Protein AF-A0A2H1VI58-F1 (afdb_monomer_lite)

Foldseek 3Di:
DCLLLVFVPWDDKDWDFADPVVVVVVLVVCQVVDDPVCNVVDDDDRIDIDTDLLQAPDPPFPKKKKKKFLLFAQDAFPVCVVVLARPQQLVQLVCVVVVVDVDRQLADSLLCLALDLLSVLLNVVSCQQQVAVGIWMDMPSHTQDHRVDHPVSVVVVVVVQVPDPDPQQVSQVVSQLQLDAPPAQEAERDRDDDHDDDDRDPGHDHHDNRDCRGSSNSLNVLLCLLSVDDDPLPPCLVVCQCVVVVLVVVCVVVVADSNDDVSVVVSSVPHDSLSSVQSNVQSSRKMKMKMWDQPDDPPFHWYCHVVGTIGIRIGIDSNDGDRSVSVVVSVVSSVVSVVSVVVVVVVVVVQVLLPQDPDDVSNVVSLVVLLVLVLVVCLVVVHFKDQLVPCQPPCSAADVVVGGGHHSVRVLVSQVVCVVVQQKDQPDPVSRMMTGHNDHLQRLLVQLLVLCVVVVQAQPKDFVCCCADNPSCPVPPNHVPDSVSNVSSVVVVVVVVQKDWDDDPPTIIIHGD

Sequence (513 aa):
MIPLLGNKFYGKEEAIEMSQYDLELLSKMLLPYRPQNRIFKSVLSQIAIKATNLSIVSSQCDTNYCIEIKPKEGFMSTSLRKYSTCYYCLKQHLKLQMGAIRQTSKYCPLDLFSGERERMKLSLLNMINNAQNNFKIFKNGLLKYDEKCEQNDFEYILKDMNYFSDLNQFLDFIIDILLSDINEPYIQLQKTKNICMHDKPSQCYESNNLKNNSFLYKLLQLQKMSDSYLFDVENEINKYSNYVSKLIEQLETLDLDLSRENDRETFLKTTNPIHLALISAVAKDCSIMISFSTNFVENYPYVDTGDSKIFYKLAVTDLEPKSPNTLYKRKDTERKMIEIYEKYKESLEKEQQCKIQPHTETRAKQLEAWQQLITEYLKTTKQSTIDVRESQNSPLFNNTEINRKLSQEAILTILEDMAKTGRAAPVDKSKNVWEVYWHSLDEWGNLIYNWACNNGMNNSVCTLFELREGENTADQEFHGLDMNVLVKALKNLEVKGRCELMEFDDNQGVKFF

Structure (mmCIF, N/CA/C/O backbone):
data_AF-A0A2H1VI58-F1
#
_entry.id   AF-A0A2H1VI58-F1
#
loop_
_atom_site.group_PDB
_atom_site.id
_atom_site.type_symbol
_atom_site.label_atom_id
_atom_site.label_alt_id
_atom_site.label_comp_id
_atom_site.label_asym_id
_atom_site.label_entity_id
_atom_site.label_seq_id
_atom_site.pdbx_PDB_ins_code
_atom_site.Cartn_x
_atom_site.Cartn_y
_atom_site.Cartn_z
_atom_site.occupancy
_atom_site.B_iso_or_equiv
_atom_site.auth_seq_id
_atom_site.auth_comp_id
_atom_site.auth_asym_id
_atom_site.auth_atom_id
_atom_site.pdbx_PDB_model_num
ATOM 1 N N . MET A 1 1 ? -7.195 -9.344 18.780 1.00 86.44 1 MET A N 1
ATOM 2 C CA . MET A 1 1 ? -6.684 -8.217 17.961 1.00 86.44 1 MET A CA 1
ATOM 3 C C . MET A 1 1 ? -6.656 -6.903 18.732 1.00 86.44 1 MET A C 1
ATOM 5 O O . MET A 1 1 ? -5.579 -6.343 18.862 1.00 86.44 1 MET A O 1
ATOM 9 N N . ILE A 1 2 ? -7.789 -6.420 19.261 1.00 86.38 2 ILE A N 1
ATOM 10 C CA . ILE A 1 2 ? -7.893 -5.093 19.909 1.00 86.38 2 ILE A CA 1
ATOM 11 C C . ILE A 1 2 ? -6.836 -4.854 21.006 1.00 86.38 2 ILE A C 1
ATOM 13 O O . ILE A 1 2 ? -6.122 -3.855 20.892 1.00 86.38 2 ILE A O 1
ATOM 17 N N . PRO A 1 3 ? -6.636 -5.758 21.993 1.00 86.44 3 PRO A N 1
ATOM 18 C CA . PRO A 1 3 ? -5.644 -5.521 23.048 1.00 86.44 3 PRO A CA 1
ATOM 19 C C . PRO A 1 3 ? -4.200 -5.514 22.530 1.00 86.44 3 PRO A C 1
ATOM 21 O O . PRO A 1 3 ? -3.349 -4.814 23.065 1.00 86.44 3 PRO A O 1
ATOM 24 N N . LEU A 1 4 ? -3.931 -6.247 21.444 1.00 86.19 4 LEU A N 1
ATOM 25 C CA . LEU A 1 4 ? -2.605 -6.329 20.828 1.00 86.19 4 LEU A CA 1
ATOM 26 C C . LEU A 1 4 ? -2.220 -5.045 20.075 1.00 86.19 4 LEU A C 1
ATOM 28 O O . LEU A 1 4 ? -1.039 -4.740 19.956 1.00 86.19 4 LEU A O 1
ATOM 32 N N . LEU A 1 5 ? -3.206 -4.301 19.563 1.00 85.12 5 LEU A N 1
ATOM 33 C CA . LEU A 1 5 ? -2.998 -3.030 18.856 1.00 85.12 5 LEU A CA 1
ATOM 34 C C . LEU A 1 5 ? -3.169 -1.802 19.761 1.00 85.12 5 LEU A C 1
ATOM 36 O O . LEU A 1 5 ? -2.850 -0.695 19.338 1.00 85.12 5 LEU A O 1
ATOM 40 N N . GLY A 1 6 ? -3.691 -1.977 20.981 1.00 76.06 6 GLY A N 1
ATOM 41 C CA . GLY A 1 6 ? -4.022 -0.866 21.877 1.00 76.06 6 GLY A CA 1
ATOM 42 C C . GLY A 1 6 ? -5.128 0.045 21.331 1.00 76.06 6 GLY A C 1
ATOM 43 O O . GLY A 1 6 ? -5.122 1.238 21.604 1.00 76.06 6 GLY A O 1
ATOM 44 N N . ASN A 1 7 ? -6.054 -0.498 20.532 1.00 78.06 7 ASN A N 1
ATOM 45 C CA . ASN A 1 7 ? -7.079 0.244 19.784 1.00 78.06 7 ASN A CA 1
ATOM 46 C C . ASN A 1 7 ? -8.148 0.874 20.713 1.00 78.06 7 ASN A C 1
ATOM 48 O O . ASN A 1 7 ? -9.266 0.373 20.815 1.00 78.06 7 ASN A O 1
ATOM 52 N N . LYS A 1 8 ? -7.785 1.965 21.407 1.00 77.75 8 LYS A N 1
ATOM 53 C CA . LYS A 1 8 ? -8.560 2.629 22.480 1.00 77.75 8 LYS A CA 1
ATOM 54 C C . LYS A 1 8 ? -9.955 3.080 22.051 1.00 77.75 8 LYS A C 1
ATOM 56 O O . LYS A 1 8 ? -10.882 3.096 22.851 1.00 77.75 8 LYS A O 1
ATOM 61 N N . PHE A 1 9 ? -10.091 3.461 20.788 1.00 79.94 9 PHE A N 1
ATOM 62 C CA . PHE A 1 9 ? -11.305 4.054 20.241 1.00 79.94 9 PHE A CA 1
ATOM 63 C C . PHE A 1 9 ? -12.205 3.057 19.505 1.00 79.94 9 PHE A C 1
ATOM 65 O O . PHE A 1 9 ? -13.175 3.459 18.849 1.00 79.94 9 PHE A O 1
ATOM 72 N N . TYR A 1 10 ? -11.892 1.764 19.613 1.00 76.94 10 TYR A N 1
ATOM 73 C CA . TYR A 1 10 ? -12.779 0.703 19.171 1.00 76.94 10 TYR A CA 1
ATOM 74 C C . TYR A 1 10 ? -13.967 0.606 20.128 1.00 76.94 10 TYR A C 1
ATOM 76 O O . TYR A 1 10 ? -13.802 0.339 21.317 1.00 76.94 10 TYR A O 1
ATOM 84 N N . GLY A 1 11 ? -15.167 0.870 19.616 1.00 75.00 11 GLY A N 1
ATOM 85 C CA . GLY A 1 11 ? -16.387 0.743 20.405 1.00 75.00 11 GLY A CA 1
ATOM 86 C C . GLY A 1 11 ? -16.714 -0.714 20.712 1.00 75.00 11 GLY A C 1
ATOM 87 O O . GLY A 1 11 ? -16.257 -1.622 20.019 1.00 75.00 11 GLY A O 1
ATOM 88 N N . LYS A 1 12 ? -17.540 -0.938 21.737 1.00 79.69 12 LYS A N 1
ATOM 89 C CA . LYS A 1 12 ? -18.111 -2.262 21.981 1.00 79.69 12 LYS A CA 1
ATOM 90 C C . LYS A 1 12 ? -18.981 -2.647 20.786 1.00 79.69 12 LYS A C 1
ATOM 92 O O . LYS A 1 12 ? -19.860 -1.887 20.386 1.00 79.69 12 LYS A O 1
ATOM 97 N N . GLU A 1 13 ? -18.717 -3.820 20.236 1.00 89.12 13 GLU A N 1
ATOM 98 C CA . GLU A 1 13 ? -19.544 -4.418 19.199 1.00 89.12 13 GLU A CA 1
ATOM 99 C C . GLU A 1 13 ? -20.619 -5.289 19.837 1.00 89.12 13 GLU A C 1
ATOM 101 O O . GLU A 1 13 ? -20.360 -6.023 20.793 1.00 89.12 13 GLU A O 1
ATOM 106 N N . GLU A 1 14 ? -21.834 -5.197 19.307 1.00 91.81 14 GLU A N 1
ATOM 107 C CA . GLU A 1 14 ? -22.978 -5.973 19.776 1.00 91.81 14 GLU A CA 1
ATOM 108 C C . GLU A 1 14 ? -23.542 -6.789 18.616 1.00 91.81 14 GLU A C 1
ATOM 110 O O . GLU A 1 14 ? -23.855 -6.244 17.555 1.00 91.81 14 GLU A O 1
ATOM 115 N N . ALA A 1 15 ? -23.675 -8.100 18.819 1.00 93.56 15 ALA A N 1
ATOM 116 C CA . ALA A 1 15 ? -24.432 -8.941 17.907 1.00 93.56 15 ALA A CA 1
ATOM 117 C C . ALA A 1 15 ? -25.922 -8.637 18.095 1.00 93.56 15 ALA A C 1
ATOM 119 O O . ALA A 1 15 ? -26.446 -8.738 19.205 1.00 93.56 15 ALA A O 1
ATOM 120 N N . ILE A 1 16 ? -26.585 -8.247 17.013 1.00 94.31 16 ILE A N 1
ATOM 121 C CA . ILE A 1 16 ? -28.017 -7.959 16.978 1.00 94.31 16 ILE A CA 1
ATOM 122 C C . ILE A 1 16 ? -28.698 -8.883 15.976 1.00 94.31 16 ILE A C 1
ATOM 124 O O . ILE A 1 16 ? -28.109 -9.254 14.961 1.00 94.31 16 ILE A O 1
ATOM 128 N N . GLU A 1 17 ? -29.944 -9.237 16.256 1.00 95.38 17 GLU A N 1
ATOM 129 C CA . GLU A 1 17 ? -30.789 -9.990 15.337 1.00 95.38 17 GLU A CA 1
ATOM 130 C C . GLU A 1 17 ? -31.670 -9.025 14.536 1.00 95.38 17 GLU A C 1
ATOM 132 O O . GLU A 1 17 ? -32.244 -8.079 15.076 1.00 95.38 17 GLU A O 1
ATOM 137 N N . MET A 1 18 ? -31.747 -9.251 13.230 1.00 93.69 18 MET A N 1
ATOM 138 C CA . MET A 1 18 ? -32.566 -8.520 12.276 1.00 93.69 18 MET A CA 1
ATOM 139 C C . MET A 1 18 ? -33.668 -9.435 11.759 1.00 93.69 18 MET A C 1
ATOM 141 O O . MET A 1 18 ? -33.421 -10.598 11.433 1.00 93.69 18 MET A O 1
ATOM 145 N N . SER A 1 19 ? -34.880 -8.896 11.621 1.00 94.56 19 SER A N 1
ATOM 146 C CA . SER A 1 19 ? -35.980 -9.658 11.041 1.00 94.56 19 SER A CA 1
ATOM 147 C C . SER A 1 19 ? -35.706 -9.986 9.568 1.00 94.56 19 SER A C 1
ATOM 149 O O . SER A 1 19 ? -35.047 -9.229 8.848 1.00 94.56 19 SER A O 1
ATOM 151 N N . GLN A 1 20 ? -36.260 -11.102 9.087 1.00 92.69 20 GLN A N 1
ATOM 152 C CA . GLN A 1 20 ? -36.185 -11.470 7.670 1.00 92.69 20 GLN A CA 1
ATOM 153 C C . GLN A 1 20 ? -36.743 -10.360 6.761 1.00 92.69 20 GLN A C 1
ATOM 155 O O . GLN A 1 20 ? -36.184 -10.085 5.700 1.00 92.69 20 GLN A O 1
ATOM 160 N N . TYR A 1 21 ? -37.810 -9.689 7.204 1.00 94.06 21 TYR A N 1
ATOM 161 C CA . TYR A 1 21 ? -38.421 -8.570 6.490 1.00 94.06 21 TYR A CA 1
ATOM 162 C C . TYR A 1 21 ? -37.456 -7.382 6.347 1.00 94.06 21 TYR A C 1
ATOM 164 O O . TYR A 1 21 ? -37.251 -6.887 5.236 1.00 94.06 21 TYR A O 1
ATOM 172 N N . ASP A 1 22 ? -36.815 -6.961 7.442 1.00 92.81 22 ASP A N 1
ATOM 173 C CA . ASP A 1 22 ? -35.859 -5.846 7.421 1.00 92.81 22 ASP A CA 1
ATOM 174 C C . ASP A 1 22 ? -34.637 -6.170 6.561 1.00 92.81 22 ASP A C 1
ATOM 176 O O . ASP A 1 22 ? -34.119 -5.307 5.855 1.00 92.81 22 ASP A O 1
ATOM 180 N N . LEU A 1 23 ? -34.192 -7.427 6.580 1.00 90.88 23 LEU A N 1
ATOM 181 C CA . LEU A 1 23 ? -33.066 -7.900 5.783 1.00 90.88 23 LEU A CA 1
ATOM 182 C C . LEU A 1 23 ? -33.369 -7.862 4.277 1.00 90.88 23 LEU A C 1
ATOM 184 O O . LEU A 1 23 ? -32.535 -7.419 3.483 1.00 90.88 23 LEU A O 1
ATOM 188 N N . GLU A 1 24 ? -34.572 -8.272 3.872 1.00 90.38 24 GLU A N 1
ATOM 189 C CA . GLU A 1 24 ? -35.029 -8.176 2.483 1.00 90.38 24 GLU A CA 1
ATOM 190 C C . GLU A 1 24 ? -35.194 -6.724 2.028 1.00 90.38 24 GLU A C 1
ATOM 192 O O . GLU A 1 24 ? -34.784 -6.374 0.915 1.00 90.38 24 GLU A O 1
ATOM 197 N N . LEU A 1 25 ? -35.756 -5.870 2.888 1.00 93.38 25 LEU A N 1
ATOM 198 C CA . LEU A 1 25 ? -35.890 -4.440 2.627 1.00 93.38 25 LEU A CA 1
ATOM 199 C C . LEU A 1 25 ? -34.514 -3.781 2.464 1.00 93.38 25 LEU A C 1
ATOM 201 O O . LEU A 1 25 ? -34.270 -3.110 1.460 1.00 93.38 25 LEU A O 1
ATOM 205 N N . LEU A 1 26 ? -33.590 -4.036 3.392 1.00 90.94 26 LEU A N 1
ATOM 206 C CA . LEU A 1 26 ? -32.225 -3.517 3.351 1.00 90.94 26 LEU A CA 1
ATOM 207 C C . LEU A 1 26 ? -31.484 -3.981 2.091 1.00 90.94 26 LEU A C 1
ATOM 209 O O . LEU A 1 26 ? -30.833 -3.178 1.423 1.00 90.94 26 LEU A O 1
ATOM 213 N N . SER A 1 27 ? -31.611 -5.259 1.724 1.00 88.88 27 SER A N 1
ATOM 214 C CA . SER A 1 27 ? -31.007 -5.811 0.506 1.00 88.88 27 SER A CA 1
ATOM 215 C C . SER A 1 27 ? -31.486 -5.077 -0.752 1.00 88.88 27 SER A C 1
ATOM 217 O O . SER A 1 27 ? -30.669 -4.668 -1.584 1.00 88.88 27 SER A O 1
ATOM 219 N N . LYS A 1 28 ? -32.801 -4.829 -0.861 1.00 90.31 28 LYS A N 1
ATOM 220 C CA . LYS A 1 28 ? -33.395 -4.056 -1.964 1.00 90.31 28 LYS A CA 1
ATOM 221 C C . LYS A 1 28 ? -32.903 -2.607 -1.971 1.00 90.31 28 LYS A C 1
ATOM 223 O O . LYS A 1 28 ? -32.537 -2.104 -3.029 1.00 90.31 28 LYS A O 1
ATOM 228 N N . MET A 1 29 ? -32.845 -1.959 -0.806 1.00 92.56 29 MET A N 1
ATOM 229 C CA . MET A 1 29 ? -32.393 -0.569 -0.671 1.00 92.56 29 MET A CA 1
ATOM 230 C C . MET A 1 29 ? -30.917 -0.379 -1.028 1.00 92.56 29 MET A C 1
ATOM 232 O O . MET A 1 29 ? -30.556 0.641 -1.607 1.00 92.56 29 MET A O 1
ATOM 236 N N . LEU A 1 30 ? -30.054 -1.346 -0.703 1.00 89.25 30 LEU A N 1
ATOM 237 C CA . LEU A 1 30 ? -28.620 -1.250 -0.979 1.00 89.25 30 LEU A CA 1
ATOM 238 C C . LEU A 1 30 ? -28.276 -1.541 -2.443 1.00 89.25 30 LEU A C 1
ATOM 240 O O . LEU A 1 30 ? -27.239 -1.076 -2.909 1.00 89.25 30 LEU A O 1
ATOM 244 N N . LEU A 1 31 ? -29.110 -2.289 -3.174 1.00 88.19 31 LEU A N 1
ATOM 245 C CA . LEU A 1 31 ? -28.812 -2.757 -4.533 1.00 88.19 31 LEU A CA 1
ATOM 246 C C . LEU A 1 31 ? -28.314 -1.650 -5.492 1.00 88.19 31 LEU A C 1
ATOM 248 O O . LEU A 1 31 ? -27.290 -1.888 -6.137 1.00 88.19 31 LEU A O 1
ATOM 252 N N . PRO A 1 32 ? -28.922 -0.444 -5.554 1.00 90.31 32 PRO A N 1
ATOM 253 C CA . PRO A 1 32 ? -28.469 0.628 -6.448 1.00 90.31 32 PRO A CA 1
ATOM 254 C C . PRO A 1 32 ? -27.097 1.212 -6.080 1.00 90.31 32 PRO A C 1
ATOM 256 O O . PRO A 1 32 ? -26.401 1.746 -6.938 1.00 90.31 32 PRO A O 1
ATOM 259 N N . TYR A 1 33 ? -26.695 1.111 -4.810 1.00 87.00 33 TYR A N 1
ATOM 260 C CA . TYR A 1 33 ? -25.444 1.675 -4.294 1.00 87.00 33 TYR A CA 1
ATOM 261 C C . TYR A 1 33 ? -24.267 0.696 -4.377 1.00 87.00 33 TYR A C 1
ATOM 263 O O . TYR A 1 33 ? -23.125 1.062 -4.089 1.00 87.00 33 TYR A O 1
ATOM 271 N N . ARG A 1 34 ? -24.514 -0.570 -4.740 1.00 85.94 34 ARG A N 1
ATOM 272 C CA . ARG A 1 34 ? -23.478 -1.607 -4.756 1.00 85.94 34 ARG A CA 1
ATOM 273 C C . ARG A 1 34 ? -22.740 -1.637 -6.096 1.00 85.94 34 ARG A C 1
ATOM 275 O O . ARG A 1 34 ? -23.373 -1.678 -7.149 1.00 85.94 34 ARG A O 1
ATOM 282 N N . PRO A 1 35 ? -21.399 -1.727 -6.085 1.00 83.94 35 PRO A N 1
ATOM 283 C CA . PRO A 1 35 ? -20.633 -1.991 -7.297 1.00 83.94 35 PRO A CA 1
ATOM 284 C C . PRO A 1 35 ? -21.081 -3.295 -7.972 1.00 83.94 35 PRO A C 1
ATOM 286 O O . PRO A 1 35 ? -21.292 -4.300 -7.286 1.00 83.94 35 PRO A O 1
ATOM 289 N N . GLN A 1 36 ? -21.166 -3.310 -9.307 1.00 84.06 36 GLN A N 1
ATOM 290 C CA . GLN A 1 36 ? -21.653 -4.461 -10.091 1.00 84.06 36 GLN A CA 1
ATOM 291 C C . GLN A 1 36 ? -20.946 -5.778 -9.722 1.00 84.06 36 GLN A C 1
ATOM 293 O O . GLN A 1 36 ? -21.582 -6.811 -9.520 1.00 84.06 36 GLN A O 1
ATOM 298 N N . ASN A 1 37 ? -19.627 -5.731 -9.524 1.00 80.88 37 ASN A N 1
ATOM 299 C CA . ASN A 1 37 ? -18.797 -6.878 -9.141 1.00 80.88 37 ASN A CA 1
ATOM 300 C C . ASN A 1 37 ? -19.007 -7.377 -7.691 1.00 80.88 37 ASN A C 1
ATOM 302 O O . ASN A 1 37 ? -18.451 -8.412 -7.308 1.00 80.88 37 ASN A O 1
ATOM 306 N N . ARG A 1 38 ? -19.767 -6.652 -6.858 1.00 84.12 38 ARG A N 1
ATOM 307 C CA . ARG A 1 38 ? -20.071 -7.002 -5.459 1.00 84.12 38 ARG A CA 1
ATOM 308 C C . ARG A 1 38 ? -21.496 -7.516 -5.269 1.00 84.12 38 ARG A C 1
ATOM 310 O O . ARG A 1 38 ? -21.725 -8.197 -4.269 1.00 84.12 38 ARG A O 1
ATOM 317 N N . ILE A 1 39 ? -22.412 -7.254 -6.207 1.00 81.69 39 ILE A N 1
ATOM 318 C CA . ILE A 1 39 ? -23.832 -7.638 -6.108 1.00 81.69 39 ILE A CA 1
ATOM 319 C C . ILE A 1 39 ? -23.969 -9.134 -5.784 1.00 81.69 39 ILE A C 1
ATOM 321 O O . ILE A 1 39 ? -24.524 -9.480 -4.743 1.00 81.69 39 ILE A O 1
ATOM 325 N N . PHE A 1 40 ? -23.322 -9.994 -6.575 1.00 74.88 40 PHE A N 1
ATOM 326 C CA . PHE A 1 40 ? -23.409 -11.459 -6.483 1.00 74.88 40 PHE A CA 1
ATOM 327 C C . PHE A 1 40 ? -22.651 -12.107 -5.308 1.00 74.88 40 PHE A C 1
ATOM 329 O O . PHE A 1 40 ? -22.719 -13.317 -5.133 1.00 74.88 40 PHE A O 1
ATOM 336 N N . LYS A 1 41 ? -21.897 -11.339 -4.508 1.00 71.44 41 LYS A N 1
ATOM 337 C CA . LYS A 1 41 ? -21.052 -11.869 -3.413 1.00 71.44 41 LYS A CA 1
ATOM 338 C C . LYS A 1 41 ? -21.652 -11.682 -2.014 1.00 71.44 41 LYS A C 1
ATOM 340 O O . LYS A 1 41 ? -20.931 -11.824 -1.032 1.00 71.44 41 LYS A O 1
ATOM 345 N N . SER A 1 42 ? -22.922 -11.295 -1.910 1.00 65.06 42 SER A N 1
ATOM 346 C CA . SER A 1 42 ? -23.542 -10.916 -0.636 1.00 65.06 42 SER A CA 1
ATOM 347 C C . SER A 1 42 ? -24.534 -11.959 -0.174 1.00 65.06 42 SER A C 1
ATOM 349 O O . SER A 1 42 ? -25.566 -12.147 -0.808 1.00 65.06 42 SER A O 1
ATOM 351 N N . VAL A 1 43 ? -24.241 -12.568 0.964 1.00 74.88 43 VAL A N 1
ATOM 352 C CA . VAL A 1 43 ? -25.233 -13.268 1.773 1.00 74.88 43 VAL A CA 1
ATOM 353 C C . VAL A 1 43 ? -25.358 -12.439 3.042 1.00 74.88 43 VAL A C 1
ATOM 355 O O . VAL A 1 43 ? -24.379 -12.291 3.771 1.00 74.88 43 VAL A O 1
ATOM 358 N N . LEU A 1 44 ? -26.512 -11.802 3.240 1.00 81.81 44 LEU A N 1
ATOM 359 C CA . LEU A 1 44 ? -26.799 -11.098 4.487 1.00 81.81 44 LEU A CA 1
ATOM 360 C C . LEU A 1 44 ? -27.250 -12.133 5.520 1.00 81.81 44 LEU A C 1
ATOM 362 O O . LEU A 1 44 ? -28.044 -13.017 5.209 1.00 81.81 44 LEU A O 1
ATOM 366 N N . SER A 1 45 ? -26.710 -12.026 6.728 1.00 87.38 45 SER A N 1
ATOM 367 C CA . SER A 1 45 ? -27.098 -12.835 7.882 1.00 87.38 45 SER A CA 1
ATOM 368 C C . SER A 1 45 ? -28.187 -12.103 8.663 1.00 87.38 45 SER A C 1
ATOM 370 O O . SER A 1 45 ? -28.143 -10.878 8.756 1.00 87.38 45 SER A O 1
ATOM 372 N N . GLN A 1 46 ? -29.127 -12.842 9.259 1.00 91.56 46 GLN A N 1
ATOM 373 C CA . GLN A 1 46 ? -30.071 -12.279 10.235 1.00 91.56 46 GLN A CA 1
ATOM 374 C C . GLN A 1 46 ? -29.352 -11.786 11.495 1.00 91.56 46 GLN A C 1
ATOM 376 O O . GLN A 1 46 ? -29.873 -10.944 12.208 1.00 91.56 46 GLN A O 1
ATOM 381 N N . ILE A 1 47 ? -28.130 -12.256 11.749 1.00 92.88 47 ILE A N 1
ATOM 382 C CA . ILE A 1 47 ? -27.262 -11.710 12.791 1.00 92.88 47 ILE A CA 1
ATOM 383 C C . ILE A 1 47 ? -26.345 -10.657 12.166 1.00 92.88 47 ILE A C 1
ATOM 385 O O . ILE A 1 47 ? -25.565 -10.976 11.262 1.00 92.88 47 ILE A O 1
ATOM 389 N N . ALA A 1 48 ? -26.412 -9.429 12.676 1.00 91.12 48 ALA A N 1
ATOM 390 C CA . ALA A 1 48 ? -25.575 -8.301 12.286 1.00 91.12 48 ALA A CA 1
ATOM 391 C C . ALA A 1 48 ? -24.729 -7.799 13.465 1.00 91.12 48 ALA A C 1
ATOM 393 O O . ALA A 1 48 ? -25.043 -8.045 14.628 1.00 91.12 48 ALA A O 1
ATOM 394 N N . ILE A 1 49 ? -23.648 -7.079 13.162 1.00 90.94 49 ILE A N 1
ATOM 395 C CA . ILE A 1 49 ? -22.792 -6.446 14.169 1.00 90.94 49 ILE A CA 1
ATOM 396 C C . ILE A 1 49 ? -23.124 -4.957 14.210 1.00 90.94 49 ILE A C 1
ATOM 398 O O . ILE A 1 49 ? -22.906 -4.231 13.240 1.00 90.94 49 ILE A O 1
ATOM 402 N N . LYS A 1 50 ? -23.642 -4.496 15.346 1.00 91.75 50 LYS A N 1
ATOM 403 C CA . LYS A 1 50 ? -23.785 -3.076 15.653 1.00 91.75 50 LYS A CA 1
ATOM 404 C C . LYS A 1 50 ? -22.448 -2.567 16.185 1.00 91.75 50 LYS A C 1
ATOM 406 O O . LYS A 1 50 ? -22.000 -2.995 17.247 1.00 91.75 50 LYS A O 1
ATOM 411 N N . ALA A 1 51 ? -21.828 -1.653 15.446 1.00 90.00 51 ALA A N 1
ATOM 412 C CA . ALA A 1 51 ? -20.524 -1.081 15.767 1.00 90.00 51 ALA A CA 1
ATOM 413 C C . ALA A 1 51 ? -20.566 0.453 15.753 1.00 90.00 51 ALA A C 1
ATOM 415 O O . ALA A 1 51 ? -21.407 1.072 15.096 1.00 90.00 51 ALA A O 1
ATOM 416 N N . THR A 1 52 ? -19.631 1.077 16.467 1.00 89.50 52 THR A N 1
ATOM 417 C CA . THR A 1 52 ? -19.462 2.534 16.456 1.00 89.50 52 THR A CA 1
ATOM 418 C C . THR A 1 52 ? -19.018 3.011 15.078 1.00 89.50 52 THR A C 1
ATOM 420 O O . THR A 1 52 ? -18.097 2.448 14.488 1.00 89.50 52 THR A O 1
ATOM 423 N N . ASN A 1 53 ? -19.603 4.109 14.592 1.00 91.56 53 ASN A N 1
ATOM 424 C CA . ASN A 1 53 ? -19.136 4.734 13.362 1.00 91.56 53 ASN A CA 1
ATOM 425 C C . ASN A 1 53 ? -17.716 5.298 13.559 1.00 91.56 53 ASN A C 1
ATOM 427 O O . ASN A 1 53 ? -17.505 6.282 14.269 1.00 91.56 53 ASN A O 1
ATOM 431 N N . LEU A 1 54 ? -16.729 4.651 12.940 1.00 92.62 54 LEU A N 1
ATOM 432 C CA . LEU A 1 54 ? -15.327 5.050 13.035 1.00 92.62 54 LEU A CA 1
ATOM 433 C C . LEU A 1 54 ? -14.981 6.245 12.144 1.00 92.62 54 LEU A C 1
ATOM 435 O O . LEU A 1 54 ? -13.940 6.845 12.374 1.00 92.62 54 LEU A O 1
ATOM 439 N N . SER A 1 55 ? -15.842 6.614 11.188 1.00 93.62 55 SER A N 1
ATOM 440 C CA . SER A 1 55 ? -15.625 7.721 10.238 1.00 93.62 55 SER A CA 1
ATOM 441 C C . SER A 1 55 ? -15.943 9.118 10.789 1.00 93.62 55 SER A C 1
ATOM 443 O O . SER A 1 55 ? -15.857 10.109 10.063 1.00 93.62 55 SER A O 1
ATOM 445 N N . ILE A 1 56 ? -16.322 9.200 12.065 1.00 93.00 56 ILE A N 1
ATOM 446 C CA . ILE A 1 56 ? -16.560 10.449 12.788 1.00 93.00 56 ILE A CA 1
ATOM 447 C C . ILE A 1 56 ? -15.814 10.421 14.125 1.00 93.00 56 ILE A C 1
ATOM 449 O O . ILE A 1 56 ? -15.641 9.357 14.731 1.00 93.00 56 ILE A O 1
ATOM 453 N N . VAL A 1 57 ? -15.365 11.590 14.582 1.00 91.31 57 VAL A N 1
ATOM 454 C CA . VAL A 1 57 ? -14.787 11.770 15.921 1.00 91.31 57 VAL A CA 1
ATOM 455 C C . VAL A 1 57 ? -15.912 11.740 16.949 1.00 91.31 57 VAL A C 1
ATOM 457 O O . VAL A 1 57 ? -15.915 10.902 17.847 1.00 91.31 57 VAL A O 1
ATOM 460 N N . SER A 1 58 ? -16.900 12.616 16.763 1.00 89.81 58 SER A N 1
ATOM 461 C CA . SER A 1 58 ? -18.087 12.739 17.604 1.00 89.81 58 SER A CA 1
ATOM 462 C C . SER A 1 58 ? -19.263 13.239 16.768 1.00 89.81 58 SER A C 1
ATOM 464 O O . SER A 1 58 ? -19.092 14.025 15.834 1.00 89.81 58 SER A O 1
ATOM 466 N N . SER A 1 59 ? -20.476 12.819 17.126 1.00 88.19 59 SER A N 1
ATOM 467 C CA . SER A 1 59 ? -21.712 13.353 16.540 1.00 88.19 59 SER A CA 1
ATOM 468 C C . SER A 1 59 ? -21.977 14.813 16.922 1.00 88.19 59 SER A C 1
ATOM 470 O O . SER A 1 59 ? -22.876 15.425 16.361 1.00 88.19 59 SER A O 1
ATOM 472 N N . GLN A 1 60 ? -21.230 15.352 17.890 1.00 88.38 60 GLN A N 1
ATOM 473 C CA . GLN A 1 60 ? -21.313 16.747 18.330 1.00 88.38 60 GLN A CA 1
ATOM 474 C C . GLN A 1 60 ? -20.442 17.692 17.489 1.00 88.38 60 GLN A C 1
ATOM 476 O O . GLN A 1 60 ? -20.600 18.903 17.593 1.00 88.38 60 GLN A O 1
ATOM 481 N N . CYS A 1 61 ? -19.512 17.168 16.684 1.00 89.81 61 CYS A N 1
ATOM 482 C CA . CYS A 1 61 ? -18.684 17.997 15.813 1.00 89.81 61 CYS A CA 1
ATOM 483 C C . CYS A 1 61 ? -19.478 18.392 14.563 1.00 89.81 61 CYS A C 1
ATOM 485 O O . CYS A 1 61 ? -19.997 17.516 13.867 1.00 89.81 61 CYS A O 1
ATOM 487 N N . ASP A 1 62 ? -19.495 19.685 14.233 1.00 88.56 62 ASP A N 1
ATOM 488 C CA . ASP A 1 62 ? -20.168 20.202 13.032 1.00 88.56 62 ASP A CA 1
ATOM 489 C C . ASP A 1 62 ? -19.574 19.602 11.754 1.00 88.56 62 ASP A C 1
ATOM 491 O O . ASP A 1 62 ? -20.275 19.310 10.782 1.00 88.56 62 ASP A O 1
ATOM 495 N N . THR A 1 63 ? -18.251 19.413 11.756 1.00 92.81 63 THR A N 1
ATOM 496 C CA . THR A 1 63 ? -17.523 18.797 10.650 1.00 92.81 63 THR A CA 1
ATOM 497 C C . THR A 1 63 ? -16.585 17.713 11.162 1.00 92.81 63 THR A C 1
ATOM 499 O O . THR A 1 63 ? -15.768 17.929 12.056 1.00 92.81 63 THR A O 1
ATOM 502 N N . ASN A 1 64 ? -16.700 16.535 10.558 1.00 95.38 64 ASN A N 1
ATOM 503 C CA . ASN A 1 64 ? -15.854 15.376 10.778 1.00 95.38 64 ASN A CA 1
ATOM 504 C C . ASN A 1 64 ? -15.200 14.988 9.454 1.00 95.38 64 ASN A C 1
ATOM 506 O O . ASN A 1 64 ? -15.900 14.760 8.464 1.00 95.38 64 ASN A O 1
ATOM 510 N N . TYR A 1 65 ? -13.885 14.829 9.453 1.00 97.69 65 TYR A N 1
ATOM 511 C CA . TYR A 1 65 ? -13.171 14.179 8.362 1.00 97.69 65 TYR A CA 1
ATOM 512 C C . TYR A 1 65 ? -12.622 12.841 8.837 1.00 97.69 65 TYR A C 1
ATOM 514 O O . TYR A 1 65 ? -12.338 12.662 10.018 1.00 97.69 65 TYR A O 1
ATOM 522 N N . CYS A 1 66 ? -12.479 11.888 7.924 1.00 98.12 66 CYS A N 1
ATOM 523 C CA . CYS A 1 66 ? -11.823 10.621 8.206 1.00 98.12 66 CYS A CA 1
ATOM 524 C C . CYS A 1 66 ? -11.009 10.167 7.007 1.00 98.12 66 CYS A C 1
ATOM 526 O O . CYS A 1 66 ? -11.496 10.217 5.878 1.00 98.12 66 CYS A O 1
ATOM 528 N N . ILE A 1 67 ? -9.799 9.684 7.262 1.00 98.19 67 ILE A N 1
ATOM 529 C CA . ILE A 1 67 ? -9.000 8.952 6.283 1.00 98.19 67 ILE A CA 1
ATOM 530 C C . ILE A 1 67 ? -9.010 7.463 6.621 1.00 98.19 67 ILE A C 1
ATOM 532 O O . ILE A 1 67 ? -8.805 7.075 7.771 1.00 98.19 67 ILE A O 1
ATOM 536 N N . GLU A 1 68 ? -9.229 6.624 5.614 1.00 98.38 68 GLU A N 1
ATOM 537 C CA . GLU A 1 68 ? -9.060 5.171 5.704 1.00 98.38 68 GLU A CA 1
ATOM 538 C C . GLU A 1 68 ? -7.811 4.781 4.912 1.00 98.38 68 GLU A C 1
ATOM 540 O O . GLU A 1 68 ? -7.732 5.034 3.711 1.00 98.38 68 GLU A O 1
ATOM 545 N N . ILE A 1 69 ? -6.850 4.146 5.580 1.00 98.31 69 ILE A N 1
ATOM 546 C CA . ILE A 1 69 ? -5.610 3.637 4.994 1.00 98.31 69 ILE A CA 1
ATOM 547 C C . ILE A 1 69 ? -5.602 2.113 5.123 1.00 98.31 69 ILE A C 1
ATOM 549 O O . ILE A 1 69 ? -5.652 1.589 6.234 1.00 98.31 69 ILE A O 1
ATOM 553 N N . LYS A 1 70 ? -5.454 1.377 4.015 1.00 98.00 70 LYS A N 1
ATOM 554 C CA . LYS A 1 70 ? -5.079 -0.050 4.043 1.00 98.00 70 LYS A CA 1
ATOM 555 C C . LYS A 1 70 ? -3.568 -0.168 3.845 1.00 98.00 70 LYS A C 1
ATOM 557 O O . LYS A 1 70 ? -3.127 -0.185 2.690 1.00 98.00 70 LYS A O 1
ATOM 562 N N . PRO A 1 71 ? -2.775 -0.293 4.927 1.00 97.19 71 PRO A N 1
ATOM 563 C CA . PRO A 1 71 ? -1.318 -0.188 4.869 1.00 97.19 71 PRO A CA 1
ATOM 564 C C . PRO A 1 71 ? -0.645 -1.429 4.262 1.00 97.19 71 PRO A C 1
ATOM 566 O O . PRO A 1 71 ? 0.525 -1.393 3.897 1.00 97.19 71 PRO A O 1
ATOM 569 N N . LYS A 1 72 ? -1.377 -2.543 4.132 1.00 96.31 72 LYS A N 1
ATOM 570 C CA . LYS A 1 72 ? -0.845 -3.823 3.638 1.00 96.31 72 LYS A CA 1
ATOM 571 C C . LYS A 1 72 ? 0.373 -4.276 4.454 1.00 96.31 72 LYS A C 1
ATOM 573 O O . LYS A 1 72 ? 0.550 -3.875 5.598 1.00 96.31 72 LYS A O 1
ATOM 578 N N . GLU A 1 73 ? 1.153 -5.192 3.895 1.00 94.81 73 GLU A N 1
ATOM 579 C CA . GLU A 1 73 ? 2.266 -5.852 4.573 1.00 94.81 73 GLU A CA 1
ATOM 580 C C . GLU A 1 73 ? 3.534 -4.991 4.562 1.00 94.81 73 GLU A C 1
ATOM 582 O O . GLU A 1 73 ? 4.118 -4.765 3.505 1.00 94.81 73 GLU A O 1
ATOM 587 N N . GLY A 1 74 ? 3.952 -4.538 5.743 1.00 95.75 74 GLY A N 1
ATOM 588 C CA . GLY A 1 74 ? 5.052 -3.602 5.973 1.00 95.75 74 GLY A CA 1
ATOM 589 C C . GLY A 1 74 ? 6.451 -4.205 6.077 1.00 95.75 74 GLY A C 1
ATOM 590 O O . GLY A 1 74 ? 7.367 -3.506 6.492 1.00 95.75 74 GLY A O 1
ATOM 591 N N . PHE A 1 75 ? 6.639 -5.477 5.723 1.00 94.19 75 PHE A N 1
ATOM 592 C CA . PHE A 1 75 ? 7.949 -6.139 5.731 1.00 94.19 75 PHE A CA 1
ATOM 593 C C . PHE A 1 75 ? 8.153 -6.997 4.482 1.00 94.19 75 PHE A C 1
ATOM 595 O O . PHE A 1 75 ? 7.197 -7.323 3.770 1.00 94.19 75 PHE A O 1
ATOM 602 N N . MET A 1 76 ? 9.406 -7.356 4.197 1.00 92.31 76 MET A N 1
ATOM 603 C CA . MET A 1 76 ? 9.729 -8.236 3.080 1.00 92.31 76 MET A CA 1
ATOM 604 C C . MET A 1 76 ? 9.879 -9.677 3.568 1.00 92.31 76 MET A C 1
ATOM 606 O O . MET A 1 76 ? 10.841 -10.002 4.267 1.00 92.31 76 MET A O 1
ATOM 610 N N . SER A 1 77 ? 8.938 -10.542 3.174 1.00 86.69 77 SER A N 1
ATOM 611 C CA . SER A 1 77 ? 9.001 -11.964 3.515 1.00 86.69 77 SER A CA 1
ATOM 612 C C . SER A 1 77 ? 10.280 -12.602 2.988 1.00 86.69 77 SER A C 1
ATOM 614 O O . SER A 1 77 ? 10.789 -12.238 1.922 1.00 86.69 77 SER A O 1
ATOM 616 N N . THR A 1 78 ? 10.786 -13.589 3.726 1.00 84.56 78 THR A N 1
ATOM 617 C CA . THR A 1 78 ? 12.065 -14.254 3.422 1.00 84.56 78 THR A CA 1
ATOM 618 C C . THR A 1 78 ? 12.133 -14.779 1.980 1.00 84.56 78 THR A C 1
ATOM 620 O O . THR A 1 78 ? 13.140 -14.591 1.298 1.00 84.56 78 THR A O 1
ATOM 623 N N . SER A 1 79 ? 11.035 -15.344 1.474 1.00 83.94 79 SER A N 1
ATOM 624 C CA . SER A 1 79 ? 10.899 -15.856 0.101 1.00 83.94 79 SER A CA 1
ATOM 625 C C . SER A 1 79 ? 11.069 -14.794 -0.991 1.00 83.94 79 SER A C 1
ATOM 627 O O . SER A 1 79 ? 11.499 -15.113 -2.102 1.00 83.94 79 SER A O 1
ATOM 629 N N . LEU A 1 80 ? 10.751 -13.533 -0.688 1.00 88.69 80 LEU A N 1
ATOM 630 C CA . LEU A 1 80 ? 10.740 -12.435 -1.653 1.00 88.69 80 LEU A CA 1
ATOM 631 C C . LEU A 1 80 ? 12.018 -11.592 -1.632 1.00 88.69 80 LEU A C 1
ATOM 633 O O . LEU A 1 80 ? 12.246 -10.806 -2.554 1.00 88.69 80 LEU A O 1
ATOM 637 N N . ARG A 1 81 ? 12.891 -11.790 -0.633 1.00 88.06 81 ARG A N 1
ATOM 638 C CA . ARG A 1 81 ? 14.146 -11.033 -0.484 1.00 88.06 81 ARG A CA 1
ATOM 639 C C . ARG A 1 81 ? 15.052 -11.118 -1.709 1.00 88.06 81 ARG A C 1
ATOM 641 O O . ARG A 1 81 ? 15.619 -10.106 -2.102 1.00 88.06 81 ARG A O 1
ATOM 648 N N . LYS A 1 82 ? 15.113 -12.276 -2.377 1.00 87.81 82 LYS A N 1
ATOM 649 C CA . LYS A 1 82 ? 15.895 -12.461 -3.618 1.00 87.81 82 LYS A CA 1
ATOM 650 C C . LYS A 1 82 ? 15.439 -11.578 -4.787 1.00 87.81 82 LYS A C 1
ATOM 652 O O . LYS A 1 82 ? 16.202 -11.348 -5.718 1.00 87.81 82 LYS A O 1
ATOM 657 N N . TYR A 1 83 ? 14.206 -11.078 -4.753 1.00 87.00 83 TYR A N 1
ATOM 658 C CA . TYR A 1 83 ? 13.666 -10.190 -5.781 1.00 87.00 83 TYR A CA 1
ATOM 659 C C . TYR A 1 83 ? 13.792 -8.709 -5.419 1.00 87.00 83 TYR A C 1
ATOM 661 O O . TYR A 1 83 ? 13.417 -7.870 -6.241 1.00 87.00 83 TYR A O 1
ATOM 669 N N . SER A 1 84 ? 14.258 -8.383 -4.206 1.00 90.19 84 SER A N 1
ATOM 670 C CA . SER A 1 84 ? 14.283 -7.025 -3.646 1.00 90.19 84 SER A CA 1
ATOM 671 C C . SER A 1 84 ? 12.951 -6.287 -3.816 1.00 90.19 84 SER A C 1
ATOM 673 O O . SER A 1 84 ? 12.923 -5.089 -4.079 1.00 90.19 84 SER A O 1
ATOM 675 N N . THR A 1 85 ? 11.823 -7.000 -3.742 1.00 90.62 85 THR A N 1
ATOM 676 C CA . THR A 1 85 ? 10.491 -6.443 -4.019 1.00 90.62 85 THR A CA 1
ATOM 677 C C . THR A 1 85 ? 9.487 -6.977 -3.005 1.00 90.62 85 THR A C 1
ATOM 679 O O . THR A 1 85 ? 9.412 -8.181 -2.773 1.00 90.62 85 THR A O 1
ATOM 682 N N . CYS A 1 86 ? 8.706 -6.091 -2.382 1.00 93.62 86 CYS A N 1
ATOM 683 C CA . CYS A 1 86 ? 7.724 -6.502 -1.378 1.00 93.62 86 CYS A CA 1
ATOM 684 C C . CYS A 1 86 ? 6.494 -7.177 -2.015 1.00 93.62 86 CYS A C 1
ATOM 686 O O . CYS A 1 86 ? 6.190 -6.977 -3.196 1.00 93.62 86 CYS A O 1
ATOM 688 N N . TYR A 1 87 ? 5.737 -7.921 -1.200 1.00 94.62 87 TYR A N 1
ATOM 689 C CA . TYR A 1 87 ? 4.542 -8.652 -1.636 1.00 94.62 87 TYR A CA 1
ATOM 690 C C . TYR A 1 87 ? 3.527 -7.750 -2.353 1.00 94.62 87 TYR A C 1
ATOM 692 O O . TYR A 1 87 ? 2.979 -8.120 -3.390 1.00 94.62 87 TYR A O 1
ATOM 700 N N . TYR A 1 88 ? 3.286 -6.536 -1.839 1.00 95.31 88 TYR A N 1
ATOM 701 C CA . TYR A 1 88 ? 2.349 -5.599 -2.465 1.00 95.31 88 TYR A CA 1
ATOM 702 C C . TYR A 1 88 ? 2.802 -5.167 -3.864 1.00 95.31 88 TYR A C 1
ATOM 704 O O . TYR A 1 88 ? 1.997 -5.206 -4.794 1.00 95.31 88 TYR A O 1
ATOM 712 N N . CYS A 1 89 ? 4.072 -4.783 -4.017 1.00 92.94 89 CYS A N 1
ATOM 713 C CA . CYS A 1 89 ? 4.629 -4.341 -5.293 1.00 92.94 89 CYS A CA 1
ATOM 714 C C . CYS A 1 89 ? 4.606 -5.473 -6.332 1.00 92.94 89 CYS A C 1
ATOM 716 O O . CYS A 1 89 ? 4.134 -5.252 -7.443 1.00 92.94 89 CYS A O 1
ATOM 718 N N . LEU A 1 90 ? 4.986 -6.701 -5.955 1.00 92.44 90 LEU A N 1
ATOM 719 C CA . LEU A 1 90 ? 4.880 -7.865 -6.847 1.00 92.44 90 LEU A CA 1
ATOM 720 C C . LEU A 1 90 ? 3.427 -8.156 -7.246 1.00 92.44 90 LEU A C 1
ATOM 722 O O . LEU A 1 90 ? 3.125 -8.389 -8.417 1.00 92.44 90 LEU A O 1
ATOM 726 N N . LYS A 1 91 ? 2.491 -8.059 -6.295 1.00 93.25 91 LYS A N 1
ATOM 727 C CA . LYS A 1 91 ? 1.061 -8.270 -6.554 1.00 93.25 91 LYS A CA 1
ATOM 728 C C . LYS A 1 91 ? 0.481 -7.283 -7.567 1.00 93.25 91 LYS A C 1
ATOM 730 O O . LYS A 1 91 ? -0.493 -7.630 -8.235 1.00 93.25 91 LYS A O 1
ATOM 735 N N . GLN A 1 92 ? 1.034 -6.074 -7.694 1.00 91.56 92 GLN A N 1
ATOM 736 C CA . GLN A 1 92 ? 0.583 -5.109 -8.701 1.00 91.56 92 GLN A CA 1
ATOM 737 C C . GLN A 1 92 ? 0.817 -5.638 -10.128 1.00 91.56 92 GLN A C 1
ATOM 739 O O . GLN A 1 92 ? -0.071 -5.478 -10.961 1.00 91.56 92 GLN A O 1
ATOM 744 N N . HIS A 1 93 ? 1.920 -6.350 -10.398 1.00 88.88 93 HIS A N 1
ATOM 745 C CA . HIS A 1 93 ? 2.165 -6.970 -11.712 1.00 88.88 93 HIS A CA 1
ATOM 746 C C . HIS A 1 93 ? 1.137 -8.059 -12.033 1.00 88.88 93 HIS A C 1
ATOM 748 O O . HIS A 1 93 ? 0.549 -8.056 -13.112 1.00 88.88 93 HIS A O 1
ATOM 754 N N . LEU A 1 94 ? 0.839 -8.936 -11.067 1.00 89.00 94 LEU A N 1
ATOM 755 C CA . LEU A 1 94 ? -0.209 -9.951 -11.218 1.00 89.00 94 LEU A CA 1
ATOM 756 C C . LEU A 1 94 ? -1.582 -9.307 -11.474 1.00 89.00 94 LEU A C 1
ATOM 758 O O . LEU A 1 94 ? -2.306 -9.726 -12.374 1.00 89.00 94 LEU A O 1
ATOM 762 N N . LYS A 1 95 ? -1.943 -8.267 -10.712 1.00 90.12 95 LYS A N 1
ATOM 763 C CA . LYS A 1 95 ? -3.202 -7.534 -10.920 1.00 90.12 95 LYS A CA 1
ATOM 764 C C . LYS A 1 95 ? -3.277 -6.910 -12.315 1.00 90.12 95 LYS A C 1
ATOM 766 O O . LYS A 1 95 ? -4.346 -6.948 -12.917 1.00 90.12 95 LYS A O 1
ATOM 771 N N . LEU A 1 96 ? -2.176 -6.337 -12.801 1.00 88.31 96 LEU A N 1
ATOM 772 C CA . LEU A 1 96 ? -2.105 -5.725 -14.126 1.00 88.31 96 LEU A CA 1
ATOM 773 C C . LEU A 1 96 ? -2.297 -6.780 -15.222 1.00 88.31 96 LEU A C 1
ATOM 775 O O . LEU A 1 96 ? -3.146 -6.605 -16.087 1.00 88.31 96 LEU A O 1
ATOM 779 N N . GLN A 1 97 ? -1.593 -7.913 -15.133 1.00 87.38 97 GLN A N 1
ATOM 780 C CA . GLN A 1 97 ? -1.728 -9.014 -16.092 1.00 87.38 97 GLN A CA 1
ATOM 781 C C . GLN A 1 97 ? -3.142 -9.616 -16.107 1.00 87.38 97 GLN A C 1
ATOM 783 O O . GLN A 1 97 ? -3.630 -10.029 -17.154 1.00 87.38 97 GLN A O 1
ATOM 788 N N . MET A 1 98 ? -3.824 -9.645 -14.959 1.00 87.50 98 MET A N 1
ATOM 789 C CA . MET A 1 98 ? -5.221 -10.084 -14.860 1.00 87.50 98 MET A CA 1
ATOM 790 C C . MET A 1 98 ? -6.239 -9.025 -15.321 1.00 87.50 98 MET A C 1
ATOM 792 O O . MET A 1 98 ? -7.440 -9.276 -15.243 1.00 87.50 98 MET A O 1
ATOM 796 N N . GLY A 1 99 ? -5.800 -7.828 -15.726 1.00 85.38 99 GLY A N 1
ATOM 797 C CA . GLY A 1 99 ? -6.684 -6.712 -16.079 1.00 85.38 99 GLY A CA 1
ATOM 798 C C . GLY A 1 99 ? -7.472 -6.137 -14.894 1.00 85.38 99 GLY A C 1
ATOM 799 O O . GLY A 1 99 ? -8.452 -5.423 -15.088 1.00 85.38 99 GLY A O 1
ATOM 800 N N . ALA A 1 100 ? -7.072 -6.443 -13.654 1.00 85.06 100 ALA A N 1
ATOM 801 C CA . ALA A 1 100 ? -7.756 -5.983 -12.444 1.00 85.06 100 ALA A CA 1
ATOM 802 C C . ALA A 1 100 ? -7.422 -4.526 -12.081 1.00 85.06 100 ALA A C 1
ATOM 804 O O . ALA A 1 100 ? -8.129 -3.917 -11.281 1.00 85.06 100 ALA A O 1
ATOM 805 N N . ILE A 1 101 ? -6.333 -3.984 -12.630 1.00 84.75 101 ILE A N 1
ATOM 806 C CA . ILE A 1 101 ? -5.923 -2.581 -12.508 1.00 84.75 101 ILE A CA 1
ATOM 807 C C . ILE A 1 101 ? -5.447 -2.081 -13.872 1.00 84.75 101 ILE A C 1
ATOM 809 O O . ILE A 1 101 ? -4.927 -2.862 -14.664 1.00 84.75 101 ILE A O 1
ATOM 813 N N . ARG A 1 102 ? -5.594 -0.776 -14.130 1.00 84.06 102 ARG A N 1
ATOM 814 C CA . ARG A 1 102 ? -5.119 -0.136 -15.373 1.00 84.06 102 ARG A CA 1
ATOM 815 C C . ARG A 1 102 ? -3.622 0.167 -15.349 1.00 84.06 102 ARG A C 1
ATOM 817 O O . ARG A 1 102 ? -2.966 0.118 -16.379 1.00 84.06 102 ARG A O 1
ATOM 824 N N . GLN A 1 103 ? -3.097 0.485 -14.168 1.00 85.44 103 GLN A N 1
ATOM 825 C CA . GLN A 1 103 ? -1.694 0.821 -13.949 1.00 85.44 103 GLN A CA 1
ATOM 826 C C . GLN A 1 103 ? -1.257 0.383 -12.551 1.00 85.44 103 GLN A C 1
ATOM 828 O O . GLN A 1 103 ? -2.060 0.377 -11.611 1.00 85.44 103 GLN A O 1
ATOM 833 N N . THR A 1 104 ? 0.021 0.046 -12.396 1.00 87.56 104 THR A N 1
ATOM 834 C CA . THR A 1 104 ? 0.593 -0.319 -11.096 1.00 87.56 104 THR A CA 1
ATOM 835 C C . THR A 1 104 ? 0.670 0.893 -10.171 1.00 87.56 104 THR A C 1
ATOM 837 O O . THR A 1 104 ? 1.126 1.962 -10.576 1.00 87.56 104 THR A O 1
ATOM 840 N N . SER A 1 105 ? 0.281 0.728 -8.908 1.00 90.69 105 SER A N 1
ATOM 841 C CA . SER A 1 105 ? 0.474 1.775 -7.901 1.00 90.69 105 SER A CA 1
ATOM 842 C C . SER A 1 105 ? 1.955 1.931 -7.541 1.00 90.69 105 SER A C 1
ATOM 844 O O . SER A 1 105 ? 2.664 0.945 -7.307 1.00 90.69 105 SER A O 1
ATOM 846 N N . LYS A 1 106 ? 2.417 3.184 -7.449 1.00 91.56 106 LYS A N 1
ATOM 847 C CA . LYS A 1 106 ? 3.758 3.508 -6.945 1.00 91.56 106 LYS A CA 1
ATOM 848 C C . LYS A 1 106 ? 3.862 3.318 -5.425 1.00 91.56 106 LYS A C 1
ATOM 850 O O . LYS A 1 106 ? 4.974 3.154 -4.932 1.00 91.56 106 LYS A O 1
ATOM 855 N N . TYR A 1 107 ? 2.739 3.221 -4.706 1.00 94.81 107 TYR A N 1
ATOM 856 C CA . TYR A 1 107 ? 2.704 2.956 -3.266 1.00 94.81 107 TYR A CA 1
ATOM 857 C C . TYR A 1 107 ? 3.541 1.721 -2.891 1.00 94.81 107 TYR A C 1
ATOM 859 O O . TYR A 1 107 ? 3.508 0.691 -3.574 1.00 94.81 107 TYR A O 1
ATOM 867 N N . CYS A 1 108 ? 4.302 1.831 -1.803 1.00 95.50 108 CYS A N 1
ATOM 868 C CA . CYS A 1 108 ? 5.070 0.742 -1.218 1.00 95.50 108 CYS A CA 1
ATOM 869 C C . CYS A 1 108 ? 4.843 0.725 0.301 1.00 95.50 108 CYS A C 1
ATOM 871 O O . CYS A 1 108 ? 5.184 1.699 0.980 1.00 95.50 108 CYS A O 1
ATOM 873 N N . PRO A 1 109 ? 4.321 -0.380 0.862 1.00 97.06 109 PRO A N 1
ATOM 874 C CA . PRO A 1 109 ? 4.164 -0.520 2.305 1.00 97.06 109 PRO A CA 1
ATOM 875 C C . PRO A 1 109 ? 5.466 -0.350 3.088 1.00 97.06 109 PRO A C 1
ATOM 877 O O . PRO A 1 109 ? 5.448 0.271 4.141 1.00 97.06 109 PRO A O 1
ATOM 880 N N . LEU A 1 110 ? 6.606 -0.827 2.571 1.00 96.69 110 LEU A N 1
ATOM 881 C CA . LEU A 1 110 ? 7.883 -0.713 3.291 1.00 96.69 110 LEU A CA 1
ATOM 882 C C . LEU A 1 110 ? 8.291 0.748 3.521 1.00 96.69 110 LEU A C 1
ATOM 884 O O . LEU A 1 110 ? 8.930 1.054 4.520 1.00 96.69 110 LEU A O 1
ATOM 888 N N . ASP A 1 111 ? 7.897 1.653 2.620 1.00 95.75 111 ASP A N 1
ATOM 889 C CA . ASP A 1 111 ? 8.130 3.088 2.787 1.00 95.75 111 ASP A CA 1
ATOM 890 C C . ASP A 1 111 ? 7.224 3.682 3.873 1.00 95.75 111 ASP A C 1
ATOM 892 O O . ASP A 1 111 ? 7.686 4.489 4.678 1.00 95.75 111 ASP A O 1
ATOM 896 N N . LEU A 1 112 ? 5.960 3.240 3.948 1.00 97.19 112 LEU A N 1
ATOM 897 C CA . LEU A 1 112 ? 5.025 3.644 5.007 1.00 97.19 112 LEU A CA 1
ATOM 898 C C . LEU A 1 112 ? 5.472 3.132 6.384 1.00 97.19 112 LEU A C 1
ATOM 900 O O . LEU A 1 112 ? 5.362 3.853 7.366 1.00 97.19 112 LEU A O 1
ATOM 904 N N . PHE A 1 113 ? 6.005 1.913 6.458 1.00 97.75 113 PHE A N 1
ATOM 905 C CA . PHE A 1 113 ? 6.520 1.311 7.692 1.00 97.75 113 PHE A CA 1
ATOM 906 C C . PHE A 1 113 ? 8.007 1.613 7.948 1.00 97.75 113 PHE A C 1
ATOM 908 O O . PHE A 1 113 ? 8.611 1.010 8.829 1.00 97.75 113 PHE A O 1
ATOM 915 N N . SER A 1 114 ? 8.620 2.540 7.206 1.00 96.12 114 SER A N 1
ATOM 916 C CA . SER A 1 114 ? 10.061 2.805 7.325 1.00 96.12 114 SER A CA 1
ATOM 917 C C . SER A 1 114 ? 10.456 3.495 8.635 1.00 96.12 114 SER A C 1
ATOM 919 O O . SER A 1 114 ? 11.569 3.296 9.112 1.00 96.12 114 SER A O 1
ATOM 921 N N . GLY A 1 115 ? 9.574 4.328 9.199 1.00 95.25 115 GLY A N 1
ATOM 922 C CA . GLY A 1 115 ? 9.921 5.294 10.249 1.00 95.25 115 GLY A CA 1
ATOM 923 C C . GLY A 1 115 ? 10.689 6.522 9.738 1.00 95.25 115 GLY A C 1
ATOM 924 O O . GLY A 1 115 ? 10.972 7.437 10.507 1.00 95.25 115 GLY A O 1
ATOM 925 N N . GLU A 1 116 ? 11.005 6.578 8.443 1.00 93.75 116 GLU A N 1
ATOM 926 C CA . GLU A 1 116 ? 11.681 7.704 7.800 1.00 93.75 116 GLU A CA 1
ATOM 927 C C . GLU A 1 116 ? 10.638 8.627 7.169 1.00 93.75 116 GLU A C 1
ATOM 929 O O . GLU A 1 116 ? 9.989 8.266 6.185 1.00 93.75 116 GLU A O 1
ATOM 934 N N . ARG A 1 117 ? 10.475 9.834 7.725 1.00 93.50 117 ARG A N 1
ATOM 935 C CA . ARG A 1 117 ? 9.367 10.740 7.368 1.00 93.50 117 ARG A CA 1
ATOM 936 C C . ARG A 1 117 ? 9.272 11.014 5.864 1.00 93.50 117 ARG A C 1
ATOM 938 O O . ARG A 1 117 ? 8.181 10.924 5.318 1.00 93.50 117 ARG A O 1
ATOM 945 N N . GLU A 1 118 ? 10.393 11.242 5.181 1.00 91.88 118 GLU A N 1
ATOM 946 C CA . GLU A 1 118 ? 10.426 11.467 3.724 1.00 91.88 118 GLU A CA 1
ATOM 947 C C . GLU A 1 118 ? 9.878 10.273 2.921 1.00 91.88 118 GLU A C 1
ATOM 949 O O . GLU A 1 118 ? 9.078 10.441 1.999 1.00 91.88 118 GLU A O 1
ATOM 954 N N . ARG A 1 119 ? 10.237 9.040 3.303 1.00 92.69 119 ARG A N 1
ATOM 955 C CA . ARG A 1 119 ? 9.723 7.826 2.651 1.00 92.69 119 ARG A CA 1
ATOM 956 C C . ARG A 1 119 ? 8.252 7.604 2.965 1.00 92.69 119 ARG A C 1
ATOM 958 O O . ARG A 1 119 ? 7.477 7.291 2.063 1.00 92.69 119 ARG A O 1
ATOM 965 N N . MET A 1 120 ? 7.847 7.804 4.218 1.00 95.38 120 MET A N 1
ATOM 966 C CA . MET A 1 120 ? 6.443 7.698 4.622 1.00 95.38 120 MET A CA 1
ATOM 967 C C . MET A 1 120 ? 5.571 8.694 3.852 1.00 95.38 120 MET A C 1
ATOM 969 O O . MET A 1 120 ? 4.518 8.324 3.333 1.00 95.38 120 MET A O 1
ATOM 973 N N . LYS A 1 121 ? 6.053 9.929 3.704 1.00 94.75 121 LYS A N 1
ATOM 974 C CA . LYS A 1 121 ? 5.431 10.989 2.912 1.00 94.75 121 LYS A CA 1
ATOM 975 C C . LYS A 1 121 ? 5.265 10.599 1.448 1.00 94.75 121 LYS A C 1
ATOM 977 O O . LYS A 1 121 ? 4.154 10.651 0.926 1.00 94.75 121 LYS A O 1
ATOM 982 N N . LEU A 1 122 ? 6.343 10.148 0.805 1.00 92.94 122 LEU A N 1
ATOM 983 C CA . LEU A 1 122 ? 6.301 9.654 -0.572 1.00 92.94 122 LEU A CA 1
ATOM 984 C C . LEU A 1 122 ? 5.320 8.479 -0.718 1.00 92.94 122 LEU A C 1
ATOM 986 O O . LEU A 1 122 ? 4.597 8.383 -1.709 1.00 92.94 122 LEU A O 1
ATOM 990 N N . SER A 1 123 ? 5.263 7.595 0.278 1.00 94.50 123 SER A N 1
ATOM 991 C CA . SER A 1 123 ? 4.338 6.463 0.302 1.00 94.50 123 SER A CA 1
ATOM 992 C C . SER A 1 123 ? 2.877 6.916 0.344 1.00 94.50 123 SER A C 1
ATOM 994 O O . SER A 1 123 ? 2.081 6.479 -0.489 1.00 94.50 123 SER A O 1
ATOM 996 N N . LEU A 1 124 ? 2.532 7.835 1.251 1.00 95.75 124 LEU A N 1
ATOM 997 C CA . LEU A 1 124 ? 1.190 8.413 1.360 1.00 95.75 124 LEU A CA 1
ATOM 998 C C . LEU A 1 124 ? 0.799 9.190 0.099 1.00 95.75 124 LEU A C 1
ATOM 1000 O O . LEU A 1 124 ? -0.303 9.004 -0.405 1.00 95.75 124 LEU A O 1
ATOM 1004 N N . LEU A 1 125 ? 1.708 9.988 -0.464 1.00 94.12 125 LEU A N 1
ATOM 1005 C CA . LEU A 1 125 ? 1.475 10.713 -1.712 1.00 94.12 125 LEU A CA 1
ATOM 1006 C C . LEU A 1 125 ? 1.177 9.764 -2.881 1.00 94.12 125 LEU A C 1
ATOM 1008 O O . LEU A 1 125 ? 0.206 9.945 -3.609 1.00 94.12 125 LEU A O 1
ATOM 1012 N N . ASN A 1 126 ? 1.977 8.707 -3.037 1.00 92.62 126 ASN A N 1
ATOM 1013 C CA . ASN A 1 126 ? 1.736 7.685 -4.056 1.00 92.62 126 ASN A CA 1
ATOM 1014 C C . ASN A 1 126 ? 0.422 6.923 -3.831 1.00 92.62 126 ASN A C 1
ATOM 1016 O O . ASN A 1 126 ? -0.169 6.426 -4.791 1.00 92.62 126 ASN A O 1
ATOM 1020 N N . MET A 1 127 ? -0.010 6.803 -2.574 1.00 93.38 127 MET A N 1
ATOM 1021 C CA . MET A 1 127 ? -1.293 6.216 -2.217 1.00 93.38 127 MET A CA 1
ATOM 1022 C C . MET A 1 127 ? -2.450 7.155 -2.565 1.00 93.38 127 MET A C 1
ATOM 1024 O O . MET A 1 127 ? -3.434 6.681 -3.105 1.00 93.38 127 MET A O 1
ATOM 1028 N N . ILE A 1 128 ? -2.321 8.464 -2.338 1.00 93.56 128 ILE A N 1
ATOM 1029 C CA . ILE A 1 128 ? -3.311 9.466 -2.756 1.00 93.56 128 ILE A CA 1
ATOM 1030 C C . ILE A 1 128 ? -3.433 9.467 -4.286 1.00 93.56 128 ILE A C 1
ATOM 1032 O O . ILE A 1 128 ? -4.513 9.239 -4.811 1.00 93.56 128 ILE A O 1
ATOM 1036 N N . ASN A 1 129 ? -2.318 9.582 -5.012 1.00 91.00 129 ASN A N 1
ATOM 1037 C CA . ASN A 1 129 ? -2.312 9.661 -6.481 1.00 91.00 129 ASN A CA 1
ATOM 1038 C C . ASN A 1 129 ? -2.857 8.404 -7.187 1.00 91.00 129 ASN A C 1
ATOM 1040 O O . ASN A 1 129 ? -3.215 8.453 -8.362 1.00 91.00 129 ASN A O 1
ATOM 1044 N N . ASN A 1 130 ? -2.864 7.251 -6.514 1.00 90.12 130 ASN A N 1
ATOM 1045 C CA . ASN A 1 130 ? -3.436 6.008 -7.027 1.00 90.12 130 ASN A CA 1
ATOM 1046 C C . ASN A 1 130 ? -4.052 5.219 -5.865 1.00 90.12 130 ASN A C 1
ATOM 1048 O O . ASN A 1 130 ? -3.484 4.219 -5.405 1.00 90.12 130 ASN A O 1
ATOM 1052 N N . ALA A 1 131 ? -5.207 5.712 -5.407 1.00 89.06 131 ALA A N 1
ATOM 1053 C CA . ALA A 1 131 ? -5.907 5.248 -4.213 1.00 89.06 131 ALA A CA 1
ATOM 1054 C C . ALA A 1 131 ? -6.203 3.751 -4.216 1.00 89.06 131 ALA A C 1
ATOM 1056 O O . ALA A 1 131 ? -6.029 3.105 -3.181 1.00 89.06 131 ALA A O 1
ATOM 1057 N N . GLN A 1 132 ? -6.616 3.179 -5.355 1.00 89.31 132 GLN A N 1
ATOM 1058 C CA . GLN A 1 132 ? -7.150 1.810 -5.432 1.00 89.31 132 GLN A CA 1
ATOM 1059 C C . GLN A 1 132 ? -8.067 1.520 -4.221 1.00 89.31 132 GLN A C 1
ATOM 1061 O O . GLN A 1 132 ? -8.873 2.344 -3.799 1.00 89.31 132 GLN A O 1
ATOM 1066 N N . ASN A 1 133 ? -7.887 0.373 -3.567 1.00 90.56 133 ASN A N 1
ATOM 1067 C CA . ASN A 1 133 ? -8.534 0.067 -2.299 1.00 90.56 133 ASN A CA 1
ATOM 1068 C C . ASN A 1 133 ? -7.650 0.376 -1.078 1.00 90.56 133 ASN A C 1
ATOM 1070 O O . ASN A 1 133 ? -7.819 -0.264 -0.042 1.00 90.56 133 ASN A O 1
ATOM 1074 N N . ASN A 1 134 ? -6.670 1.268 -1.212 1.00 95.62 134 ASN A N 1
ATOM 1075 C CA . ASN A 1 134 ? -5.689 1.592 -0.182 1.00 95.62 134 ASN A CA 1
ATOM 1076 C C . ASN A 1 134 ? -5.969 2.904 0.548 1.00 95.62 134 ASN A C 1
ATOM 1078 O O . ASN A 1 134 ? -5.589 2.989 1.711 1.00 95.62 134 ASN A O 1
ATOM 1082 N N . PHE A 1 135 ? -6.625 3.873 -0.090 1.00 96.94 135 PHE A N 1
ATOM 1083 C CA . PHE A 1 135 ? -6.887 5.183 0.500 1.00 96.94 135 PHE A CA 1
ATOM 1084 C C . PHE A 1 135 ? -8.314 5.646 0.227 1.00 96.94 135 PHE A C 1
ATOM 1086 O O . PHE A 1 135 ? -8.794 5.527 -0.900 1.00 96.94 135 PHE A O 1
ATOM 1093 N N . LYS A 1 136 ? -8.989 6.180 1.247 1.00 97.56 136 LYS A N 1
ATOM 1094 C CA . LYS A 1 136 ? -10.282 6.861 1.102 1.00 97.56 136 LYS A CA 1
ATOM 1095 C C . LYS A 1 136 ? -10.387 8.051 2.043 1.00 97.56 136 LYS A C 1
ATOM 1097 O O . LYS A 1 136 ? -9.784 8.037 3.115 1.00 97.56 136 LYS A O 1
ATOM 1102 N N . ILE A 1 137 ? -11.215 9.027 1.672 1.00 97.81 137 ILE A N 1
ATOM 1103 C CA . ILE A 1 137 ? -11.591 10.156 2.536 1.00 97.81 137 ILE A CA 1
ATOM 1104 C C . ILE A 1 137 ? -13.100 10.183 2.717 1.00 97.81 137 ILE A C 1
ATOM 1106 O O . ILE A 1 137 ? -13.854 10.054 1.750 1.00 97.81 137 ILE A O 1
ATOM 1110 N N . PHE A 1 138 ? -13.531 10.424 3.949 1.00 97.69 138 PHE A N 1
ATOM 1111 C CA . PHE A 1 138 ? -14.918 10.655 4.319 1.00 97.69 138 PHE A CA 1
ATOM 1112 C C . PHE A 1 138 ? -15.084 12.057 4.910 1.00 97.69 138 PHE A C 1
ATOM 1114 O O . PHE A 1 138 ? -14.213 12.534 5.635 1.00 97.69 138 PHE A O 1
ATOM 1121 N N . LYS A 1 139 ? -16.228 12.689 4.633 1.00 96.44 139 LYS A N 1
ATOM 1122 C CA . LYS A 1 139 ? -16.700 13.918 5.289 1.00 96.44 139 LYS A CA 1
ATOM 1123 C C . LYS A 1 139 ? -18.065 13.634 5.903 1.00 96.44 139 LYS A C 1
ATOM 1125 O O . LYS A 1 139 ? -18.983 13.247 5.182 1.00 96.44 139 LYS A O 1
ATOM 1130 N N . ASN A 1 140 ? -18.196 13.798 7.216 1.00 95.12 140 ASN A N 1
ATOM 1131 C CA . ASN A 1 140 ? -19.405 13.490 7.989 1.00 95.12 140 ASN A CA 1
ATOM 1132 C C . ASN A 1 140 ? -19.929 12.065 7.726 1.00 95.12 140 ASN A C 1
ATOM 1134 O O . ASN A 1 140 ? -21.122 11.839 7.553 1.00 95.12 140 ASN A O 1
ATOM 1138 N N . GLY A 1 141 ? -19.003 11.106 7.628 1.00 93.06 141 GLY A N 1
ATOM 1139 C CA . GLY A 1 141 ? -19.284 9.702 7.321 1.00 93.06 141 GLY A CA 1
ATOM 1140 C C . GLY A 1 141 ? -19.680 9.389 5.877 1.00 93.06 141 GLY A C 1
ATOM 1141 O O . GLY A 1 141 ? -19.895 8.225 5.545 1.00 93.06 141 GLY A O 1
ATOM 1142 N N . LEU A 1 142 ? -19.726 10.387 4.995 1.00 93.75 142 LEU A N 1
ATOM 1143 C CA . LEU A 1 142 ? -19.982 10.196 3.569 1.00 93.75 142 LEU A CA 1
ATOM 1144 C C . LEU A 1 142 ? -18.663 10.097 2.804 1.00 93.75 142 LEU A C 1
ATOM 1146 O O . LEU A 1 142 ? -17.787 10.941 2.980 1.00 93.75 142 LEU A O 1
ATOM 1150 N N . LEU A 1 143 ? -18.538 9.098 1.929 1.00 95.06 143 LEU A N 1
ATOM 1151 C CA . LEU A 1 143 ? -17.365 8.915 1.071 1.00 95.06 143 LEU A CA 1
ATOM 1152 C C . LEU A 1 143 ? -17.208 10.107 0.112 1.00 95.06 143 LEU A C 1
ATOM 1154 O O . LEU A 1 143 ? -18.155 10.471 -0.587 1.00 95.06 143 LEU A O 1
ATOM 1158 N N . LYS A 1 144 ? -16.019 10.713 0.096 1.00 96.00 144 LYS A N 1
ATOM 1159 C CA . LYS A 1 144 ? -15.662 11.865 -0.751 1.00 96.00 144 LYS A CA 1
ATOM 1160 C C . LYS A 1 144 ? -14.486 11.604 -1.681 1.00 96.00 144 LYS A C 1
ATOM 1162 O O . LYS A 1 144 ? -14.412 12.252 -2.714 1.00 96.00 144 LYS A O 1
ATOM 1167 N N . TYR A 1 145 ? -13.601 10.677 -1.324 1.00 96.62 145 TYR A N 1
ATOM 1168 C CA . TYR A 1 145 ? -12.440 10.322 -2.135 1.00 96.62 145 TYR A CA 1
ATOM 1169 C C . TYR A 1 145 ? -12.242 8.809 -2.155 1.00 96.62 145 TYR A C 1
ATOM 1171 O O . TYR A 1 145 ? -12.230 8.190 -1.088 1.00 96.62 145 TYR A O 1
ATOM 1179 N N . ASP A 1 146 ? -12.083 8.229 -3.344 1.00 93.88 146 ASP A N 1
ATOM 1180 C CA . ASP A 1 146 ? -11.818 6.804 -3.560 1.00 93.88 146 ASP A CA 1
ATOM 1181 C C . ASP A 1 146 ? -11.010 6.555 -4.853 1.00 93.88 146 ASP A C 1
ATOM 1183 O O . ASP A 1 146 ? -10.419 7.470 -5.420 1.00 93.88 146 ASP A O 1
ATOM 1187 N N . GLU A 1 147 ? -10.975 5.305 -5.330 1.00 89.62 147 GLU A N 1
ATOM 1188 C CA . GLU A 1 147 ? -10.255 4.902 -6.549 1.00 89.62 147 GLU A CA 1
ATOM 1189 C C . GLU A 1 147 ? -10.709 5.573 -7.852 1.00 89.62 147 GLU A C 1
ATOM 1191 O O . GLU A 1 147 ? -10.017 5.439 -8.861 1.00 89.62 147 GLU A O 1
ATOM 1196 N N . LYS A 1 148 ? -11.870 6.233 -7.866 1.00 88.94 148 LYS A N 1
ATOM 1197 C CA . LYS A 1 148 ? -12.411 6.910 -9.051 1.00 88.94 148 LYS A CA 1
ATOM 1198 C C . LYS A 1 148 ? -12.017 8.380 -9.121 1.00 88.94 148 LYS A C 1
ATOM 1200 O O . LYS A 1 148 ? -12.252 8.998 -10.154 1.00 88.94 148 LYS A O 1
ATOM 1205 N N . CYS A 1 149 ? -11.477 8.924 -8.036 1.00 89.75 149 CYS A N 1
ATOM 1206 C CA . CYS A 1 149 ? -11.077 10.317 -7.947 1.00 89.75 149 CYS A CA 1
ATOM 1207 C C . CYS A 1 149 ? -9.678 10.540 -8.530 1.00 89.75 149 CYS A C 1
ATOM 1209 O O . CYS A 1 149 ? -8.815 9.660 -8.499 1.00 89.75 149 CYS A O 1
ATOM 1211 N N . GLU A 1 150 ? -9.448 11.751 -9.023 1.00 86.62 150 GLU A N 1
ATOM 1212 C CA . GLU A 1 150 ? -8.161 12.214 -9.531 1.00 86.62 150 GLU A CA 1
ATOM 1213 C C . GLU A 1 150 ? -7.440 13.096 -8.497 1.00 86.62 150 GLU A C 1
ATOM 1215 O O . GLU A 1 150 ? -7.966 13.427 -7.432 1.00 86.62 150 GLU A O 1
ATOM 1220 N N . GLN A 1 151 ? -6.199 13.493 -8.791 1.00 84.81 151 GLN A N 1
ATOM 1221 C CA . GLN A 1 151 ? -5.406 14.336 -7.888 1.00 84.81 151 GLN A CA 1
ATOM 1222 C C . GLN A 1 151 ? -6.067 15.704 -7.631 1.00 84.81 151 GLN A C 1
ATOM 1224 O O . GLN A 1 151 ? -6.055 16.191 -6.502 1.00 84.81 151 GLN A O 1
ATOM 1229 N N . ASN A 1 152 ? -6.710 16.290 -8.644 1.00 88.31 152 ASN A N 1
ATOM 1230 C CA . ASN A 1 152 ? -7.400 17.576 -8.513 1.00 88.31 152 ASN A CA 1
ATOM 1231 C C . ASN A 1 152 ? -8.577 17.511 -7.525 1.00 88.31 152 ASN A C 1
ATOM 1233 O O . ASN A 1 152 ? -8.819 18.471 -6.791 1.00 88.31 152 ASN A O 1
ATOM 1237 N N . ASP A 1 153 ? -9.277 16.372 -7.463 1.00 92.12 153 ASP A N 1
ATOM 1238 C CA . ASP A 1 153 ? -10.366 16.165 -6.502 1.00 92.12 153 ASP A CA 1
ATOM 1239 C C . ASP A 1 153 ? -9.830 16.189 -5.069 1.00 92.12 153 ASP A C 1
ATOM 1241 O O . ASP A 1 153 ? -10.426 16.798 -4.179 1.00 92.12 153 ASP A O 1
ATOM 1245 N N . PHE A 1 154 ? -8.668 15.567 -4.845 1.00 93.69 154 PHE A N 1
ATOM 1246 C CA . PHE A 1 154 ? -8.011 15.585 -3.543 1.00 93.69 154 PHE A CA 1
ATOM 1247 C C . PHE A 1 154 ? -7.620 17.010 -3.132 1.00 93.69 154 PHE A C 1
ATOM 1249 O O . PHE A 1 154 ? -7.869 17.409 -1.995 1.00 93.69 154 PHE A O 1
ATOM 1256 N N . GLU A 1 155 ? -7.040 17.796 -4.042 1.00 92.50 155 GLU A N 1
ATOM 1257 C CA . GLU A 1 155 ? -6.657 19.185 -3.761 1.00 92.50 155 GLU A CA 1
ATOM 1258 C C . GLU A 1 155 ? -7.864 20.060 -3.404 1.00 92.50 155 GLU A C 1
ATOM 1260 O O . GLU A 1 155 ? -7.769 20.904 -2.509 1.00 92.50 155 GLU A O 1
ATOM 1265 N N . TYR A 1 156 ? -9.008 19.847 -4.061 1.00 94.06 156 TYR A N 1
ATOM 1266 C CA . TYR A 1 156 ? -10.258 20.515 -3.703 1.00 94.06 156 TYR A CA 1
ATOM 1267 C C . TYR A 1 156 ? -10.720 20.128 -2.295 1.00 94.06 156 TYR A C 1
ATOM 1269 O O . TYR A 1 156 ? -11.036 21.007 -1.496 1.00 94.06 156 TYR A O 1
ATOM 1277 N N . ILE A 1 157 ? -10.707 18.832 -1.966 1.00 94.81 157 ILE A N 1
ATOM 1278 C CA . ILE A 1 157 ? -11.089 18.348 -0.633 1.00 94.81 157 ILE A CA 1
ATOM 1279 C C . ILE A 1 157 ? -10.161 18.932 0.435 1.00 94.81 157 ILE A C 1
ATOM 1281 O O . ILE A 1 157 ? -10.641 19.390 1.466 1.00 94.81 157 ILE A O 1
ATOM 1285 N N . LEU A 1 158 ? -8.847 18.957 0.199 1.00 95.06 158 LEU A N 1
ATOM 1286 C CA . LEU A 1 158 ? -7.886 19.508 1.153 1.00 95.06 158 LEU A CA 1
ATOM 1287 C C . LEU A 1 158 ? -8.130 21.004 1.410 1.00 95.06 158 LEU A C 1
ATOM 1289 O O . LEU A 1 158 ? -8.081 21.448 2.557 1.00 95.06 158 LEU A O 1
ATOM 1293 N N . LYS A 1 159 ? -8.454 21.770 0.361 1.00 94.06 159 LYS A N 1
ATOM 1294 C CA . LYS A 1 159 ? -8.854 23.181 0.485 1.00 94.06 159 LYS A CA 1
ATOM 1295 C C . LYS A 1 159 ? -10.178 23.340 1.240 1.00 94.06 159 LYS A C 1
ATOM 1297 O O . LYS A 1 159 ? -10.278 24.222 2.083 1.00 94.06 159 LYS A O 1
ATOM 1302 N N . ASP A 1 160 ? -11.163 22.480 0.976 1.00 93.44 160 ASP A N 1
ATOM 1303 C CA . ASP A 1 160 ? -12.466 22.459 1.666 1.00 93.44 160 ASP A CA 1
ATOM 1304 C C . ASP A 1 160 ? -12.348 22.061 3.150 1.00 93.44 160 ASP A C 1
ATOM 1306 O O . ASP A 1 160 ? -13.125 22.533 3.980 1.00 93.44 160 ASP A O 1
ATOM 1310 N N . MET A 1 161 ? -11.354 21.243 3.522 1.00 93.31 161 MET A N 1
ATOM 1311 C CA . MET A 1 161 ? -11.034 20.993 4.931 1.00 93.31 161 MET A CA 1
ATOM 1312 C C . MET A 1 161 ? -10.627 22.287 5.636 1.00 93.31 161 MET A C 1
ATOM 1314 O O . MET A 1 161 ? -11.087 22.533 6.745 1.00 93.31 161 MET A O 1
ATOM 1318 N N . ASN A 1 162 ? -9.773 23.099 5.001 1.00 91.50 162 ASN A N 1
ATOM 1319 C CA . ASN A 1 162 ? -9.214 24.335 5.562 1.00 91.50 162 ASN A CA 1
ATOM 1320 C C . ASN A 1 162 ? -8.546 24.148 6.946 1.00 91.50 162 ASN A C 1
ATOM 1322 O O . ASN A 1 162 ? -8.514 25.059 7.769 1.00 91.50 162 ASN A O 1
ATOM 1326 N N . TYR A 1 163 ? -8.042 22.940 7.228 1.00 92.31 163 TYR A N 1
ATOM 1327 C CA . TYR A 1 163 ? -7.321 22.605 8.468 1.00 92.31 163 TYR A CA 1
ATOM 1328 C C . TYR A 1 163 ? -5.801 22.618 8.279 1.00 92.31 163 TYR A C 1
ATOM 1330 O O . TYR A 1 163 ? -5.053 22.654 9.255 1.00 92.31 163 TYR A O 1
ATOM 1338 N N . PHE A 1 164 ? -5.353 22.562 7.024 1.00 93.56 164 PHE A N 1
ATOM 1339 C CA . PHE A 1 164 ? -3.954 22.431 6.646 1.00 93.56 164 PHE A CA 1
ATOM 1340 C C . PHE A 1 164 ? -3.586 23.528 5.644 1.00 93.56 164 PHE A C 1
ATOM 1342 O O . PHE A 1 164 ? -4.364 23.813 4.734 1.00 93.56 164 PHE A O 1
ATOM 1349 N N . SER A 1 165 ? -2.401 24.122 5.790 1.00 90.88 165 SER A N 1
ATOM 1350 C CA . SER A 1 165 ? -1.862 25.139 4.881 1.00 90.88 165 SER A CA 1
ATOM 1351 C C . SER A 1 165 ? -1.594 24.583 3.485 1.00 90.88 165 SER A C 1
ATOM 1353 O O . SER A 1 165 ? -1.751 25.281 2.486 1.00 90.88 165 SER A O 1
ATOM 1355 N N . ASP A 1 166 ? -1.169 23.324 3.421 1.00 91.44 166 ASP A N 1
ATOM 1356 C CA . ASP A 1 166 ? -0.771 22.632 2.206 1.00 91.44 166 ASP A CA 1
ATOM 1357 C C . ASP A 1 166 ? -0.811 21.104 2.399 1.00 91.44 166 ASP A C 1
ATOM 1359 O O . ASP A 1 166 ? -1.031 20.575 3.495 1.00 91.44 166 ASP A O 1
ATOM 1363 N N . LEU A 1 167 ? -0.580 20.380 1.302 1.00 93.00 167 LEU A N 1
ATOM 1364 C CA . LEU A 1 167 ? -0.491 18.919 1.285 1.00 93.00 167 LEU A CA 1
ATOM 1365 C C . LEU A 1 167 ? 0.618 18.392 2.206 1.00 93.00 167 LEU A C 1
ATOM 1367 O O . LEU A 1 167 ? 0.464 17.336 2.811 1.00 93.00 167 LEU A O 1
ATOM 1371 N N . ASN A 1 168 ? 1.734 19.106 2.330 1.00 93.56 168 ASN A N 1
ATOM 1372 C CA . ASN A 1 168 ? 2.881 18.651 3.103 1.00 93.56 168 ASN A CA 1
ATOM 1373 C C . ASN A 1 168 ? 2.557 18.610 4.605 1.00 93.56 168 ASN A C 1
ATOM 1375 O O . ASN A 1 168 ? 2.875 17.623 5.270 1.00 93.56 168 ASN A O 1
ATOM 1379 N N . GLN A 1 169 ? 1.846 19.622 5.109 1.00 94.81 169 GLN A N 1
ATOM 1380 C CA . GLN A 1 169 ? 1.345 19.670 6.480 1.00 94.81 169 GLN A CA 1
ATOM 1381 C C . GLN A 1 169 ? 0.323 18.555 6.755 1.00 94.81 169 GLN A C 1
ATOM 1383 O O . GLN A 1 169 ? 0.373 17.929 7.814 1.00 94.81 169 GLN A O 1
ATOM 1388 N N . PHE A 1 170 ? -0.563 18.261 5.796 1.00 95.81 170 PHE A N 1
ATOM 1389 C CA . PHE A 1 170 ? -1.506 17.140 5.894 1.00 95.81 170 PHE A CA 1
ATOM 1390 C C . PHE A 1 170 ? -0.789 15.788 5.998 1.00 95.81 170 PHE A C 1
ATOM 1392 O O . PHE A 1 170 ? -1.143 14.949 6.825 1.00 95.81 170 PHE A O 1
ATOM 1399 N N . LEU A 1 171 ? 0.254 15.574 5.194 1.00 96.88 171 LEU A N 1
ATOM 1400 C CA . LEU A 1 171 ? 1.049 14.349 5.256 1.00 96.88 171 LEU A CA 1
ATOM 1401 C C . LEU A 1 171 ? 1.825 14.236 6.575 1.00 96.88 171 LEU A C 1
ATOM 1403 O O . LEU A 1 171 ? 1.851 13.155 7.164 1.00 96.88 171 LEU A O 1
ATOM 1407 N N . ASP A 1 172 ? 2.414 15.335 7.061 1.00 96.75 172 ASP A N 1
ATOM 1408 C CA . ASP A 1 172 ? 3.067 15.371 8.376 1.00 96.75 172 ASP A CA 1
ATOM 1409 C C . ASP A 1 172 ? 2.085 15.030 9.505 1.00 96.75 172 ASP A C 1
ATOM 1411 O O . ASP A 1 172 ? 2.437 14.244 10.381 1.00 96.75 172 ASP A O 1
ATOM 1415 N N . PHE A 1 173 ? 0.844 15.525 9.439 1.00 97.69 173 PHE A N 1
ATOM 1416 C CA . PHE A 1 173 ? -0.212 15.221 10.411 1.00 97.69 173 PHE A CA 1
ATOM 1417 C C . PHE A 1 173 ? -0.515 13.721 10.484 1.00 97.69 173 PHE A C 1
ATOM 1419 O O . PHE A 1 173 ? -0.558 13.147 11.573 1.00 97.69 173 PHE A O 1
ATOM 1426 N N . ILE A 1 174 ? -0.665 13.060 9.332 1.00 97.88 174 ILE A N 1
ATOM 1427 C CA . ILE A 1 174 ? -0.882 11.607 9.282 1.00 97.88 174 ILE A CA 1
ATOM 1428 C C . ILE A 1 174 ? 0.323 10.869 9.869 1.00 97.88 174 ILE A C 1
ATOM 1430 O O . ILE A 1 174 ? 0.157 9.950 10.669 1.00 97.88 174 ILE A O 1
ATOM 1434 N N . ILE A 1 175 ? 1.538 11.254 9.476 1.00 97.69 175 ILE A N 1
ATOM 1435 C CA . ILE A 1 175 ? 2.772 10.590 9.911 1.00 97.69 175 ILE A CA 1
ATOM 1436 C C . ILE A 1 175 ? 2.975 10.733 11.415 1.00 97.69 175 ILE A C 1
ATOM 1438 O O . ILE A 1 175 ? 3.329 9.753 12.064 1.00 97.69 175 ILE A O 1
ATOM 1442 N N . ASP A 1 176 ? 2.715 11.912 11.975 1.00 97.44 176 ASP A N 1
ATOM 1443 C CA . ASP A 1 176 ? 2.813 12.156 13.411 1.00 97.44 176 ASP A CA 1
ATOM 1444 C C . ASP A 1 176 ? 1.878 11.243 14.209 1.00 97.44 176 ASP A C 1
ATOM 1446 O O . ASP A 1 176 ? 2.323 10.623 15.173 1.00 97.44 176 ASP A O 1
ATOM 1450 N N . ILE A 1 177 ? 0.633 11.060 13.756 1.00 97.00 177 ILE A N 1
ATOM 1451 C CA . ILE A 1 177 ? -0.320 10.124 14.377 1.00 97.00 177 ILE A CA 1
ATOM 1452 C C . ILE A 1 177 ? 0.136 8.666 14.220 1.00 97.00 177 ILE A C 1
ATOM 1454 O O . ILE A 1 177 ? 0.003 7.855 15.132 1.00 97.00 177 ILE A O 1
ATOM 1458 N N . LEU A 1 178 ? 0.678 8.294 13.059 1.00 96.75 178 LEU A N 1
ATOM 1459 C CA . LEU A 1 178 ? 1.138 6.926 12.805 1.00 96.75 178 LEU A CA 1
ATOM 1460 C C . LEU A 1 178 ? 2.414 6.561 13.591 1.00 96.75 178 LEU A C 1
ATOM 1462 O O . LEU A 1 178 ? 2.626 5.384 13.908 1.00 96.75 178 LEU A O 1
ATOM 1466 N N . LEU A 1 179 ? 3.257 7.553 13.894 1.00 96.00 179 LEU A N 1
ATOM 1467 C CA . LEU A 1 179 ? 4.496 7.407 14.664 1.00 96.00 179 LEU A CA 1
ATOM 1468 C C . LEU A 1 179 ? 4.319 7.641 16.172 1.00 96.00 179 LEU A C 1
ATOM 1470 O O . LEU A 1 179 ? 5.250 7.344 16.927 1.00 96.00 179 LEU A O 1
ATOM 1474 N N . SER A 1 180 ? 3.172 8.150 16.624 1.00 94.06 180 SER A N 1
ATOM 1475 C CA . SER A 1 180 ? 2.901 8.364 18.046 1.00 94.06 180 SER A CA 1
ATOM 1476 C C . SER A 1 180 ? 2.544 7.067 18.770 1.00 94.06 180 SER A C 1
ATOM 1478 O O . SER A 1 180 ? 2.146 6.063 18.166 1.00 94.06 180 SER A O 1
ATOM 1480 N N . ASP A 1 181 ? 2.671 7.090 20.098 1.00 90.38 181 ASP A N 1
ATOM 1481 C CA . ASP A 1 181 ? 2.003 6.097 20.933 1.00 90.38 181 ASP A CA 1
ATOM 1482 C C . ASP A 1 181 ? 0.490 6.369 20.930 1.00 90.38 181 ASP A C 1
ATOM 1484 O O . ASP A 1 181 ? 0.043 7.511 20.844 1.00 90.38 181 ASP A O 1
ATOM 1488 N N . ILE A 1 182 ? -0.314 5.317 21.049 1.00 84.69 182 ILE A N 1
ATOM 1489 C CA . ILE A 1 182 ? -1.780 5.397 21.052 1.00 84.69 182 ILE A CA 1
ATOM 1490 C C . ILE A 1 182 ? -2.334 6.055 22.324 1.00 84.69 182 ILE A C 1
ATOM 1492 O O . ILE A 1 182 ? -3.486 6.484 22.361 1.00 84.69 182 ILE A O 1
ATOM 1496 N N . ASN A 1 183 ? -1.507 6.111 23.370 1.00 86.19 183 ASN A N 1
ATOM 1497 C CA . ASN A 1 183 ? -1.820 6.759 24.638 1.00 86.19 183 ASN A CA 1
ATOM 1498 C C . ASN A 1 183 ? -1.329 8.209 24.708 1.00 86.19 183 ASN A C 1
ATOM 1500 O O . ASN A 1 183 ? -1.581 8.863 25.716 1.00 86.19 183 ASN A O 1
ATOM 1504 N N . GLU A 1 184 ? -0.643 8.706 23.675 1.00 90.31 184 GLU A N 1
ATOM 1505 C CA . GLU A 1 184 ? -0.134 10.073 23.643 1.00 90.31 184 GLU A CA 1
ATOM 1506 C C . GLU A 1 184 ? -1.313 11.066 23.560 1.00 90.31 184 GLU A C 1
ATOM 1508 O O . GLU A 1 184 ? -2.036 11.074 22.558 1.00 90.31 184 GLU A O 1
ATOM 1513 N N . PRO A 1 185 ? -1.554 11.903 24.588 1.00 92.50 185 PRO A N 1
ATOM 1514 C CA . PRO A 1 185 ? -2.681 12.836 24.585 1.00 92.50 185 PRO A CA 1
ATOM 1515 C C . PRO A 1 185 ? -2.440 14.040 23.665 1.00 92.50 185 PRO A C 1
ATOM 1517 O O . PRO A 1 185 ? -3.385 14.743 23.306 1.00 92.50 185 PRO A O 1
ATOM 1520 N N . TYR A 1 186 ? -1.182 14.297 23.308 1.00 94.06 186 TYR A N 1
ATOM 1521 C CA . TYR A 1 186 ? -0.754 15.518 22.649 1.00 94.06 186 TYR A CA 1
ATOM 1522 C C . TYR A 1 186 ? 0.386 15.266 21.667 1.00 94.06 186 TYR A C 1
ATOM 1524 O O . TYR A 1 186 ? 1.408 14.691 22.030 1.00 94.06 186 TYR A O 1
ATOM 1532 N N . ILE A 1 187 ? 0.256 15.775 20.442 1.00 96.62 187 ILE A N 1
ATOM 1533 C CA . ILE A 1 187 ? 1.337 15.730 19.457 1.00 96.62 187 ILE A CA 1
ATOM 1534 C C . ILE A 1 187 ? 1.602 17.136 18.918 1.00 96.62 187 ILE A C 1
ATOM 1536 O O . ILE A 1 187 ? 0.718 17.765 18.341 1.00 96.62 187 ILE A O 1
ATOM 1540 N N . GLN A 1 188 ? 2.837 17.617 19.059 1.00 96.75 188 GLN A N 1
ATOM 1541 C CA . GLN A 1 188 ? 3.295 18.798 18.328 1.00 96.75 188 GLN A CA 1
ATOM 1542 C C . GLN A 1 188 ? 3.612 18.397 16.887 1.00 96.75 188 GLN A C 1
ATOM 1544 O O . GLN A 1 188 ? 4.489 17.558 16.671 1.00 96.75 188 GLN A O 1
ATOM 1549 N N . LEU A 1 189 ? 2.950 19.026 15.913 1.00 95.75 189 LEU A N 1
ATOM 1550 C CA . LEU A 1 189 ? 3.180 18.737 14.500 1.00 95.75 189 LEU A CA 1
ATOM 1551 C C . LEU A 1 189 ? 4.636 19.024 14.099 1.00 95.75 189 LEU A C 1
ATOM 1553 O O . LEU A 1 189 ? 5.124 20.151 14.234 1.00 95.75 189 LEU A O 1
ATOM 1557 N N . GLN A 1 190 ? 5.315 18.025 13.541 1.00 92.38 190 GLN A N 1
ATOM 1558 C CA . GLN A 1 190 ? 6.679 18.155 13.034 1.00 92.38 190 GLN A CA 1
ATOM 1559 C C . GLN A 1 190 ? 6.666 18.507 11.547 1.00 92.38 190 GLN A C 1
ATOM 1561 O O . GLN A 1 190 ? 6.684 17.625 10.689 1.00 92.38 190 GLN A O 1
ATOM 1566 N N . LYS A 1 191 ? 6.677 19.809 11.236 1.00 85.69 191 LYS A N 1
ATOM 1567 C CA . LYS A 1 191 ? 6.788 20.295 9.853 1.00 85.69 191 LYS A CA 1
ATOM 1568 C C . LYS A 1 191 ? 8.146 19.895 9.268 1.00 85.69 191 LYS A C 1
ATOM 1570 O O . LYS A 1 191 ? 9.192 20.286 9.786 1.00 85.69 191 LYS A O 1
ATOM 1575 N N . THR A 1 192 ? 8.133 19.133 8.180 1.00 86.12 192 THR A N 1
ATOM 1576 C CA . THR A 1 192 ? 9.352 18.755 7.448 1.00 86.12 192 THR A CA 1
ATOM 1577 C C . THR A 1 192 ? 9.397 19.398 6.062 1.00 86.12 192 THR A C 1
ATOM 1579 O O . THR A 1 192 ? 8.453 20.074 5.648 1.00 86.12 192 THR A O 1
ATOM 1582 N N . LYS A 1 193 ? 10.528 19.266 5.355 1.00 83.44 193 LYS A N 1
ATOM 1583 C CA . LYS A 1 193 ? 10.698 19.874 4.027 1.00 83.44 193 LYS A CA 1
ATOM 1584 C C . LYS A 1 193 ? 9.670 19.305 3.041 1.00 83.44 193 LYS A C 1
ATOM 1586 O O . LYS A 1 193 ? 9.067 18.259 3.279 1.00 83.44 193 LYS A O 1
ATOM 1591 N N . ASN A 1 194 ? 9.455 20.028 1.945 1.00 77.75 194 ASN A N 1
ATOM 1592 C CA . ASN A 1 194 ? 8.620 19.532 0.859 1.00 77.75 194 ASN A CA 1
ATOM 1593 C C . ASN A 1 194 ? 9.258 18.294 0.230 1.00 77.75 194 ASN A C 1
ATOM 1595 O O . ASN A 1 194 ? 10.474 18.245 0.036 1.00 77.75 194 ASN A O 1
ATOM 1599 N N . ILE A 1 195 ? 8.411 17.334 -0.129 1.00 74.69 195 ILE A N 1
ATOM 1600 C CA . ILE A 1 195 ? 8.818 16.115 -0.821 1.00 74.69 195 ILE A CA 1
ATOM 1601 C C . ILE A 1 195 ? 9.343 16.488 -2.205 1.00 74.69 195 ILE A C 1
ATOM 1603 O O . ILE A 1 195 ? 8.634 17.105 -3.003 1.00 74.69 195 ILE A O 1
ATOM 1607 N N . CYS A 1 196 ? 10.550 16.040 -2.528 1.00 63.69 196 CYS A N 1
ATOM 1608 C CA . CYS A 1 196 ? 10.992 15.975 -3.913 1.00 63.69 196 CYS A CA 1
ATOM 1609 C C . CYS A 1 196 ? 10.378 14.726 -4.551 1.00 63.69 196 CYS A C 1
ATOM 1611 O O . CYS A 1 196 ? 10.609 13.608 -4.085 1.00 63.69 196 CYS A O 1
ATOM 1613 N N . MET A 1 197 ? 9.577 14.896 -5.607 1.00 64.31 197 MET A N 1
ATOM 1614 C CA . MET A 1 197 ? 9.109 13.744 -6.371 1.00 64.31 197 MET A CA 1
ATOM 1615 C C . MET A 1 197 ? 10.314 13.073 -7.028 1.00 64.31 197 MET A C 1
ATOM 1617 O O . MET A 1 197 ? 10.969 13.650 -7.893 1.00 64.31 197 MET A O 1
ATOM 1621 N N . HIS A 1 198 ? 10.595 11.850 -6.602 1.00 63.44 198 HIS A N 1
ATOM 1622 C CA . HIS A 1 198 ? 11.578 10.986 -7.231 1.00 63.44 198 HIS A CA 1
ATOM 1623 C C . HIS A 1 198 ? 10.865 9.806 -7.875 1.00 63.44 198 HIS A C 1
ATOM 1625 O O . HIS A 1 198 ? 9.810 9.360 -7.405 1.00 63.44 198 HIS A O 1
ATOM 1631 N N . ASP A 1 199 ? 11.445 9.286 -8.953 1.00 60.62 199 ASP A N 1
ATOM 1632 C CA . ASP A 1 199 ? 10.982 8.023 -9.501 1.00 60.62 199 ASP A CA 1
ATOM 1633 C C . ASP A 1 199 ? 11.122 6.921 -8.457 1.00 60.62 199 ASP A C 1
ATOM 1635 O O . ASP A 1 199 ? 12.086 6.867 -7.687 1.00 60.62 199 ASP A O 1
ATOM 1639 N N . LYS A 1 200 ? 10.111 6.046 -8.412 1.00 66.50 200 LYS A N 1
ATOM 1640 C CA . LYS A 1 200 ? 10.118 4.910 -7.498 1.00 66.50 200 LYS A CA 1
ATOM 1641 C C . LYS A 1 200 ? 11.370 4.079 -7.799 1.00 66.50 200 LYS A C 1
ATOM 1643 O O . LYS A 1 200 ? 11.554 3.702 -8.959 1.00 66.50 200 LYS A O 1
ATOM 1648 N N . PRO A 1 201 ? 12.201 3.763 -6.793 1.00 68.44 201 PRO A N 1
ATOM 1649 C CA . PRO A 1 201 ? 13.358 2.914 -7.012 1.00 68.44 201 PRO A CA 1
ATOM 1650 C C . PRO A 1 201 ? 12.930 1.565 -7.599 1.00 68.44 201 PRO A C 1
ATOM 1652 O O . PRO A 1 201 ? 11.841 1.057 -7.320 1.00 68.44 201 PRO A O 1
ATOM 1655 N N . SER A 1 202 ? 13.813 0.960 -8.394 1.00 71.81 202 SER A N 1
ATOM 1656 C CA . SER A 1 202 ? 13.590 -0.367 -8.986 1.00 71.81 202 SER A CA 1
ATOM 1657 C C . SER A 1 202 ? 13.472 -1.481 -7.938 1.00 71.81 202 SER A C 1
ATOM 1659 O O . SER A 1 202 ? 13.036 -2.586 -8.253 1.00 71.81 202 SER A O 1
ATOM 1661 N N . GLN A 1 203 ? 13.845 -1.192 -6.690 1.00 85.12 203 GLN A N 1
ATOM 1662 C CA . GLN A 1 203 ? 13.839 -2.111 -5.562 1.00 85.12 203 GLN A CA 1
ATOM 1663 C C . GLN A 1 203 ? 13.091 -1.509 -4.371 1.00 85.12 203 GLN A C 1
ATOM 1665 O O . GLN A 1 203 ? 13.007 -0.295 -4.198 1.00 85.12 203 GLN A O 1
ATOM 1670 N N . CYS A 1 204 ? 12.544 -2.382 -3.534 1.00 90.81 204 CYS A N 1
ATOM 1671 C CA . CYS A 1 204 ? 11.921 -2.032 -2.266 1.00 90.81 204 CYS A CA 1
ATOM 1672 C C . CYS A 1 204 ? 12.948 -2.170 -1.135 1.00 90.81 204 CYS A C 1
ATOM 1674 O O . CYS A 1 204 ? 13.634 -3.188 -1.054 1.00 90.81 204 CYS A O 1
ATOM 1676 N N . TYR A 1 205 ? 12.991 -1.201 -0.222 1.00 90.00 205 TYR A N 1
ATOM 1677 C CA . TYR A 1 205 ? 13.919 -1.204 0.912 1.00 90.00 205 TYR A CA 1
ATOM 1678 C C . TYR A 1 205 ? 13.165 -1.382 2.228 1.00 90.00 205 TYR A C 1
ATOM 1680 O O . TYR A 1 205 ? 12.190 -0.680 2.483 1.00 90.00 205 TYR A O 1
ATOM 1688 N N . GLU A 1 206 ? 13.602 -2.302 3.082 1.00 88.12 206 GLU A N 1
ATOM 1689 C CA . GLU A 1 206 ? 13.101 -2.398 4.459 1.00 88.12 206 GLU A CA 1
ATOM 1690 C C . GLU A 1 206 ? 13.943 -1.487 5.366 1.00 88.12 206 GLU A C 1
ATOM 1692 O O . GLU A 1 206 ? 15.143 -1.335 5.149 1.00 88.12 206 GLU A O 1
ATOM 1697 N N . SER A 1 207 ? 13.315 -0.846 6.353 1.00 85.88 207 SER A N 1
ATOM 1698 C CA . SER A 1 207 ? 13.996 -0.043 7.377 1.00 85.88 207 SER A CA 1
ATOM 1699 C C . SER A 1 207 ? 13.460 -0.421 8.753 1.00 85.88 207 SER A C 1
ATOM 1701 O O . SER A 1 207 ? 12.345 -0.925 8.871 1.00 85.88 207 SER A O 1
ATOM 1703 N N . ASN A 1 208 ? 14.268 -0.194 9.786 1.00 81.62 208 ASN A N 1
ATOM 1704 C CA . ASN A 1 208 ? 13.964 -0.557 11.170 1.00 81.62 208 ASN A CA 1
ATOM 1705 C C . ASN A 1 208 ? 13.886 0.680 12.085 1.00 81.62 208 ASN A C 1
ATOM 1707 O O . ASN A 1 208 ? 14.119 0.569 13.284 1.00 81.62 208 ASN A O 1
ATOM 1711 N N . ASN A 1 209 ? 13.562 1.856 11.536 1.00 92.62 209 ASN A N 1
ATOM 1712 C CA . ASN A 1 209 ? 13.600 3.127 12.273 1.00 92.62 209 ASN A CA 1
ATOM 1713 C C . ASN A 1 209 ? 12.301 3.456 13.037 1.00 92.62 209 ASN A C 1
ATOM 1715 O O . ASN A 1 209 ? 12.191 4.523 13.642 1.00 92.62 209 ASN A O 1
ATOM 1719 N N . LEU A 1 210 ? 11.301 2.568 13.025 1.00 94.62 210 LEU A N 1
ATOM 1720 C CA . LEU A 1 210 ? 10.075 2.750 13.805 1.00 94.62 210 LEU A CA 1
ATOM 1721 C C . LEU A 1 210 ? 10.357 2.644 15.311 1.00 94.62 210 LEU A C 1
ATOM 1723 O O . LEU A 1 210 ? 10.965 1.682 15.774 1.00 94.62 210 LEU A O 1
ATOM 1727 N N . LYS A 1 211 ? 9.840 3.598 16.093 1.00 92.44 211 LYS A N 1
ATOM 1728 C CA . LYS A 1 211 ? 9.921 3.563 17.561 1.00 92.44 211 LYS A CA 1
ATOM 1729 C C . LYS A 1 211 ? 9.046 2.440 18.118 1.00 92.44 211 LYS A C 1
ATOM 1731 O O . LYS A 1 211 ? 7.894 2.316 17.706 1.00 92.44 211 LYS A O 1
ATOM 1736 N N . ASN A 1 212 ? 9.545 1.697 19.105 1.00 89.75 212 ASN A N 1
ATOM 1737 C CA . ASN A 1 212 ? 8.869 0.513 19.659 1.00 89.75 212 ASN A CA 1
ATOM 1738 C C . ASN A 1 212 ? 7.457 0.783 20.213 1.00 89.75 212 ASN A C 1
ATOM 1740 O O . ASN A 1 212 ? 6.601 -0.098 20.209 1.00 89.75 212 ASN A O 1
ATOM 1744 N N . ASN A 1 213 ? 7.194 2.000 20.690 1.00 88.94 213 ASN A N 1
ATOM 1745 C CA . ASN A 1 213 ? 5.890 2.387 21.223 1.00 88.94 213 ASN A CA 1
ATOM 1746 C C . ASN A 1 213 ? 4.926 2.947 20.162 1.00 88.94 213 ASN A C 1
ATOM 1748 O O . ASN A 1 213 ? 3.736 3.081 20.452 1.00 88.94 213 ASN A O 1
ATOM 1752 N N . SER A 1 214 ? 5.407 3.227 18.945 1.00 93.38 214 SER A N 1
ATOM 1753 C CA . SER A 1 214 ? 4.576 3.769 17.869 1.00 93.38 214 SER A CA 1
ATOM 1754 C C . SER A 1 214 ? 3.487 2.790 17.434 1.00 93.38 214 SER A C 1
ATOM 1756 O O . SER A 1 214 ? 3.675 1.567 17.443 1.00 93.38 214 SER A O 1
ATOM 1758 N N . PHE A 1 215 ? 2.348 3.326 16.999 1.00 94.06 215 PHE A N 1
ATOM 1759 C CA . PHE A 1 215 ? 1.254 2.514 16.476 1.00 94.06 215 PHE A CA 1
ATOM 1760 C C . PHE A 1 215 ? 1.696 1.626 15.298 1.00 94.06 215 PHE A C 1
ATOM 1762 O O . PHE A 1 215 ? 1.431 0.419 15.302 1.00 94.06 215 PHE A O 1
ATOM 1769 N N . LEU A 1 216 ? 2.418 2.186 14.316 1.00 95.56 216 LEU A N 1
ATOM 1770 C CA . LEU A 1 216 ? 2.900 1.406 13.171 1.00 95.56 216 LEU A CA 1
ATOM 1771 C C . LEU A 1 216 ? 3.876 0.298 13.569 1.00 95.56 216 LEU A C 1
ATOM 1773 O O . LEU A 1 216 ? 3.827 -0.771 12.964 1.00 95.56 216 LEU A O 1
ATOM 1777 N N . TYR A 1 217 ? 4.724 0.506 14.583 1.00 95.12 217 TYR A N 1
ATOM 1778 C CA . TYR A 1 217 ? 5.595 -0.559 15.081 1.00 95.12 217 TYR A CA 1
ATOM 1779 C C . TYR A 1 217 ? 4.776 -1.725 15.630 1.00 95.12 217 TYR A C 1
ATOM 1781 O O . TYR A 1 217 ? 4.996 -2.866 15.225 1.00 95.12 217 TYR A O 1
ATOM 1789 N N . LYS A 1 218 ? 3.793 -1.446 16.498 1.00 93.00 218 LYS A N 1
ATOM 1790 C CA . LYS A 1 218 ? 2.914 -2.476 17.079 1.00 93.00 218 LYS A CA 1
ATOM 1791 C C . LYS A 1 218 ? 2.193 -3.261 15.980 1.00 93.00 218 LYS A C 1
ATOM 1793 O O . LYS A 1 218 ? 2.200 -4.491 15.997 1.00 93.00 218 LYS A O 1
ATOM 1798 N N . LEU A 1 219 ? 1.647 -2.566 14.977 1.00 95.44 219 LEU A N 1
ATOM 1799 C CA . LEU A 1 219 ? 1.016 -3.206 13.820 1.00 95.44 219 LEU A CA 1
ATOM 1800 C C . LEU A 1 219 ? 2.010 -4.066 13.020 1.00 95.44 219 LEU A C 1
ATOM 1802 O O . LEU A 1 219 ? 1.687 -5.203 12.675 1.00 95.44 219 LEU A O 1
ATOM 1806 N N . LEU A 1 220 ? 3.222 -3.565 12.765 1.00 95.56 220 LEU A N 1
ATOM 1807 C CA . LEU A 1 220 ? 4.267 -4.298 12.047 1.00 95.56 220 LEU A CA 1
ATOM 1808 C C . LEU A 1 220 ? 4.675 -5.584 12.777 1.00 95.56 220 LEU A C 1
ATOM 1810 O O . LEU A 1 220 ? 4.845 -6.617 12.128 1.00 95.56 220 LEU A O 1
ATOM 1814 N N . GLN A 1 221 ? 4.776 -5.560 14.110 1.00 93.44 221 GLN A N 1
ATOM 1815 C CA . GLN A 1 221 ? 5.073 -6.764 14.895 1.00 93.44 221 GLN A CA 1
ATOM 1816 C C . GLN A 1 221 ? 3.996 -7.839 14.711 1.00 93.44 221 GLN A C 1
ATOM 1818 O O . GLN A 1 221 ? 4.329 -9.002 14.490 1.00 93.44 221 GLN A O 1
ATOM 1823 N N . LEU A 1 222 ? 2.709 -7.463 14.695 1.00 93.81 222 LEU A N 1
ATOM 1824 C CA . LEU A 1 222 ? 1.626 -8.414 14.400 1.00 93.81 222 LEU A CA 1
ATOM 1825 C C . LEU A 1 222 ? 1.729 -8.980 12.981 1.00 93.81 222 LEU A C 1
ATOM 1827 O O . LEU A 1 222 ? 1.497 -10.169 12.751 1.00 93.81 222 LEU A O 1
ATOM 1831 N N . GLN A 1 223 ? 2.108 -8.147 12.011 1.00 94.69 223 GLN A N 1
ATOM 1832 C CA . GLN A 1 223 ? 2.306 -8.602 10.638 1.00 94.69 223 GLN A CA 1
ATOM 1833 C C . GLN A 1 223 ? 3.469 -9.599 10.529 1.00 94.69 223 GLN A C 1
ATOM 1835 O O . GLN A 1 223 ? 3.333 -10.588 9.806 1.00 94.69 223 GLN A O 1
ATOM 1840 N N . LYS A 1 224 ? 4.566 -9.403 11.268 1.00 92.25 224 LYS A N 1
ATOM 1841 C CA . LYS A 1 224 ? 5.758 -10.270 11.227 1.00 92.25 224 LYS A CA 1
ATOM 1842 C C . LYS A 1 224 ? 5.569 -11.646 11.881 1.00 92.25 224 LYS A C 1
ATOM 1844 O O . LYS A 1 224 ? 6.348 -12.547 11.590 1.00 92.25 224 LYS A O 1
ATOM 1849 N N . MET A 1 225 ? 4.500 -11.872 12.654 1.00 88.75 225 MET A N 1
ATOM 1850 C CA . MET A 1 225 ? 4.243 -13.156 13.344 1.00 88.75 225 MET A CA 1
ATOM 1851 C C . MET A 1 225 ? 4.168 -14.390 12.429 1.00 88.75 225 MET A C 1
ATOM 1853 O O . MET A 1 225 ? 4.327 -15.511 12.901 1.00 88.75 225 MET A O 1
ATOM 1857 N N . SER A 1 226 ? 3.902 -14.211 11.132 1.00 81.06 226 SER A N 1
ATOM 1858 C CA . SER A 1 226 ? 3.861 -15.319 10.165 1.00 81.06 226 SER A CA 1
ATOM 1859 C C . SER A 1 226 ? 5.182 -15.576 9.435 1.00 81.06 226 SER A C 1
ATOM 1861 O O . SER A 1 226 ? 5.283 -16.601 8.770 1.00 81.06 226 SER A O 1
ATOM 1863 N N . ASP A 1 227 ? 6.176 -14.684 9.522 1.00 74.06 227 ASP A N 1
ATOM 1864 C CA . ASP A 1 227 ? 7.426 -14.797 8.745 1.00 74.06 227 ASP A CA 1
ATOM 1865 C C . ASP A 1 227 ? 8.384 -15.857 9.314 1.00 74.06 227 ASP A C 1
ATOM 1867 O O . ASP A 1 227 ? 9.249 -16.367 8.611 1.00 74.06 227 ASP A O 1
ATOM 1871 N N . SER A 1 228 ? 8.209 -16.236 10.583 1.00 59.78 228 SER A N 1
ATOM 1872 C CA . SER A 1 228 ? 9.103 -17.157 11.296 1.00 59.78 228 SER A CA 1
ATOM 1873 C C . SER A 1 228 ? 8.843 -18.643 11.012 1.00 59.78 228 SER A C 1
ATOM 1875 O O . SER A 1 228 ? 9.580 -19.488 11.518 1.00 59.78 228 SER A O 1
ATOM 1877 N N . TYR A 1 229 ? 7.801 -18.989 10.246 1.00 65.56 229 TYR A N 1
ATOM 1878 C CA . TYR A 1 229 ? 7.306 -20.366 10.173 1.00 65.56 229 TYR A CA 1
ATOM 1879 C C . TYR A 1 229 ? 6.978 -20.815 8.744 1.00 65.56 229 TYR A C 1
ATOM 1881 O O . TYR A 1 229 ? 6.157 -20.226 8.039 1.00 65.56 229 TYR A O 1
ATOM 1889 N N . LEU A 1 230 ? 7.582 -21.933 8.335 1.00 61.25 230 LEU A N 1
ATOM 1890 C CA . LEU A 1 230 ? 7.223 -22.666 7.123 1.00 61.25 230 LEU A CA 1
ATOM 1891 C C . LEU A 1 230 ? 6.075 -23.624 7.449 1.00 61.25 230 LEU A C 1
ATOM 1893 O O . LEU A 1 230 ? 6.276 -24.668 8.061 1.00 61.25 230 LEU A O 1
ATOM 1897 N N . PHE A 1 231 ? 4.855 -23.265 7.058 1.00 64.19 231 PHE A N 1
ATOM 1898 C CA . PHE A 1 231 ? 3.685 -24.118 7.277 1.00 64.19 231 PHE A CA 1
ATOM 1899 C C . PHE A 1 231 ? 3.464 -25.057 6.093 1.00 64.19 231 PHE A C 1
ATOM 1901 O O . PHE A 1 231 ? 3.228 -24.560 4.994 1.00 64.19 231 PHE A O 1
ATOM 1908 N N . ASP A 1 232 ? 3.460 -26.374 6.274 1.00 60.88 232 ASP A N 1
ATOM 1909 C CA . ASP A 1 232 ? 2.903 -27.289 5.270 1.00 60.88 232 ASP A CA 1
ATOM 1910 C C . ASP A 1 232 ? 1.389 -27.431 5.503 1.00 60.88 232 ASP A C 1
ATOM 1912 O O . ASP A 1 232 ? 0.925 -28.203 6.337 1.00 60.88 232 ASP A O 1
ATOM 1916 N N . VAL A 1 233 ? 0.609 -26.554 4.862 1.00 60.41 233 VAL A N 1
ATOM 1917 C CA . VAL A 1 233 ? -0.834 -26.395 5.128 1.00 60.41 233 VAL A CA 1
ATOM 1918 C C . VAL A 1 233 ? -1.674 -27.365 4.289 1.00 60.41 233 VAL A C 1
ATOM 1920 O O . VAL A 1 233 ? -2.873 -27.466 4.521 1.00 60.41 233 VAL A O 1
ATOM 1923 N N . GLU A 1 234 ? -1.090 -28.090 3.328 1.00 60.69 234 GLU A N 1
ATOM 1924 C CA . GLU A 1 234 ? -1.873 -28.835 2.330 1.00 60.69 234 GLU A CA 1
ATOM 1925 C C . GLU A 1 234 ? -2.704 -29.984 2.928 1.00 60.69 234 GLU A C 1
ATOM 1927 O O . GLU A 1 234 ? -3.747 -30.311 2.367 1.00 60.69 234 GLU A O 1
ATOM 1932 N N . ASN A 1 235 ? -2.351 -30.499 4.116 1.00 57.97 235 ASN A N 1
ATOM 1933 C CA . ASN A 1 235 ? -3.003 -31.682 4.696 1.00 57.97 235 ASN A CA 1
ATOM 1934 C C . ASN A 1 235 ? -3.820 -31.461 5.993 1.00 57.97 235 ASN A C 1
ATOM 1936 O O . ASN A 1 235 ? -4.488 -32.394 6.431 1.00 57.97 235 ASN A O 1
ATOM 1940 N N . GLU A 1 236 ? -3.838 -30.266 6.612 1.00 63.00 236 GLU A N 1
ATOM 1941 C CA . GLU A 1 236 ? -4.473 -30.075 7.945 1.00 63.00 236 GLU A CA 1
ATOM 1942 C C . GLU A 1 236 ? -5.433 -28.866 8.091 1.00 63.00 236 GLU A C 1
ATOM 1944 O O . GLU A 1 236 ? -5.845 -28.534 9.201 1.00 63.00 236 GLU A O 1
ATOM 1949 N N . ILE A 1 237 ? -5.875 -28.216 7.006 1.00 67.69 237 ILE A N 1
ATOM 1950 C CA . ILE A 1 237 ? -6.726 -26.995 7.050 1.00 67.69 237 ILE A CA 1
ATOM 1951 C C . ILE A 1 237 ? -7.955 -27.127 7.966 1.00 67.69 237 ILE A C 1
ATOM 1953 O O . ILE A 1 237 ? -8.262 -26.212 8.737 1.00 67.69 237 ILE A O 1
ATOM 1957 N N . ASN A 1 238 ? -8.647 -28.269 7.913 1.00 70.25 238 ASN A N 1
ATOM 1958 C CA . ASN A 1 238 ? -9.883 -28.492 8.670 1.00 70.25 238 ASN A CA 1
ATOM 1959 C C . ASN A 1 238 ? -9.660 -28.490 10.194 1.00 70.25 238 ASN A C 1
ATOM 1961 O O . ASN A 1 238 ? -10.555 -28.095 10.945 1.00 70.25 238 ASN A O 1
ATOM 1965 N N . LYS A 1 239 ? -8.451 -28.840 10.653 1.00 72.31 239 LYS A N 1
ATOM 1966 C CA . LYS A 1 239 ? -8.062 -28.904 12.073 1.00 72.31 239 LYS A CA 1
ATOM 1967 C C . LYS A 1 239 ? -8.012 -27.531 12.752 1.00 72.31 239 LYS A C 1
ATOM 1969 O O . LYS A 1 239 ? -8.109 -27.439 13.979 1.00 72.31 239 LYS A O 1
ATOM 1974 N N . TYR A 1 240 ? -7.882 -26.469 11.956 1.00 79.00 240 TYR A N 1
ATOM 1975 C CA . TYR A 1 240 ? -7.734 -25.087 12.422 1.00 79.00 240 TYR A CA 1
ATOM 1976 C C . TYR A 1 240 ? -8.993 -24.243 12.212 1.00 79.00 240 TYR A C 1
ATOM 1978 O O . TYR A 1 240 ? -8.975 -23.035 12.432 1.00 79.00 240 TYR A O 1
ATOM 1986 N N . SER A 1 241 ? -10.103 -24.855 11.796 1.00 79.88 241 SER A N 1
ATOM 1987 C CA . SER A 1 241 ? -11.374 -24.152 11.584 1.00 79.88 241 SER A CA 1
ATOM 1988 C C . SER A 1 241 ? -11.904 -23.478 12.860 1.00 79.88 241 SER A C 1
ATOM 1990 O O . SER A 1 241 ? -12.454 -22.383 12.787 1.00 79.88 241 SER A O 1
ATOM 1992 N N . ASN A 1 242 ? -11.655 -24.071 14.032 1.00 88.00 242 ASN A N 1
ATOM 1993 C CA . ASN A 1 242 ? -12.072 -23.570 15.345 1.00 88.00 242 ASN A CA 1
ATOM 1994 C C . ASN A 1 242 ? -10.977 -22.796 16.107 1.00 88.00 242 ASN A C 1
ATOM 1996 O O . ASN A 1 242 ? -11.011 -22.725 17.337 1.00 88.00 242 ASN A O 1
ATOM 2000 N N . TYR A 1 243 ? -9.987 -22.229 15.407 1.00 91.62 243 TYR A N 1
ATOM 2001 C CA . TYR A 1 243 ? -8.834 -21.598 16.060 1.00 91.62 243 TYR A CA 1
ATOM 2002 C C . TYR A 1 243 ? -9.208 -20.437 16.992 1.00 91.62 243 TYR A C 1
ATOM 2004 O O . TYR A 1 243 ? -8.550 -20.246 18.007 1.00 91.62 243 TYR A O 1
ATOM 2012 N N . VAL A 1 244 ? -10.269 -19.684 16.681 1.00 92.56 244 VAL A N 1
ATOM 2013 C CA . VAL A 1 244 ? -10.733 -18.569 17.523 1.00 92.56 244 VAL A CA 1
ATOM 2014 C C . VAL A 1 244 ? -11.176 -19.075 18.895 1.00 92.56 244 VAL A C 1
ATOM 2016 O O . VAL A 1 244 ? -10.733 -18.535 19.902 1.00 92.56 244 VAL A O 1
ATOM 2019 N N . SER A 1 245 ? -11.977 -20.143 18.944 1.00 93.62 245 SER A N 1
ATOM 2020 C CA . SER A 1 245 ? -12.415 -20.755 20.204 1.00 93.62 245 SER A CA 1
ATOM 2021 C C . SER A 1 245 ? -11.229 -21.266 21.019 1.00 93.62 245 SER A C 1
ATOM 2023 O O . SER A 1 245 ? -11.152 -20.987 22.206 1.00 93.62 245 SER A O 1
ATOM 2025 N N . LYS A 1 246 ? -10.255 -21.917 20.368 1.00 93.19 246 LYS A N 1
ATOM 2026 C CA . LYS A 1 246 ? -9.023 -22.384 21.027 1.00 93.19 246 LYS A CA 1
ATOM 2027 C C . LYS A 1 246 ? -8.184 -21.238 21.598 1.00 93.19 246 LYS A C 1
ATOM 2029 O O . LYS A 1 246 ? -7.578 -21.391 22.649 1.00 93.19 246 LYS A O 1
ATOM 2034 N N . LEU A 1 247 ? -8.118 -20.101 20.900 1.00 94.12 247 LEU A N 1
ATOM 2035 C CA . LEU A 1 247 ? -7.421 -18.914 21.400 1.00 94.12 247 LEU A CA 1
ATOM 2036 C C . LEU A 1 247 ? -8.118 -18.336 22.634 1.00 94.12 247 LEU A C 1
ATOM 2038 O O . LEU A 1 247 ? -7.434 -17.946 23.571 1.00 94.12 247 LEU A O 1
ATOM 2042 N N . ILE A 1 248 ? -9.452 -18.286 22.637 1.00 93.62 248 ILE A N 1
ATOM 2043 C CA . ILE A 1 248 ? -10.234 -17.815 23.790 1.00 93.62 248 ILE A CA 1
ATOM 2044 C C . ILE A 1 248 ? -10.037 -18.760 24.981 1.00 93.62 248 ILE A C 1
ATOM 2046 O O . ILE A 1 248 ? -9.650 -18.304 26.049 1.00 93.62 248 ILE A O 1
ATOM 2050 N N . GLU A 1 249 ? -10.182 -20.069 24.769 1.00 95.38 249 GLU A N 1
ATOM 2051 C CA . GLU A 1 249 ? -9.954 -21.097 25.793 1.00 95.38 249 GLU A CA 1
ATOM 2052 C C . GLU A 1 249 ? -8.539 -21.015 26.387 1.00 95.38 249 GLU A C 1
ATOM 2054 O O . GLU A 1 249 ? -8.366 -21.115 27.599 1.00 95.38 249 GLU A O 1
ATOM 2059 N N . GLN A 1 250 ? -7.517 -20.779 25.556 1.00 94.62 250 GLN A N 1
ATOM 2060 C CA . GLN A 1 250 ? -6.142 -20.590 26.021 1.00 94.62 250 GLN A CA 1
ATOM 2061 C C . GLN A 1 250 ? -5.998 -19.345 26.908 1.00 94.62 250 GLN A C 1
ATOM 2063 O O . GLN A 1 250 ? -5.313 -19.411 27.927 1.00 94.62 250 GLN A O 1
ATOM 2068 N N . LEU A 1 251 ? -6.613 -18.218 26.528 1.00 95.19 251 LEU A N 1
ATOM 2069 C CA . LEU A 1 251 ? -6.579 -16.987 27.325 1.00 95.19 251 LEU A CA 1
ATOM 2070 C C . LEU A 1 251 ? -7.259 -17.182 28.682 1.00 95.19 251 LEU A C 1
ATOM 2072 O O . LEU A 1 251 ? -6.711 -16.753 29.690 1.00 95.19 251 LEU A O 1
ATOM 2076 N N . GLU A 1 252 ? -8.403 -17.864 28.705 1.00 95.56 252 GLU A N 1
ATOM 2077 C CA . GLU A 1 252 ? -9.144 -18.174 29.932 1.00 95.56 252 GLU A CA 1
ATOM 2078 C C . GLU A 1 252 ? -8.379 -19.160 30.826 1.00 95.56 252 GLU A C 1
ATOM 2080 O O . GLU A 1 252 ? -8.242 -18.935 32.024 1.00 95.56 252 GLU A O 1
ATOM 2085 N N . THR A 1 253 ? -7.820 -20.228 30.249 1.00 96.06 253 THR A N 1
ATOM 2086 C CA . THR A 1 253 ? -7.100 -21.273 31.000 1.00 96.06 253 THR A CA 1
ATOM 2087 C C . THR A 1 253 ? -5.817 -20.750 31.641 1.00 96.06 253 THR A C 1
ATOM 2089 O O . THR A 1 253 ? -5.441 -21.187 32.727 1.00 96.06 253 THR A O 1
ATOM 2092 N N . LEU A 1 254 ? -5.121 -19.841 30.957 1.00 95.12 254 LEU A N 1
ATOM 2093 C CA . LEU A 1 254 ? -3.871 -19.247 31.431 1.00 95.12 254 LEU A CA 1
ATOM 2094 C C . LEU A 1 254 ? -4.081 -17.920 32.184 1.00 95.12 254 LEU A C 1
ATOM 2096 O O . LEU A 1 254 ? -3.089 -17.320 32.588 1.00 95.12 254 LEU A O 1
ATOM 2100 N N . ASP A 1 255 ? -5.331 -17.471 32.347 1.00 95.81 255 ASP A N 1
ATOM 2101 C CA . ASP A 1 255 ? -5.710 -16.183 32.953 1.00 95.81 255 ASP A CA 1
ATOM 2102 C C . ASP A 1 255 ? -4.929 -14.986 32.369 1.00 95.81 255 ASP A C 1
ATOM 2104 O O . ASP A 1 255 ? -4.368 -14.151 33.079 1.00 95.81 255 ASP A O 1
ATOM 2108 N N . LEU A 1 256 ? -4.837 -14.933 31.035 1.00 95.69 256 LEU A N 1
ATOM 2109 C CA . LEU A 1 256 ? -4.048 -13.925 30.323 1.00 95.69 256 LEU A CA 1
ATOM 2110 C C . LEU A 1 256 ? -4.894 -12.708 29.942 1.00 95.69 256 LEU A C 1
ATOM 2112 O O . LEU A 1 256 ? -5.833 -12.801 29.148 1.00 95.69 256 LEU A O 1
ATOM 2116 N N . ASP A 1 257 ? -4.468 -11.529 30.389 1.00 92.94 257 ASP A N 1
ATOM 2117 C CA . ASP A 1 257 ? -5.032 -10.243 29.995 1.00 92.94 257 ASP A CA 1
ATOM 2118 C C . ASP A 1 257 ? -4.112 -9.556 28.980 1.00 92.94 257 ASP A C 1
ATOM 2120 O O . ASP A 1 257 ? -3.128 -8.899 29.316 1.00 92.94 257 ASP A O 1
ATOM 2124 N N . LEU A 1 258 ? -4.460 -9.654 27.694 1.00 91.69 258 LEU A N 1
ATOM 2125 C CA . LEU A 1 258 ? -3.646 -9.110 26.599 1.00 91.69 258 LEU A CA 1
ATOM 2126 C C . LEU A 1 258 ? -3.485 -7.574 26.617 1.00 91.69 258 LEU A C 1
ATOM 2128 O O . LEU A 1 258 ? -2.735 -7.030 25.797 1.00 91.69 258 LEU A O 1
ATOM 2132 N N . SER A 1 259 ? -4.155 -6.851 27.521 1.00 86.31 259 SER A N 1
ATOM 2133 C CA . SER A 1 259 ? -3.848 -5.439 27.781 1.00 86.31 259 SER A CA 1
ATOM 2134 C C . SER A 1 259 ? -2.508 -5.251 28.514 1.00 86.31 259 SER A C 1
ATOM 2136 O O . SER A 1 259 ? -1.872 -4.201 28.369 1.00 86.31 259 SER A O 1
ATOM 2138 N N . ARG A 1 260 ? -2.008 -6.287 29.201 1.00 89.94 260 ARG A N 1
ATOM 2139 C CA . ARG A 1 260 ? -0.746 -6.305 29.954 1.00 89.94 260 ARG A CA 1
ATOM 2140 C C . ARG A 1 260 ? 0.402 -6.844 29.108 1.00 89.94 260 ARG A C 1
ATOM 2142 O O . ARG A 1 260 ? 0.244 -7.775 28.325 1.00 89.94 260 ARG A O 1
ATOM 2149 N N . GLU A 1 261 ? 1.581 -6.251 29.255 1.00 87.31 261 GLU A N 1
ATOM 2150 C CA . GLU A 1 261 ? 2.748 -6.587 28.428 1.00 87.31 261 GLU A CA 1
ATOM 2151 C C . GLU A 1 261 ? 3.267 -8.010 28.653 1.00 87.31 261 GLU A C 1
ATOM 2153 O O . GLU A 1 261 ? 3.430 -8.753 27.686 1.00 87.31 261 GLU A O 1
ATOM 2158 N N . ASN A 1 262 ? 3.419 -8.423 29.913 1.00 91.62 262 ASN A N 1
ATOM 2159 C CA . ASN A 1 262 ? 3.879 -9.771 30.265 1.00 91.62 262 ASN A CA 1
ATOM 2160 C C . ASN A 1 262 ? 2.938 -10.869 29.737 1.00 91.62 262 ASN A C 1
ATOM 2162 O O . ASN A 1 262 ? 3.389 -11.911 29.251 1.00 91.62 262 ASN A O 1
ATOM 2166 N N . ASP A 1 263 ? 1.630 -10.622 29.780 1.00 94.31 263 ASP A N 1
ATOM 2167 C CA . ASP A 1 263 ? 0.618 -11.573 29.319 1.00 94.31 263 ASP A CA 1
ATOM 2168 C C . ASP A 1 263 ? 0.638 -11.679 27.791 1.00 94.31 263 ASP A C 1
ATOM 2170 O O . ASP A 1 263 ? 0.523 -12.777 27.246 1.00 94.31 263 ASP A O 1
ATOM 2174 N N . ARG A 1 264 ? 0.881 -10.562 27.082 1.00 91.56 264 ARG A N 1
ATOM 2175 C CA . ARG A 1 264 ? 1.123 -10.585 25.631 1.00 91.56 264 ARG A CA 1
ATOM 2176 C C . ARG A 1 264 ? 2.343 -11.423 25.285 1.00 91.56 264 ARG A C 1
ATOM 2178 O O . ARG A 1 264 ? 2.257 -12.248 24.380 1.00 91.56 264 ARG A O 1
ATOM 2185 N N . GLU A 1 265 ? 3.465 -11.247 25.977 1.00 90.81 265 GLU A N 1
ATOM 2186 C CA . GLU A 1 265 ? 4.652 -12.066 25.716 1.00 90.81 265 GLU A CA 1
ATOM 2187 C C . GLU A 1 265 ? 4.383 -13.557 25.932 1.00 90.81 265 GLU A C 1
ATOM 2189 O O . GLU A 1 265 ? 4.769 -14.388 25.106 1.00 90.81 265 GLU A O 1
ATOM 2194 N N . THR A 1 266 ? 3.702 -13.893 27.027 1.00 93.88 266 THR A N 1
ATOM 2195 C CA . THR A 1 266 ? 3.343 -15.273 27.366 1.00 93.88 266 THR A CA 1
ATOM 2196 C C . THR A 1 266 ? 2.415 -15.867 26.312 1.00 93.88 266 THR A C 1
ATOM 2198 O O . THR A 1 266 ? 2.671 -16.964 25.810 1.00 93.88 266 THR A O 1
ATOM 2201 N N . PHE A 1 267 ? 1.390 -15.120 25.897 1.00 94.12 267 PHE A N 1
ATOM 2202 C CA . PHE A 1 267 ? 0.495 -15.504 24.811 1.00 94.12 267 PHE A CA 1
ATOM 2203 C C . PHE A 1 267 ? 1.272 -15.784 23.522 1.00 94.12 267 PHE A C 1
ATOM 2205 O O . PHE A 1 267 ? 1.100 -16.838 22.915 1.00 94.12 267 PHE A O 1
ATOM 2212 N N . LEU A 1 268 ? 2.177 -14.893 23.114 1.00 90.25 268 LEU A N 1
ATOM 2213 C CA . LEU A 1 268 ? 2.937 -15.061 21.874 1.00 90.25 268 LEU A CA 1
ATOM 2214 C C . LEU A 1 268 ? 3.894 -16.258 21.909 1.00 90.25 268 LEU A C 1
ATOM 2216 O O . LEU A 1 268 ? 4.050 -16.926 20.891 1.00 90.25 268 LEU A O 1
ATOM 2220 N N . LYS A 1 269 ? 4.493 -16.563 23.065 1.00 90.44 269 LYS A N 1
ATOM 2221 C CA . LYS A 1 269 ? 5.393 -17.718 23.234 1.00 90.44 269 LYS A CA 1
ATOM 2222 C C . LYS A 1 269 ? 4.651 -19.059 23.263 1.00 90.44 269 LYS A C 1
ATOM 2224 O O . LYS A 1 269 ? 5.216 -20.070 22.860 1.00 90.44 269 LYS A O 1
ATOM 2229 N N . THR A 1 270 ? 3.411 -19.079 23.753 1.00 91.88 270 THR A N 1
ATOM 2230 C CA . THR A 1 270 ? 2.637 -20.316 23.983 1.00 91.88 270 THR A CA 1
ATOM 2231 C C . THR A 1 270 ? 1.643 -20.642 22.868 1.00 91.88 270 THR A C 1
ATOM 2233 O O . THR A 1 270 ? 1.226 -21.790 22.726 1.00 91.88 270 THR A O 1
ATOM 2236 N N . THR A 1 271 ? 1.259 -19.655 22.057 1.00 92.12 271 THR A N 1
ATOM 2237 C CA . THR A 1 271 ? 0.232 -19.825 21.023 1.00 92.12 271 THR A CA 1
ATOM 2238 C C . THR A 1 271 ? 0.737 -20.636 19.834 1.00 92.12 271 THR A C 1
ATOM 2240 O O . THR A 1 271 ? 1.853 -20.454 19.351 1.00 92.12 271 THR A O 1
ATOM 2243 N N . ASN A 1 272 ? -0.138 -21.491 19.296 1.00 89.56 272 ASN A N 1
ATOM 2244 C CA . ASN A 1 272 ? 0.143 -22.248 18.082 1.00 89.56 272 ASN A CA 1
ATOM 2245 C C . ASN A 1 272 ? 0.567 -21.315 16.918 1.00 89.56 272 ASN A C 1
ATOM 2247 O O . ASN A 1 272 ? -0.184 -20.394 16.573 1.00 89.56 272 ASN A O 1
ATOM 2251 N N . PRO A 1 273 ? 1.700 -21.584 16.242 1.00 88.88 273 PRO A N 1
ATOM 2252 C CA . PRO A 1 273 ? 2.191 -20.760 15.138 1.00 88.88 273 PRO A CA 1
ATOM 2253 C C . PRO A 1 273 ? 1.185 -20.512 14.002 1.00 88.88 273 PRO A C 1
ATOM 2255 O O . PRO A 1 273 ? 1.162 -19.428 13.424 1.00 88.88 273 PRO A O 1
ATOM 2258 N N . ILE A 1 274 ? 0.301 -21.468 13.692 1.00 88.69 274 ILE A N 1
ATOM 2259 C CA . ILE A 1 274 ? -0.735 -21.297 12.656 1.00 88.69 274 ILE A CA 1
ATOM 2260 C C . ILE A 1 274 ? -1.792 -20.288 13.107 1.00 88.69 274 ILE A C 1
ATOM 2262 O O . ILE A 1 274 ? -2.254 -19.475 12.305 1.00 88.69 274 ILE A O 1
ATOM 2266 N N . HIS A 1 275 ? -2.157 -20.286 14.391 1.00 91.38 275 HIS A N 1
ATOM 2267 C CA . HIS A 1 275 ? -3.091 -19.297 14.929 1.00 91.38 275 HIS A CA 1
ATOM 2268 C C . HIS A 1 275 ? -2.468 -17.892 14.889 1.00 91.38 275 HIS A C 1
ATOM 2270 O O . HIS A 1 275 ? -3.134 -16.939 14.480 1.00 91.38 275 HIS A O 1
ATOM 2276 N N . LEU A 1 276 ? -1.174 -17.775 15.215 1.00 92.12 276 LEU A N 1
ATOM 2277 C CA . LEU A 1 276 ? -0.412 -16.530 15.056 1.00 92.12 276 LEU A CA 1
ATOM 2278 C C . LEU A 1 276 ? -0.341 -16.087 13.587 1.00 92.12 276 LEU A C 1
ATOM 2280 O O . LEU A 1 276 ? -0.494 -14.903 13.289 1.00 92.12 276 LEU A O 1
ATOM 2284 N N . ALA A 1 277 ? -0.198 -17.021 12.645 1.00 91.31 277 ALA A N 1
ATOM 2285 C CA . ALA A 1 277 ? -0.227 -16.704 11.221 1.00 91.31 277 ALA A CA 1
ATOM 2286 C C . ALA A 1 277 ? -1.599 -16.202 10.742 1.00 91.31 277 ALA A C 1
ATOM 2288 O O . ALA A 1 277 ? -1.664 -15.344 9.860 1.00 91.31 277 ALA A O 1
ATOM 2289 N N . LEU A 1 278 ? -2.698 -16.676 11.335 1.00 92.62 278 LEU A N 1
ATOM 2290 C CA . LEU A 1 278 ? -4.041 -16.164 11.050 1.00 92.62 278 LEU A CA 1
ATOM 2291 C C . LEU A 1 278 ? -4.259 -14.769 11.641 1.00 92.62 278 LEU A C 1
ATOM 2293 O O . LEU A 1 278 ? -4.787 -13.903 10.947 1.00 92.62 278 LEU A O 1
ATOM 2297 N N . ILE A 1 279 ? -3.782 -14.514 12.863 1.00 94.12 279 ILE A N 1
ATOM 2298 C CA . ILE A 1 279 ? -3.725 -13.168 13.467 1.00 94.12 279 ILE A CA 1
ATOM 2299 C C . ILE A 1 279 ? -2.927 -12.214 12.566 1.00 94.12 279 ILE A C 1
ATOM 2301 O O . ILE A 1 279 ? -3.379 -11.116 12.241 1.00 94.12 279 ILE A O 1
ATOM 2305 N N . SER A 1 280 ? -1.772 -12.669 12.084 1.00 94.44 280 SER A N 1
ATOM 2306 C CA . SER A 1 280 ? -0.930 -11.946 11.134 1.00 94.44 280 SER A CA 1
ATOM 2307 C C . SER A 1 280 ? -1.653 -11.660 9.812 1.00 94.44 280 SER A C 1
ATOM 2309 O O . SER A 1 280 ? -1.565 -10.552 9.283 1.00 94.44 280 SER A O 1
ATOM 2311 N N . ALA A 1 281 ? -2.422 -12.619 9.286 1.00 94.12 281 ALA A N 1
ATOM 2312 C CA . ALA A 1 281 ? -3.225 -12.420 8.081 1.00 94.12 281 ALA A CA 1
ATOM 2313 C C . ALA A 1 281 ? -4.314 -11.349 8.272 1.00 94.12 281 ALA A C 1
ATOM 2315 O O . ALA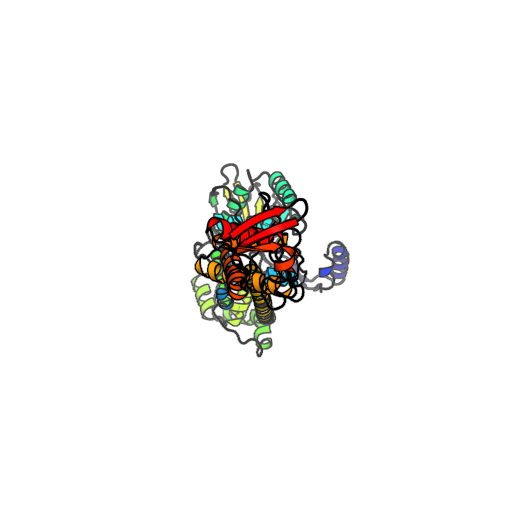 A 1 281 ? -4.559 -10.577 7.347 1.00 94.12 281 ALA A O 1
ATOM 2316 N N . VAL A 1 282 ? -4.923 -11.256 9.463 1.00 95.88 282 VAL A N 1
ATOM 2317 C CA . VAL A 1 282 ? -5.833 -10.150 9.814 1.00 95.88 282 VAL A CA 1
ATOM 2318 C C . VAL A 1 282 ? -5.072 -8.818 9.802 1.00 95.88 282 VAL A C 1
ATOM 2320 O O . VAL A 1 282 ? -5.482 -7.887 9.115 1.00 95.88 282 VAL A O 1
ATOM 2323 N N . ALA A 1 283 ? -3.919 -8.737 10.475 1.00 96.12 283 ALA A N 1
ATOM 2324 C CA . ALA A 1 283 ? -3.108 -7.515 10.562 1.00 96.12 283 ALA A CA 1
ATOM 2325 C C . ALA A 1 283 ? -2.578 -7.001 9.205 1.00 96.12 283 ALA A C 1
ATOM 2327 O O . ALA A 1 283 ? -2.308 -5.811 9.046 1.00 96.12 283 ALA A O 1
ATOM 2328 N N . LYS A 1 284 ? -2.404 -7.880 8.211 1.00 95.31 284 LYS A N 1
ATOM 2329 C CA . LYS A 1 284 ? -1.978 -7.505 6.847 1.00 95.31 284 LYS A CA 1
ATOM 2330 C C . LYS A 1 284 ? -3.119 -6.956 5.984 1.00 95.31 284 LYS A C 1
ATOM 2332 O O . LYS A 1 284 ? -2.852 -6.284 4.986 1.00 95.31 284 LYS A O 1
ATOM 2337 N N . ASP A 1 285 ? -4.367 -7.248 6.345 1.00 95.62 285 ASP A N 1
ATOM 2338 C CA . ASP A 1 285 ? -5.565 -6.877 5.583 1.00 95.62 285 ASP A CA 1
ATOM 2339 C C . ASP A 1 285 ? -6.447 -5.824 6.276 1.00 95.62 285 ASP A C 1
ATOM 2341 O O . ASP A 1 285 ? -7.414 -5.374 5.656 1.00 95.62 285 ASP A O 1
ATOM 2345 N N . CYS A 1 286 ? -6.114 -5.416 7.505 1.00 96.06 286 CYS A N 1
ATOM 2346 C CA . CYS A 1 286 ? -6.870 -4.427 8.270 1.00 96.06 286 CYS A CA 1
ATOM 2347 C C . CYS A 1 286 ? -6.794 -3.010 7.667 1.00 96.06 286 CYS A C 1
ATOM 2349 O O . CYS A 1 286 ? -5.913 -2.700 6.855 1.00 96.06 286 CYS A O 1
ATOM 2351 N N . SER A 1 287 ? -7.692 -2.132 8.116 1.00 96.69 287 SER A N 1
ATOM 2352 C CA . SER A 1 287 ? -7.687 -0.701 7.781 1.00 96.69 287 SER A CA 1
ATOM 2353 C C . SER A 1 287 ? -7.389 0.148 9.003 1.00 96.69 287 SER A C 1
ATOM 2355 O O . SER A 1 287 ? -7.929 -0.104 10.076 1.00 96.69 287 SER A O 1
ATOM 2357 N N . ILE A 1 288 ? -6.586 1.188 8.823 1.00 96.69 288 ILE A N 1
ATOM 2358 C CA . ILE A 1 288 ? -6.365 2.252 9.798 1.00 96.69 288 ILE A CA 1
ATOM 2359 C C . ILE A 1 288 ? -7.335 3.384 9.461 1.00 96.69 288 ILE A C 1
ATOM 2361 O O . ILE A 1 288 ? -7.343 3.865 8.332 1.00 96.69 288 ILE A O 1
ATOM 2365 N N . MET A 1 289 ? -8.141 3.808 10.427 1.00 96.56 289 MET A N 1
ATOM 2366 C CA . MET A 1 289 ? -9.040 4.951 10.314 1.00 96.56 289 MET A CA 1
ATOM 2367 C C . MET A 1 289 ? -8.545 6.072 11.220 1.00 96.56 289 MET A C 1
ATOM 2369 O O . MET A 1 289 ? -8.412 5.872 12.427 1.00 96.56 289 MET A O 1
ATOM 2373 N N . ILE A 1 290 ? -8.280 7.242 10.641 1.00 97.31 290 ILE A N 1
ATOM 2374 C CA . ILE A 1 290 ? -7.942 8.456 11.391 1.00 97.31 290 ILE A CA 1
ATOM 2375 C C . ILE A 1 290 ? -9.064 9.454 11.149 1.00 97.31 290 ILE A C 1
ATOM 2377 O O . ILE A 1 290 ? -9.142 10.063 10.083 1.00 97.31 290 ILE A O 1
ATOM 2381 N N . SER A 1 291 ? -9.947 9.589 12.132 1.00 96.75 291 SER A N 1
ATOM 2382 C CA . SER A 1 291 ? -11.009 10.597 12.125 1.00 96.75 291 SER A CA 1
ATOM 2383 C C . SER A 1 291 ? -10.546 11.834 12.862 1.00 96.75 291 SER A C 1
ATOM 2385 O O . SER A 1 291 ? -9.906 11.700 13.899 1.00 96.75 291 SER A O 1
ATOM 2387 N N . PHE A 1 292 ? -10.855 13.020 12.353 1.00 96.81 292 PHE A N 1
ATOM 2388 C CA . PHE A 1 292 ? -10.388 14.273 12.928 1.00 96.81 292 PHE A CA 1
ATOM 2389 C C . PHE A 1 292 ? -11.356 15.443 12.716 1.00 96.81 292 PHE A C 1
ATOM 2391 O O . PHE A 1 292 ? -12.181 15.446 11.798 1.00 96.81 292 PHE A O 1
ATOM 2398 N N . SER A 1 293 ? -11.259 16.430 13.606 1.00 95.94 293 SER A N 1
ATOM 2399 C CA . SER A 1 293 ? -12.060 17.655 13.616 1.00 95.94 293 SER A CA 1
ATOM 2400 C C . SER A 1 293 ? -11.320 18.769 14.363 1.00 95.94 293 SER A C 1
ATOM 2402 O O . SER A 1 293 ? -10.508 18.500 15.247 1.00 95.94 293 SER A O 1
ATOM 2404 N N . THR A 1 294 ? -11.608 20.026 14.031 1.00 94.31 294 THR A N 1
ATOM 2405 C CA . THR A 1 294 ? -11.155 21.193 14.807 1.00 94.31 294 THR A CA 1
ATOM 2406 C C . THR A 1 294 ? -12.110 21.554 15.947 1.00 94.31 294 THR A C 1
ATOM 2408 O O . THR A 1 294 ? -11.740 22.328 16.829 1.00 94.31 294 THR A O 1
ATOM 2411 N N . ASN A 1 295 ? -13.326 20.994 15.971 1.00 92.31 295 ASN A N 1
ATOM 2412 C CA . ASN A 1 295 ? -14.233 21.141 17.106 1.00 92.31 295 ASN A CA 1
ATOM 2413 C C . ASN A 1 295 ? -13.606 20.480 18.349 1.00 92.31 295 ASN A C 1
ATOM 2415 O O . ASN A 1 295 ? -13.087 19.366 18.267 1.00 92.31 295 ASN A O 1
ATOM 2419 N N . PHE A 1 296 ? -13.674 21.152 19.502 1.00 88.81 296 PHE A N 1
ATOM 2420 C CA . PHE A 1 296 ? -13.183 20.598 20.764 1.00 88.81 296 PHE A CA 1
ATOM 2421 C C . PHE A 1 296 ? -13.943 19.322 21.135 1.00 88.81 296 PHE A C 1
ATOM 2423 O O . PHE A 1 296 ? -15.175 19.311 21.140 1.00 88.81 296 PHE A O 1
ATOM 2430 N N . VAL A 1 297 ? -13.204 18.272 21.497 1.00 86.31 297 VAL A N 1
ATOM 2431 C CA . VAL A 1 297 ? -13.773 17.024 22.013 1.00 86.31 297 VAL A CA 1
ATOM 2432 C C . VAL A 1 297 ? -13.026 16.626 23.279 1.00 86.31 297 VAL A C 1
ATOM 2434 O O . VAL A 1 297 ? -11.817 16.390 23.263 1.00 86.31 297 VAL A O 1
ATOM 2437 N N . GLU A 1 298 ? -13.749 16.554 24.392 1.00 87.50 298 GLU A N 1
ATOM 2438 C CA . GLU A 1 298 ? -13.171 16.226 25.693 1.00 87.50 298 GLU A CA 1
ATOM 2439 C C . GLU A 1 298 ? -12.587 14.803 25.705 1.00 87.50 298 GLU A C 1
ATOM 2441 O O . GLU A 1 298 ? -13.207 13.867 25.203 1.00 87.50 298 GLU A O 1
ATOM 2446 N N . ASN A 1 299 ? -11.407 14.625 26.311 1.00 88.00 299 ASN A N 1
ATOM 2447 C CA . ASN A 1 299 ? -10.694 13.343 26.442 1.00 88.00 299 ASN A CA 1
ATOM 2448 C C . ASN A 1 299 ? -10.198 12.700 25.128 1.00 88.00 299 ASN A C 1
ATOM 2450 O O . ASN A 1 299 ? -9.777 11.538 25.137 1.00 88.00 299 ASN A O 1
ATOM 2454 N N . TYR A 1 300 ? -10.202 13.437 24.013 1.00 92.69 300 TYR A N 1
ATOM 2455 C CA . TYR A 1 300 ? -9.592 13.002 22.753 1.00 92.69 300 TYR A CA 1
ATOM 2456 C C . TYR A 1 300 ? -8.192 13.605 22.581 1.00 92.69 300 TYR A C 1
ATOM 2458 O O . TYR A 1 300 ? -7.977 14.761 22.957 1.00 92.69 300 TYR A O 1
ATOM 2466 N N . PRO A 1 301 ? -7.232 12.849 22.014 1.00 95.44 301 PRO A N 1
ATOM 2467 C CA . PRO A 1 301 ? -5.923 13.386 21.694 1.00 95.44 301 PRO A CA 1
ATOM 2468 C C . PRO A 1 301 ? -6.035 14.400 20.556 1.00 95.44 301 PRO A C 1
ATOM 2470 O O . PRO A 1 301 ? -6.964 14.359 19.741 1.00 95.44 301 PRO A O 1
ATOM 2473 N N . TYR A 1 302 ? -5.066 15.306 20.483 1.00 96.56 302 TYR A N 1
ATOM 2474 C CA . TYR A 1 302 ? -5.010 16.302 19.422 1.00 96.56 302 TYR A CA 1
ATOM 2475 C C . TYR A 1 302 ? -3.595 16.484 18.881 1.00 96.56 302 TYR A C 1
ATOM 2477 O O . TYR A 1 302 ? -2.602 16.265 19.579 1.00 96.56 302 TYR A O 1
ATOM 2485 N N . VAL A 1 303 ? -3.527 16.904 17.621 1.00 97.56 303 VAL A N 1
ATOM 2486 C CA . VAL A 1 303 ? -2.305 17.399 16.992 1.00 97.56 303 VAL A CA 1
ATOM 2487 C C . VAL A 1 303 ? -2.367 18.920 16.969 1.00 97.56 303 VAL A C 1
ATOM 2489 O O . VAL A 1 303 ? -3.359 19.498 16.520 1.00 97.56 303 VAL A O 1
ATOM 2492 N N . ASP A 1 304 ? -1.323 19.569 17.468 1.00 95.75 304 ASP A N 1
ATOM 2493 C CA . ASP A 1 304 ? -1.174 21.021 17.428 1.00 95.75 304 ASP A CA 1
ATOM 2494 C C . ASP A 1 304 ? -0.363 21.421 16.198 1.00 95.75 304 ASP A C 1
ATOM 2496 O O . ASP A 1 304 ? 0.819 21.083 16.070 1.00 95.75 304 ASP A O 1
ATOM 2500 N N . THR A 1 305 ? -1.017 22.114 15.266 1.00 91.94 305 THR A N 1
ATOM 2501 C CA . THR A 1 305 ? -0.397 22.551 14.012 1.00 91.94 305 THR A CA 1
ATOM 2502 C C . THR A 1 305 ? 0.354 23.880 14.143 1.00 91.94 305 THR A C 1
ATOM 2504 O O . THR A 1 305 ? 1.027 24.290 13.190 1.00 91.94 305 THR A O 1
ATOM 2507 N N . GLY A 1 306 ? 0.257 24.537 15.305 1.00 87.44 306 GLY A N 1
ATOM 2508 C CA . GLY A 1 306 ? 0.653 25.920 15.572 1.00 87.44 306 GLY A CA 1
ATOM 2509 C C . GLY A 1 306 ? -0.476 26.924 15.314 1.00 87.44 306 GLY A C 1
ATOM 2510 O O . GLY A 1 306 ? -0.615 27.890 16.059 1.00 87.44 306 GLY A O 1
ATOM 2511 N N . ASP A 1 307 ? -1.305 26.666 14.299 1.00 85.12 307 ASP A N 1
ATOM 2512 C CA . ASP A 1 307 ? -2.423 27.536 13.911 1.00 85.12 307 ASP A CA 1
ATOM 2513 C C . ASP A 1 307 ? -3.748 27.078 14.539 1.00 85.12 307 ASP A C 1
ATOM 2515 O O . ASP A 1 307 ? -4.629 27.882 14.842 1.00 85.12 307 ASP A O 1
ATOM 2519 N N . SER A 1 308 ? -3.906 25.766 14.732 1.00 90.81 308 SER A N 1
ATOM 2520 C CA . SER A 1 308 ? -5.102 25.170 15.320 1.00 90.81 308 SER A CA 1
ATOM 2521 C C . SER A 1 308 ? -4.796 23.839 16.007 1.00 90.81 308 SER A C 1
ATOM 2523 O O . SER A 1 308 ? -3.762 23.207 15.777 1.00 90.81 308 SER A O 1
ATOM 2525 N N . LYS A 1 309 ? -5.729 23.402 16.856 1.00 95.50 309 LYS A N 1
ATOM 2526 C CA . LYS A 1 309 ? -5.721 22.064 17.449 1.00 95.50 309 LYS A CA 1
ATOM 2527 C C . LYS A 1 309 ? -6.688 21.180 16.679 1.00 95.50 309 LYS A C 1
ATOM 2529 O O . LYS A 1 309 ? -7.872 21.497 16.585 1.00 95.50 309 LYS A O 1
ATOM 2534 N N . ILE A 1 310 ? -6.180 20.073 16.154 1.00 96.62 310 ILE A N 1
ATOM 2535 C CA . ILE A 1 310 ? -6.970 19.086 15.421 1.00 96.62 310 ILE A CA 1
ATOM 2536 C C . ILE A 1 310 ? -7.127 17.859 16.315 1.00 96.62 310 ILE A C 1
ATOM 2538 O O . ILE A 1 310 ? -6.180 17.096 16.514 1.00 96.62 310 ILE A O 1
ATOM 2542 N N . PHE A 1 311 ? -8.323 17.676 16.868 1.00 96.19 311 PHE A N 1
ATOM 2543 C CA . PHE A 1 311 ? -8.682 16.509 17.669 1.00 96.19 311 PHE A CA 1
ATOM 2544 C C . PHE A 1 311 ? -8.850 15.306 16.757 1.00 96.19 311 PHE A C 1
ATOM 2546 O O . PHE A 1 311 ? -9.436 15.427 15.679 1.00 96.19 311 PHE A O 1
ATOM 2553 N N . TYR A 1 312 ? -8.350 14.146 17.176 1.00 95.62 312 TYR A N 1
ATOM 2554 C CA . TYR A 1 312 ? -8.385 12.953 16.345 1.00 95.62 312 TYR A CA 1
ATOM 2555 C C . TYR A 1 312 ? -8.727 11.679 17.115 1.00 95.62 312 TYR A C 1
ATOM 2557 O O . TYR A 1 312 ? -8.612 11.574 18.334 1.00 95.62 312 TYR A O 1
ATOM 2565 N N . LYS A 1 313 ? -9.151 10.681 16.347 1.00 93.38 313 LYS A N 1
ATOM 2566 C CA . LYS A 1 313 ? -9.480 9.324 16.761 1.00 93.38 313 LYS A CA 1
ATOM 2567 C C . LYS A 1 313 ? -8.758 8.367 15.820 1.00 93.38 313 LYS A C 1
ATOM 2569 O O . LYS A 1 313 ? -9.091 8.307 14.638 1.00 93.38 313 LYS A O 1
ATOM 2574 N N . LEU A 1 314 ? -7.790 7.620 16.346 1.00 94.31 314 LEU A N 1
ATOM 2575 C CA . LEU A 1 314 ? -7.107 6.544 15.627 1.00 94.31 314 LEU A CA 1
ATOM 2576 C C . LEU A 1 314 ? -7.782 5.210 15.960 1.00 94.31 314 LEU A C 1
ATOM 2578 O O . LEU A 1 314 ? -7.840 4.817 17.126 1.00 94.31 314 LEU A O 1
ATOM 2582 N N . ALA A 1 315 ? -8.288 4.519 14.944 1.00 93.06 315 ALA A N 1
ATOM 2583 C CA . ALA A 1 315 ? -8.923 3.217 15.094 1.00 93.06 315 ALA A CA 1
ATOM 2584 C C . ALA A 1 315 ? -8.470 2.234 14.011 1.00 93.06 315 ALA A C 1
ATOM 2586 O O . ALA A 1 315 ? -8.051 2.627 12.926 1.00 93.06 315 ALA A O 1
ATOM 2587 N N . VAL A 1 316 ? -8.585 0.939 14.297 1.00 93.56 316 VAL A N 1
ATOM 2588 C CA . VAL A 1 316 ? -8.370 -0.137 13.317 1.00 93.56 316 VAL A CA 1
ATOM 2589 C C . VAL A 1 316 ? -9.671 -0.892 13.081 1.00 93.56 316 VAL A C 1
ATOM 2591 O O . VAL A 1 316 ? -10.365 -1.214 14.043 1.00 93.56 316 VAL A O 1
ATOM 2594 N N . THR A 1 317 ? -9.987 -1.179 11.820 1.00 92.75 317 THR A N 1
ATOM 2595 C CA . THR A 1 317 ? -11.156 -1.964 11.386 1.00 92.75 317 THR A CA 1
ATOM 2596 C C . THR A 1 317 ? -10.741 -3.080 10.416 1.00 92.75 317 THR A C 1
ATOM 2598 O O . THR A 1 317 ? -9.548 -3.250 10.150 1.00 92.75 317 THR A O 1
ATOM 2601 N N . ASP A 1 318 ? -11.702 -3.853 9.906 1.00 92.38 318 ASP A N 1
ATOM 2602 C CA . ASP A 1 318 ? -11.496 -5.100 9.153 1.00 92.38 318 ASP A CA 1
ATOM 2603 C C . ASP A 1 318 ? -10.691 -6.143 9.971 1.00 92.38 318 ASP A C 1
ATOM 2605 O O . ASP A 1 318 ? -9.718 -6.739 9.493 1.00 92.38 318 ASP A O 1
ATOM 2609 N N . LEU A 1 319 ? -11.049 -6.304 11.254 1.00 92.75 319 LEU A N 1
ATOM 2610 C CA . LEU A 1 319 ? -10.368 -7.180 12.220 1.00 92.75 319 LEU A CA 1
ATOM 2611 C C . LEU A 1 319 ? -10.994 -8.580 12.334 1.00 92.75 319 LEU A C 1
ATOM 2613 O O . LEU A 1 319 ? -10.686 -9.322 13.273 1.00 92.75 319 LEU A O 1
ATOM 2617 N N . GLU A 1 320 ? -11.861 -8.958 11.396 1.00 90.62 320 GLU A N 1
ATOM 2618 C CA . GLU A 1 320 ? -12.568 -10.232 11.439 1.00 90.62 320 GLU A CA 1
ATOM 2619 C C . GLU A 1 320 ? -11.604 -11.420 11.271 1.00 90.62 320 GLU A C 1
ATOM 2621 O O . GLU A 1 320 ? -10.698 -11.377 10.424 1.00 90.62 320 GLU A O 1
ATOM 2626 N N . PRO A 1 321 ? -11.815 -12.520 12.021 1.00 92.62 321 PRO A N 1
ATOM 2627 C CA . PRO A 1 321 ? -11.061 -13.757 11.864 1.00 92.62 321 PRO A CA 1
ATOM 2628 C C . PRO A 1 321 ? -10.982 -14.228 10.406 1.00 92.62 321 PRO A C 1
ATOM 2630 O O . PRO A 1 321 ? -11.989 -14.335 9.702 1.00 92.62 321 PRO A O 1
ATOM 2633 N N . LYS A 1 322 ? -9.772 -14.550 9.938 1.00 92.19 322 LYS A N 1
ATOM 2634 C CA . LYS A 1 322 ? -9.567 -15.113 8.599 1.00 92.19 322 LYS A CA 1
ATOM 2635 C C . LYS A 1 322 ? -9.737 -16.626 8.640 1.00 92.19 322 LYS A C 1
ATOM 2637 O O . LYS A 1 322 ? -9.232 -17.304 9.527 1.00 92.19 322 LYS A O 1
ATOM 2642 N N . SER A 1 323 ? -10.374 -17.174 7.608 1.00 90.06 323 SER A N 1
ATOM 2643 C CA . SER A 1 323 ? -10.393 -18.625 7.398 1.00 90.06 323 SER A CA 1
ATOM 2644 C C . SER A 1 323 ? -8.964 -19.162 7.199 1.00 90.06 323 SER A C 1
ATOM 2646 O O . SER A 1 323 ? -8.190 -18.511 6.483 1.00 90.06 323 SER A O 1
ATOM 2648 N N . PRO A 1 324 ? -8.638 -20.368 7.707 1.00 88.25 324 PRO A N 1
ATOM 2649 C CA . PRO A 1 324 ? -7.376 -21.063 7.433 1.00 88.25 324 PRO A CA 1
ATOM 2650 C C . PRO A 1 324 ? -7.003 -21.150 5.944 1.00 88.25 324 PRO A C 1
ATOM 2652 O O . PRO A 1 324 ? -5.832 -21.023 5.586 1.00 88.25 324 PRO A O 1
ATOM 2655 N N . ASN A 1 325 ? -8.002 -21.226 5.053 1.00 87.50 325 ASN A N 1
ATOM 2656 C CA . ASN A 1 325 ? -7.816 -21.197 3.595 1.00 87.50 325 ASN A CA 1
ATOM 2657 C C . ASN A 1 325 ? -7.063 -19.955 3.087 1.00 87.50 325 ASN A C 1
ATOM 2659 O O . ASN A 1 325 ? -6.501 -19.968 1.992 1.00 87.50 325 ASN A O 1
ATOM 2663 N N . THR A 1 326 ? -7.052 -18.865 3.855 1.00 90.00 326 THR A N 1
ATOM 2664 C CA . THR A 1 326 ? -6.330 -17.631 3.517 1.00 90.00 326 THR A CA 1
ATOM 2665 C C . THR A 1 326 ? -4.822 -17.866 3.437 1.00 90.00 326 THR A C 1
ATOM 2667 O O . THR A 1 326 ? -4.169 -17.292 2.568 1.00 90.00 326 THR A O 1
ATOM 2670 N N . LEU A 1 327 ? -4.273 -18.748 4.282 1.00 87.94 327 LEU A N 1
ATOM 2671 C CA . LEU A 1 327 ? -2.845 -19.074 4.281 1.00 87.94 327 LEU A CA 1
ATOM 2672 C C . LEU A 1 327 ? -2.447 -19.835 3.009 1.00 87.94 327 LEU A C 1
ATOM 2674 O O . LEU A 1 327 ? -1.454 -19.488 2.371 1.00 87.94 327 LEU A O 1
ATOM 2678 N N . TYR A 1 328 ? -3.269 -20.801 2.583 1.00 84.94 328 TYR A N 1
ATOM 2679 C CA . TYR A 1 328 ? -3.073 -21.514 1.316 1.00 84.94 328 TYR A CA 1
ATOM 2680 C C . TYR A 1 328 ? -3.169 -20.565 0.115 1.00 84.94 328 TYR A C 1
ATOM 2682 O O . TYR A 1 328 ? -2.256 -20.490 -0.707 1.00 84.94 328 TYR A O 1
ATOM 2690 N N . LYS A 1 329 ? -4.245 -19.765 0.051 1.00 88.62 329 LYS A N 1
ATOM 2691 C CA . LYS A 1 329 ? -4.441 -18.778 -1.022 1.00 88.62 329 LYS A CA 1
ATOM 2692 C C . LYS A 1 329 ? -3.268 -17.811 -1.119 1.00 88.62 329 LYS A C 1
ATOM 2694 O O . LYS A 1 329 ? -2.879 -17.445 -2.224 1.00 88.62 329 LYS A O 1
ATOM 2699 N N . ARG A 1 330 ? -2.696 -17.400 0.016 1.00 89.00 330 ARG A N 1
ATOM 2700 C CA . ARG A 1 330 ? -1.511 -16.541 0.037 1.00 89.00 330 ARG A CA 1
ATOM 2701 C C . ARG A 1 330 ? -0.328 -17.204 -0.669 1.00 89.00 330 ARG A C 1
ATOM 2703 O O . ARG A 1 330 ? 0.233 -16.568 -1.553 1.00 89.00 330 ARG A O 1
ATOM 2710 N N . LYS A 1 331 ? 0.005 -18.457 -0.339 1.00 86.75 331 LYS A N 1
ATOM 2711 C CA . LYS A 1 331 ? 1.107 -19.191 -0.986 1.00 86.75 331 LYS A CA 1
ATOM 2712 C C . LYS A 1 331 ? 0.905 -19.355 -2.490 1.00 86.75 331 LYS A C 1
ATOM 2714 O O . LYS A 1 331 ? 1.817 -19.076 -3.261 1.00 86.75 331 LYS A O 1
ATOM 2719 N N . ASP A 1 332 ? -0.296 -19.754 -2.910 1.00 88.62 332 ASP A N 1
ATOM 2720 C CA . ASP A 1 332 ? -0.627 -19.870 -4.336 1.00 88.62 332 ASP A CA 1
ATOM 2721 C C . ASP A 1 332 ? -0.491 -18.521 -5.057 1.00 88.62 332 ASP A C 1
ATOM 2723 O O . ASP A 1 332 ? 0.073 -18.441 -6.148 1.00 88.62 332 ASP A O 1
ATOM 2727 N N . THR A 1 333 ? -0.957 -17.438 -4.425 1.00 91.38 333 THR A N 1
ATOM 2728 C CA . THR A 1 333 ? -0.824 -16.098 -5.003 1.00 91.38 333 THR A CA 1
ATOM 2729 C C . THR A 1 333 ? 0.647 -15.680 -5.084 1.00 91.38 333 THR A C 1
ATOM 2731 O O . THR A 1 333 ? 1.052 -15.121 -6.095 1.00 91.38 333 THR A O 1
ATOM 2734 N N . GLU A 1 334 ? 1.453 -15.960 -4.059 1.00 91.12 334 GLU A N 1
ATOM 2735 C CA . GLU A 1 334 ? 2.887 -15.652 -4.038 1.00 91.12 334 GLU A CA 1
ATOM 2736 C C . GLU A 1 334 ? 3.642 -16.371 -5.162 1.00 91.12 334 GLU A C 1
ATOM 2738 O O . GLU A 1 334 ? 4.373 -15.722 -5.908 1.00 91.12 334 GLU A O 1
ATOM 2743 N N . ARG A 1 335 ? 3.383 -17.671 -5.365 1.00 90.31 335 ARG A N 1
ATOM 2744 C CA . ARG A 1 335 ? 3.927 -18.440 -6.495 1.00 90.31 335 ARG A CA 1
ATOM 2745 C C . ARG A 1 335 ? 3.596 -17.777 -7.835 1.00 90.31 335 ARG A C 1
ATOM 2747 O O . ARG A 1 335 ? 4.498 -17.498 -8.618 1.00 90.31 335 ARG A O 1
ATOM 2754 N N . LYS A 1 336 ? 2.321 -17.443 -8.066 1.00 92.38 336 LYS A N 1
ATOM 2755 C CA . LYS A 1 336 ? 1.872 -16.774 -9.302 1.00 92.38 336 LYS A CA 1
ATOM 2756 C C . LYS A 1 336 ? 2.541 -15.415 -9.510 1.00 92.38 336 LYS A C 1
ATOM 2758 O O . LYS A 1 336 ? 2.883 -15.065 -10.634 1.00 92.38 336 LYS A O 1
ATOM 2763 N N . MET A 1 337 ? 2.715 -14.633 -8.443 1.00 92.56 337 MET A N 1
ATOM 2764 C CA . MET A 1 337 ? 3.404 -13.341 -8.520 1.00 92.56 337 MET A CA 1
ATOM 2765 C C . MET A 1 337 ? 4.868 -13.500 -8.924 1.00 92.56 337 MET A C 1
ATOM 2767 O O . MET A 1 337 ? 5.347 -12.731 -9.752 1.00 92.56 337 MET A O 1
ATOM 2771 N N . ILE A 1 338 ? 5.558 -14.482 -8.340 1.00 90.00 338 ILE A N 1
ATOM 2772 C CA . ILE A 1 338 ? 6.960 -14.779 -8.634 1.00 90.00 338 ILE A CA 1
ATOM 2773 C C . ILE A 1 338 ? 7.121 -15.180 -10.102 1.00 90.00 338 ILE A C 1
ATOM 2775 O O . ILE A 1 338 ? 7.906 -14.553 -10.805 1.00 90.00 338 ILE A O 1
ATOM 2779 N N . GLU A 1 339 ? 6.326 -16.139 -10.582 1.00 91.00 339 GLU A N 1
ATOM 2780 C CA . GLU A 1 339 ? 6.384 -16.616 -11.972 1.00 91.00 339 GLU A CA 1
ATOM 2781 C C . GLU A 1 339 ? 6.187 -15.480 -12.989 1.00 91.00 339 GLU A C 1
ATOM 2783 O O . GLU A 1 339 ? 6.868 -15.413 -14.013 1.00 91.00 339 GLU A O 1
ATOM 2788 N N . ILE A 1 340 ? 5.252 -14.566 -12.717 1.00 87.88 340 ILE A N 1
ATOM 2789 C CA . ILE A 1 340 ? 4.995 -13.401 -13.575 1.00 87.88 340 ILE A CA 1
ATOM 2790 C C . ILE A 1 340 ? 6.163 -12.420 -13.532 1.00 87.88 340 ILE A C 1
ATOM 2792 O O . ILE A 1 340 ? 6.570 -11.888 -14.565 1.00 87.88 340 ILE A O 1
ATOM 2796 N N . TYR A 1 341 ? 6.700 -12.163 -12.342 1.00 84.06 341 TYR A N 1
ATOM 2797 C CA . TYR A 1 341 ? 7.780 -11.203 -12.170 1.00 84.06 341 TYR A CA 1
ATOM 2798 C C . TYR A 1 341 ? 9.101 -11.691 -12.769 1.00 84.06 341 TYR A C 1
ATOM 2800 O O . TYR A 1 341 ? 9.840 -10.890 -13.334 1.00 84.06 341 TYR A O 1
ATOM 2808 N N . GLU A 1 342 ? 9.384 -12.991 -12.704 1.00 87.06 342 GLU A N 1
ATOM 2809 C CA . GLU A 1 342 ? 10.541 -13.600 -13.368 1.00 87.06 342 GLU A CA 1
ATOM 2810 C C . GLU A 1 342 ? 10.440 -13.456 -14.887 1.00 87.06 342 GLU A C 1
ATOM 2812 O O . GLU A 1 342 ? 11.366 -12.939 -15.505 1.00 87.06 342 GLU A O 1
ATOM 2817 N N . LYS A 1 343 ? 9.275 -13.754 -15.479 1.00 85.31 343 LYS A N 1
ATOM 2818 C CA . LYS A 1 343 ? 9.028 -13.509 -16.913 1.00 85.31 343 LYS A CA 1
ATOM 2819 C C . LYS A 1 343 ? 9.192 -12.037 -17.291 1.00 85.31 343 LYS A C 1
ATOM 2821 O O . LYS A 1 343 ? 9.748 -11.725 -18.341 1.00 85.31 343 LYS A O 1
ATOM 2826 N N . TYR A 1 344 ? 8.719 -11.128 -16.439 1.00 78.50 344 TYR A N 1
ATOM 2827 C CA . TYR A 1 344 ? 8.894 -9.692 -16.644 1.00 78.50 344 TYR A CA 1
ATOM 2828 C C . TYR A 1 344 ? 10.373 -9.286 -16.588 1.00 78.50 344 TYR A C 1
ATOM 2830 O O . TYR A 1 344 ? 10.842 -8.579 -17.478 1.00 78.50 344 TYR A O 1
ATOM 2838 N N . LYS A 1 345 ? 11.139 -9.771 -15.604 1.00 75.38 345 LYS A N 1
ATOM 2839 C CA . LYS A 1 345 ? 12.588 -9.535 -15.531 1.00 75.38 345 LYS A CA 1
ATOM 2840 C C . LYS A 1 345 ? 13.322 -10.079 -16.748 1.00 75.38 345 LYS A C 1
ATOM 2842 O O . LYS A 1 345 ? 14.101 -9.344 -17.339 1.00 75.38 345 LYS A O 1
ATOM 2847 N N . GLU A 1 346 ? 13.015 -11.300 -17.175 1.00 77.69 346 GLU A N 1
ATOM 2848 C CA . GLU A 1 346 ? 13.573 -11.860 -18.406 1.00 77.69 346 GLU A CA 1
ATOM 2849 C C . GLU A 1 346 ? 13.244 -10.983 -19.619 1.00 77.69 346 GLU A C 1
ATOM 2851 O O . GLU A 1 346 ? 14.101 -10.773 -20.471 1.00 77.69 346 GLU A O 1
ATOM 2856 N N . SER A 1 347 ? 12.020 -10.445 -19.716 1.00 69.81 347 SER A N 1
ATOM 2857 C CA . SER A 1 347 ? 11.650 -9.535 -20.808 1.00 69.81 347 SER A CA 1
ATOM 2858 C C . SER A 1 347 ? 12.443 -8.225 -20.771 1.00 69.81 347 SER A C 1
ATOM 2860 O O . SER A 1 347 ? 12.942 -7.797 -21.809 1.00 69.81 347 SER A O 1
ATOM 2862 N N . LEU A 1 348 ? 12.655 -7.649 -19.582 1.00 65.25 348 LEU A N 1
ATOM 2863 C CA . LEU A 1 348 ? 13.468 -6.446 -19.398 1.00 65.25 348 LEU A CA 1
ATOM 2864 C C . LEU A 1 348 ? 14.940 -6.692 -19.725 1.00 65.25 348 LEU A C 1
ATOM 2866 O O . LEU A 1 348 ? 15.555 -5.873 -20.394 1.00 65.25 348 LEU A O 1
ATOM 2870 N N . GLU A 1 349 ? 15.511 -7.816 -19.294 1.00 61.62 349 GLU A N 1
ATOM 2871 C CA . GLU A 1 349 ? 16.891 -8.193 -19.619 1.00 61.62 349 GLU A CA 1
ATOM 2872 C C . GLU A 1 349 ? 17.059 -8.402 -21.130 1.00 61.62 349 GLU A C 1
ATOM 2874 O O . GLU A 1 349 ? 18.031 -7.936 -21.728 1.00 61.62 349 GLU A O 1
ATOM 2879 N N . LYS A 1 350 ? 16.064 -9.024 -21.775 1.00 55.09 350 LYS A N 1
ATOM 2880 C CA . LYS A 1 350 ? 16.001 -9.214 -23.229 1.00 55.09 350 LYS A CA 1
ATOM 2881 C C . LYS A 1 350 ? 15.864 -7.889 -23.992 1.00 55.09 350 LYS A C 1
ATOM 2883 O O . LYS A 1 350 ? 16.492 -7.749 -25.039 1.00 55.09 350 LYS A O 1
ATOM 2888 N N . GLU A 1 351 ? 15.091 -6.925 -23.489 1.00 52.97 351 GLU A N 1
ATOM 2889 C CA . GLU A 1 351 ? 15.001 -5.563 -24.044 1.00 52.97 351 GLU A CA 1
ATOM 2890 C C . GLU A 1 351 ? 16.280 -4.755 -23.802 1.00 52.97 351 GLU A C 1
ATOM 2892 O O . GLU A 1 351 ? 16.744 -4.026 -24.680 1.00 52.97 351 GLU A O 1
ATOM 2897 N N . GLN A 1 352 ? 16.893 -4.903 -22.628 1.00 52.22 352 GLN A N 1
ATOM 2898 C CA . GLN A 1 352 ? 18.129 -4.219 -22.274 1.00 52.22 352 GLN A CA 1
ATOM 2899 C C . GLN A 1 352 ? 19.301 -4.714 -23.124 1.00 52.22 352 GLN A C 1
ATOM 2901 O O . GLN A 1 352 ? 20.178 -3.921 -23.449 1.00 52.22 352 GLN A O 1
ATOM 2906 N N . GLN A 1 353 ? 19.271 -5.966 -23.590 1.00 51.31 353 GLN A N 1
ATOM 2907 C CA . GLN A 1 353 ? 20.209 -6.508 -24.577 1.00 51.31 353 GLN A CA 1
ATOM 2908 C C . GLN A 1 353 ? 20.128 -5.803 -25.953 1.00 51.31 353 GLN A C 1
ATOM 2910 O O . GLN A 1 353 ? 21.118 -5.782 -26.686 1.00 51.31 353 GLN A O 1
ATOM 2915 N N . CYS A 1 354 ? 18.990 -5.177 -26.287 1.00 50.50 354 CYS A N 1
ATOM 2916 C CA . CYS A 1 354 ? 18.805 -4.335 -27.479 1.00 50.50 354 CYS A CA 1
ATOM 2917 C C . CYS A 1 354 ? 19.177 -2.855 -27.257 1.00 50.50 354 CYS A C 1
ATOM 2919 O O . CYS A 1 354 ? 19.090 -2.062 -28.193 1.00 50.50 354 CYS A O 1
ATOM 2921 N N . LYS A 1 355 ? 19.614 -2.465 -26.052 1.00 58.91 355 LYS A N 1
ATOM 2922 C CA . LYS A 1 355 ? 20.232 -1.159 -25.780 1.00 58.91 355 LYS A CA 1
ATOM 2923 C C . LYS A 1 355 ? 21.744 -1.333 -25.641 1.00 58.91 355 LYS A C 1
ATOM 2925 O O . LYS A 1 355 ? 22.224 -2.357 -25.148 1.00 58.91 355 LYS A O 1
ATOM 2930 N N . ILE A 1 356 ? 22.506 -0.342 -26.098 1.00 66.88 356 ILE A N 1
ATOM 2931 C CA . ILE A 1 356 ? 23.966 -0.363 -25.968 1.00 66.88 356 ILE A CA 1
ATOM 2932 C C . ILE A 1 356 ? 24.323 -0.307 -24.482 1.00 66.88 356 ILE A C 1
ATOM 2934 O O . ILE A 1 356 ? 23.857 0.576 -23.761 1.00 66.88 356 ILE A O 1
ATOM 2938 N N . GLN A 1 357 ? 25.107 -1.278 -24.011 1.00 72.62 357 GLN A N 1
ATOM 2939 C CA . GLN A 1 357 ? 25.419 -1.411 -22.589 1.00 72.62 357 GLN A CA 1
ATOM 2940 C C . GLN A 1 357 ? 26.258 -0.222 -22.084 1.00 72.62 357 GLN A C 1
ATOM 2942 O O . GLN A 1 357 ? 27.160 0.236 -22.789 1.00 72.62 357 GLN A O 1
ATOM 2947 N N . PRO A 1 358 ? 26.023 0.267 -20.852 1.00 63.88 358 PRO A N 1
ATOM 2948 C CA . PRO A 1 358 ? 26.784 1.385 -20.293 1.00 63.88 358 PRO A CA 1
ATOM 2949 C C . PRO A 1 358 ? 28.193 0.977 -19.832 1.00 63.88 358 PRO A C 1
ATOM 2951 O O . PRO A 1 358 ? 29.087 1.817 -19.777 1.00 63.88 358 PRO A O 1
ATOM 2954 N N . HIS A 1 359 ? 28.406 -0.303 -19.499 1.00 74.44 359 HIS A N 1
ATOM 2955 C CA . HIS A 1 359 ? 29.688 -0.807 -19.004 1.00 74.44 359 HIS A CA 1
ATOM 2956 C C . HIS A 1 359 ? 30.670 -1.076 -20.153 1.00 74.44 359 HIS A C 1
ATOM 2958 O O . HIS A 1 359 ? 30.342 -1.810 -21.085 1.00 74.44 359 HIS A O 1
ATOM 2964 N N . THR A 1 360 ? 31.885 -0.529 -20.062 1.00 76.81 360 THR A N 1
ATOM 2965 C CA . THR A 1 360 ? 32.874 -0.466 -21.155 1.00 76.81 360 THR A CA 1
ATOM 2966 C C . THR A 1 360 ? 33.196 -1.824 -21.783 1.00 76.81 360 THR A C 1
ATOM 2968 O O . THR A 1 360 ? 33.195 -1.945 -23.005 1.00 76.81 360 THR A O 1
ATOM 2971 N N . GLU A 1 361 ? 33.429 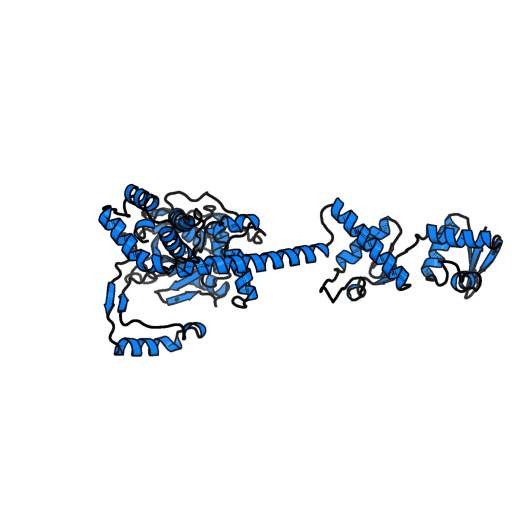-2.859 -20.973 1.00 75.44 361 GLU A N 1
ATOM 2972 C CA . GLU A 1 361 ? 33.821 -4.180 -21.490 1.00 75.44 361 GLU A CA 1
ATOM 2973 C C . GLU A 1 361 ? 32.667 -4.891 -22.218 1.00 75.44 361 GLU A C 1
ATOM 2975 O O . GLU A 1 361 ? 32.833 -5.417 -23.318 1.00 75.44 361 GLU A O 1
ATOM 2980 N N . THR A 1 362 ? 31.468 -4.866 -21.632 1.00 76.88 362 THR A N 1
ATOM 2981 C CA . THR A 1 362 ? 30.269 -5.478 -22.221 1.00 76.88 362 THR A CA 1
ATOM 2982 C C . THR A 1 362 ? 29.832 -4.723 -23.472 1.00 76.88 362 THR A C 1
ATOM 2984 O O . THR A 1 362 ? 29.417 -5.341 -24.449 1.00 76.88 362 THR A O 1
ATOM 2987 N N . ARG A 1 363 ? 29.978 -3.392 -23.466 1.00 80.75 363 ARG A N 1
ATOM 2988 C CA . ARG A 1 363 ? 29.741 -2.532 -24.627 1.00 80.75 363 ARG A CA 1
ATOM 2989 C C . ARG A 1 363 ? 30.660 -2.898 -25.786 1.00 80.75 363 ARG A C 1
ATOM 2991 O O . ARG A 1 363 ? 30.168 -3.023 -26.898 1.00 80.75 363 ARG A O 1
ATOM 2998 N N . ALA A 1 364 ? 31.955 -3.093 -25.536 1.00 83.56 364 ALA A N 1
ATOM 2999 C CA . ALA A 1 364 ? 32.912 -3.454 -26.581 1.00 83.56 364 ALA A CA 1
ATOM 3000 C C . ALA A 1 364 ? 32.535 -4.780 -27.263 1.00 83.56 364 ALA A C 1
ATOM 3002 O O . ALA A 1 364 ? 32.392 -4.815 -28.481 1.00 83.56 364 ALA A O 1
ATOM 3003 N N . LYS A 1 365 ? 32.254 -5.828 -26.474 1.00 85.25 365 LYS A N 1
ATOM 3004 C CA . LYS A 1 365 ? 31.815 -7.140 -26.991 1.00 85.25 365 LYS A CA 1
ATOM 3005 C C . LYS A 1 365 ? 30.498 -7.051 -27.768 1.00 85.25 365 LYS A C 1
ATOM 3007 O O . LYS A 1 365 ? 30.330 -7.693 -28.799 1.00 85.25 365 LYS A O 1
ATOM 3012 N N . GLN A 1 366 ? 29.550 -6.251 -27.275 1.00 83.62 366 GLN A N 1
ATOM 3013 C CA . GLN A 1 366 ? 28.262 -6.046 -27.938 1.00 83.62 366 GLN A CA 1
ATOM 3014 C C . GLN A 1 366 ? 28.425 -5.310 -29.274 1.00 83.62 366 GLN A C 1
ATOM 3016 O O . GLN A 1 366 ? 27.799 -5.700 -30.256 1.00 83.62 366 GLN A O 1
ATOM 3021 N N . LEU A 1 367 ? 29.247 -4.257 -29.317 1.00 87.94 367 LEU A N 1
ATOM 3022 C CA . LEU A 1 367 ? 29.535 -3.523 -30.547 1.00 87.94 367 LEU A CA 1
ATOM 3023 C C . LEU A 1 367 ? 30.217 -4.438 -31.562 1.00 87.94 367 LEU A C 1
ATOM 3025 O O . LEU A 1 367 ? 29.737 -4.521 -32.682 1.00 87.94 367 LEU A O 1
ATOM 3029 N N . GLU A 1 368 ? 31.241 -5.192 -31.165 1.00 87.88 368 GLU A N 1
ATOM 3030 C CA . GLU A 1 368 ? 31.937 -6.146 -32.038 1.00 87.88 368 GLU A CA 1
ATOM 3031 C C . GLU A 1 368 ? 30.977 -7.155 -32.695 1.00 87.88 368 GLU A C 1
ATOM 3033 O O . GLU A 1 368 ? 30.990 -7.311 -33.917 1.00 87.88 368 GLU A O 1
ATOM 3038 N N . ALA A 1 369 ? 30.071 -7.757 -31.916 1.00 87.62 369 ALA A N 1
ATOM 3039 C CA . ALA A 1 369 ? 29.066 -8.684 -32.439 1.00 87.62 369 ALA A CA 1
ATOM 3040 C C . ALA A 1 369 ? 28.120 -8.023 -33.460 1.00 87.62 369 ALA A C 1
ATOM 3042 O O . ALA A 1 369 ? 27.801 -8.614 -34.493 1.00 87.62 369 ALA A O 1
ATOM 3043 N N . TRP A 1 370 ? 27.691 -6.781 -33.206 1.00 91.00 370 TRP A N 1
ATOM 3044 C CA . TRP A 1 370 ? 26.869 -6.028 -34.156 1.00 91.00 370 TRP A CA 1
ATOM 3045 C C . TRP A 1 370 ? 27.632 -5.651 -35.423 1.00 91.00 370 TRP A C 1
ATOM 3047 O O . TRP A 1 370 ? 27.074 -5.757 -36.512 1.00 91.00 370 TRP A O 1
ATOM 3057 N N . GLN A 1 371 ? 28.895 -5.238 -35.305 1.00 90.00 371 GLN A N 1
ATOM 3058 C CA . GLN A 1 371 ? 29.737 -4.921 -36.459 1.00 90.00 371 GLN A CA 1
ATOM 3059 C C . GLN A 1 371 ? 29.893 -6.140 -37.367 1.00 90.00 371 GLN A C 1
ATOM 3061 O O . GLN A 1 371 ? 29.762 -6.014 -38.585 1.00 90.00 371 GLN A O 1
ATOM 3066 N N . GLN A 1 372 ? 30.120 -7.319 -36.781 1.00 88.62 372 GLN A N 1
ATOM 3067 C CA . GLN A 1 372 ? 30.198 -8.572 -37.523 1.00 88.62 372 GLN A CA 1
ATOM 3068 C C . GLN A 1 372 ? 28.876 -8.881 -38.237 1.00 88.62 372 GLN A C 1
ATOM 3070 O O . GLN A 1 372 ? 28.877 -9.083 -39.449 1.00 88.62 372 GLN A O 1
ATOM 3075 N N . LEU A 1 373 ? 27.748 -8.833 -37.519 1.00 90.00 373 LEU A N 1
ATOM 3076 C CA . LEU A 1 373 ? 26.428 -9.124 -38.084 1.00 90.00 373 LEU A CA 1
ATOM 3077 C C . LEU A 1 373 ? 26.059 -8.179 -39.236 1.00 90.00 373 LEU A C 1
ATOM 3079 O O . LEU A 1 373 ? 25.588 -8.630 -40.278 1.00 90.00 373 LEU A O 1
ATOM 3083 N N . ILE A 1 374 ? 26.287 -6.872 -39.062 1.00 90.81 374 ILE A N 1
ATOM 3084 C CA . ILE A 1 374 ? 26.046 -5.864 -40.103 1.00 90.81 374 ILE A CA 1
ATOM 3085 C C . ILE A 1 374 ? 26.890 -6.177 -41.340 1.00 90.81 374 ILE A C 1
ATOM 3087 O O . ILE A 1 374 ? 26.373 -6.182 -42.454 1.00 90.81 374 ILE A O 1
ATOM 3091 N N . THR A 1 375 ? 28.174 -6.472 -41.140 1.00 86.88 375 THR A N 1
ATOM 3092 C CA . THR A 1 375 ? 29.111 -6.755 -42.231 1.00 86.88 375 THR A CA 1
ATOM 3093 C C . THR A 1 375 ? 28.717 -8.020 -43.000 1.00 86.88 375 THR A C 1
ATOM 3095 O O . THR A 1 375 ? 28.661 -8.000 -44.228 1.00 86.88 375 THR A O 1
ATOM 3098 N N . GLU A 1 376 ? 28.396 -9.110 -42.298 1.00 85.50 376 GLU A N 1
ATOM 3099 C CA . GLU A 1 376 ? 27.979 -10.383 -42.903 1.00 85.50 376 GLU A CA 1
ATOM 3100 C C . GLU A 1 376 ? 26.648 -10.261 -43.652 1.00 85.50 376 GLU A C 1
ATOM 3102 O O . GLU A 1 376 ? 26.511 -10.774 -44.769 1.00 85.50 376 GLU A O 1
ATOM 3107 N N . TYR A 1 377 ? 25.679 -9.547 -43.074 1.00 87.12 377 TYR A N 1
ATOM 3108 C CA . TYR A 1 377 ? 24.389 -9.308 -43.711 1.00 87.12 377 TYR A CA 1
ATOM 3109 C C . TYR A 1 377 ? 24.553 -8.511 -45.004 1.00 87.12 377 TYR A C 1
ATOM 3111 O O . TYR A 1 377 ? 24.111 -8.966 -46.056 1.00 87.12 377 TYR A O 1
ATOM 3119 N N . LEU A 1 378 ? 25.249 -7.371 -44.945 1.00 84.94 378 LEU A N 1
ATOM 3120 C CA . LEU A 1 378 ? 25.482 -6.506 -46.101 1.00 84.94 378 LEU A CA 1
ATOM 3121 C C . LEU A 1 378 ? 26.277 -7.211 -47.208 1.00 84.94 378 LEU A C 1
ATOM 3123 O O . LEU A 1 378 ? 25.932 -7.075 -48.384 1.00 84.94 378 LEU A O 1
ATOM 3127 N N . LYS A 1 379 ? 27.273 -8.034 -46.840 1.00 82.12 379 LYS A N 1
ATOM 3128 C CA . LYS A 1 379 ? 28.003 -8.901 -47.779 1.00 82.12 379 LYS A CA 1
ATOM 3129 C C . LYS A 1 379 ? 27.060 -9.882 -48.482 1.00 82.12 379 LYS A C 1
ATOM 3131 O O . LYS A 1 379 ? 27.127 -10.036 -49.699 1.00 82.12 379 LYS A O 1
ATOM 3136 N N . THR A 1 380 ? 26.158 -10.516 -47.734 1.00 80.50 380 THR A N 1
ATOM 3137 C CA . THR A 1 380 ? 25.203 -11.499 -48.271 1.00 80.50 380 THR A CA 1
ATOM 3138 C C . THR A 1 380 ? 24.158 -10.847 -49.178 1.00 80.50 380 THR A C 1
ATOM 3140 O O . THR A 1 380 ? 23.817 -11.392 -50.226 1.00 80.50 380 THR A O 1
ATOM 3143 N N . THR A 1 381 ? 23.669 -9.659 -48.815 1.00 80.19 381 THR A N 1
ATOM 3144 C CA . THR A 1 381 ? 22.661 -8.920 -49.589 1.00 80.19 381 THR A CA 1
ATOM 3145 C C . THR A 1 381 ? 23.257 -8.037 -50.687 1.00 80.19 381 THR A C 1
ATOM 3147 O O . THR A 1 381 ? 22.499 -7.376 -51.393 1.00 80.19 381 THR A O 1
ATOM 3150 N N . LYS A 1 382 ? 24.592 -8.011 -50.835 1.00 75.38 382 LYS A N 1
ATOM 3151 C CA . LYS A 1 382 ? 25.343 -7.138 -51.757 1.00 75.38 382 LYS A CA 1
ATOM 3152 C C . LYS A 1 382 ? 24.970 -5.656 -51.622 1.00 75.38 382 LYS A C 1
ATOM 3154 O O . LYS A 1 382 ? 24.854 -4.936 -52.609 1.00 75.38 382 LYS A O 1
ATOM 3159 N N . GLN A 1 383 ? 24.758 -5.208 -50.388 1.00 80.81 383 GLN A N 1
ATOM 3160 C CA . GLN A 1 383 ? 24.465 -3.813 -50.063 1.00 80.81 383 GLN A CA 1
ATOM 3161 C C . GLN A 1 383 ? 25.706 -3.171 -49.445 1.00 80.81 383 GLN A C 1
ATOM 3163 O O . GLN A 1 383 ? 26.401 -3.797 -48.656 1.00 80.81 383 GLN A O 1
ATOM 3168 N N . SER A 1 384 ? 25.986 -1.918 -49.788 1.00 81.12 384 SER A N 1
ATOM 3169 C CA . SER A 1 384 ? 27.135 -1.156 -49.270 1.00 81.12 384 SER A CA 1
ATOM 3170 C C . SER A 1 384 ? 26.717 0.036 -48.409 1.00 81.12 384 SER A C 1
ATOM 3172 O O . SER A 1 384 ? 27.573 0.747 -47.887 1.00 81.12 384 SER A O 1
ATOM 3174 N N . THR A 1 385 ? 25.410 0.270 -48.257 1.00 86.88 385 THR A N 1
ATOM 3175 C CA . THR A 1 385 ? 24.861 1.431 -47.555 1.00 86.88 385 THR A CA 1
ATOM 3176 C C . THR A 1 385 ? 23.757 1.054 -46.571 1.00 86.88 385 THR A C 1
ATOM 3178 O O . THR A 1 385 ? 23.035 0.074 -46.751 1.00 86.88 385 THR A O 1
ATOM 3181 N N . ILE A 1 386 ? 23.627 1.855 -45.514 1.00 89.88 386 ILE A N 1
ATOM 3182 C CA . ILE A 1 386 ? 22.565 1.793 -44.510 1.00 89.88 386 ILE A CA 1
ATOM 3183 C C . ILE A 1 386 ? 21.951 3.187 -44.381 1.00 89.88 386 ILE A C 1
ATOM 3185 O O . ILE A 1 386 ? 22.635 4.128 -43.977 1.00 89.88 386 ILE A O 1
ATOM 3189 N N . ASP A 1 387 ? 20.654 3.318 -44.667 1.00 90.31 387 ASP A N 1
ATOM 3190 C CA . ASP A 1 387 ? 19.869 4.493 -44.269 1.00 90.31 387 ASP A CA 1
ATOM 3191 C C . ASP A 1 387 ? 19.297 4.266 -42.863 1.00 90.31 387 ASP A C 1
ATOM 3193 O O . ASP A 1 387 ? 18.459 3.388 -42.650 1.00 90.31 387 ASP A O 1
ATOM 3197 N N . VAL A 1 388 ? 19.738 5.045 -41.877 1.00 89.19 388 VAL A N 1
ATOM 3198 C CA . VAL A 1 388 ? 19.335 4.913 -40.464 1.00 89.19 388 VAL A CA 1
ATOM 3199 C C . VAL A 1 388 ? 17.822 5.112 -40.278 1.00 89.19 388 VAL A C 1
ATOM 3201 O O . VAL A 1 388 ? 17.228 4.538 -39.362 1.00 89.19 388 VAL A O 1
ATOM 3204 N N . ARG A 1 389 ? 17.168 5.877 -41.162 1.00 85.25 389 ARG A N 1
ATOM 3205 C CA . ARG A 1 389 ? 15.733 6.192 -41.074 1.00 85.25 389 ARG A CA 1
ATOM 3206 C C . ARG A 1 389 ? 14.868 5.004 -41.484 1.00 85.25 389 ARG A C 1
ATOM 3208 O O . ARG A 1 389 ? 13.823 4.774 -40.878 1.00 85.25 389 ARG A O 1
ATOM 3215 N N . GLU A 1 390 ? 15.317 4.241 -42.477 1.00 85.06 390 GLU A N 1
ATOM 3216 C CA . GLU A 1 390 ? 14.548 3.146 -43.086 1.00 85.06 390 GLU A CA 1
ATOM 3217 C C . GLU A 1 390 ? 14.991 1.760 -42.599 1.00 85.06 390 GLU A C 1
ATOM 3219 O O . GLU A 1 390 ? 14.176 0.843 -42.453 1.00 85.06 390 GLU A O 1
ATOM 3224 N N . SER A 1 391 ? 16.276 1.613 -42.271 1.00 83.12 391 SER A N 1
ATOM 3225 C CA . SER A 1 391 ? 16.898 0.341 -41.884 1.00 83.12 391 SER A CA 1
ATOM 3226 C C . SER A 1 391 ? 16.300 -0.276 -40.623 1.00 83.12 391 SER A C 1
ATOM 3228 O O . SER A 1 391 ? 16.338 -1.488 -40.454 1.00 83.12 391 SER A O 1
ATOM 3230 N N . GLN A 1 392 ? 15.636 0.512 -39.782 1.00 82.44 392 GLN A N 1
ATOM 3231 C CA . GLN A 1 392 ? 14.882 0.024 -38.632 1.00 82.44 392 GLN A CA 1
ATOM 3232 C C . GLN A 1 392 ? 13.785 -1.000 -38.954 1.00 82.44 392 GLN A C 1
ATOM 3234 O O . GLN A 1 392 ? 13.329 -1.692 -38.046 1.00 82.44 392 GLN A O 1
ATOM 3239 N N . ASN A 1 393 ? 13.307 -1.068 -40.196 1.00 81.81 393 ASN A N 1
ATOM 3240 C CA . ASN A 1 393 ? 12.332 -2.074 -40.624 1.00 81.81 393 ASN A CA 1
ATOM 3241 C C . ASN A 1 393 ? 12.983 -3.240 -41.383 1.00 81.81 393 ASN A C 1
ATOM 3243 O O . ASN A 1 393 ? 12.292 -4.196 -41.726 1.00 81.81 393 ASN A O 1
ATOM 3247 N N . SER A 1 394 ? 14.296 -3.177 -41.618 1.00 84.75 394 SER A N 1
ATOM 3248 C CA . SER A 1 394 ? 15.069 -4.249 -42.238 1.00 84.75 394 SER A CA 1
ATOM 3249 C C . SER A 1 394 ? 15.150 -5.469 -41.312 1.00 84.75 394 SER A C 1
ATOM 3251 O O . SER A 1 394 ? 15.320 -5.284 -40.103 1.00 84.75 394 SER A O 1
ATOM 3253 N N . PRO A 1 395 ? 15.140 -6.702 -41.854 1.00 85.81 395 PRO A N 1
ATOM 3254 C CA . PRO A 1 395 ? 15.425 -7.922 -41.094 1.00 85.81 395 PRO A CA 1
ATOM 3255 C C . PRO A 1 395 ? 16.740 -7.876 -40.300 1.00 85.81 395 PRO A C 1
ATOM 3257 O O . PRO A 1 395 ? 16.859 -8.548 -39.279 1.00 85.81 395 PRO A O 1
ATOM 3260 N N . LEU A 1 396 ? 17.709 -7.053 -40.728 1.00 87.88 396 LEU A N 1
ATOM 3261 C CA . LEU A 1 396 ? 18.972 -6.833 -40.013 1.00 87.88 396 LEU A CA 1
ATOM 3262 C C . LEU A 1 396 ? 18.773 -6.204 -38.622 1.00 87.88 396 LEU A C 1
ATOM 3264 O O . LEU A 1 396 ? 19.475 -6.547 -37.674 1.00 87.88 396 LEU A O 1
ATOM 3268 N N . PHE A 1 397 ? 17.817 -5.281 -38.491 1.00 89.69 397 PHE A N 1
ATOM 3269 C CA . PHE A 1 397 ? 17.601 -4.501 -37.267 1.00 89.69 397 PHE A CA 1
ATOM 3270 C C . PHE A 1 397 ? 16.228 -4.735 -36.629 1.00 89.69 397 PHE A C 1
ATOM 3272 O O . PHE A 1 397 ? 15.949 -4.176 -35.566 1.00 89.69 397 PHE A O 1
ATOM 3279 N N . ASN A 1 398 ? 15.379 -5.558 -37.249 1.00 86.25 398 ASN A N 1
ATOM 3280 C CA . ASN A 1 398 ? 14.046 -5.905 -36.778 1.00 86.25 398 ASN A CA 1
ATOM 3281 C C . ASN A 1 398 ? 13.771 -7.399 -36.977 1.00 86.25 398 ASN A C 1
ATOM 3283 O O . ASN A 1 398 ? 13.557 -7.861 -38.096 1.00 86.25 398 ASN A O 1
ATOM 3287 N N . ASN A 1 399 ? 13.722 -8.135 -35.872 1.00 82.31 399 ASN A N 1
ATOM 3288 C CA . ASN A 1 399 ? 13.310 -9.528 -35.847 1.00 82.31 399 ASN A CA 1
ATOM 3289 C C . ASN A 1 399 ? 11.881 -9.620 -35.292 1.00 82.31 399 ASN A C 1
ATOM 3291 O O . ASN A 1 399 ? 11.650 -9.480 -34.087 1.00 82.31 399 ASN A O 1
ATOM 3295 N N . THR A 1 400 ? 10.923 -9.868 -36.184 1.00 83.50 400 THR A N 1
ATOM 3296 C CA . THR A 1 400 ? 9.493 -9.936 -35.859 1.00 83.50 400 THR A CA 1
ATOM 3297 C C . THR A 1 400 ? 9.099 -11.217 -35.123 1.00 83.50 400 THR A C 1
ATOM 3299 O O . THR A 1 400 ? 8.132 -11.184 -34.366 1.00 83.50 400 THR A O 1
ATOM 3302 N N . GLU A 1 401 ? 9.849 -12.316 -35.262 1.00 76.19 401 GLU A N 1
ATOM 3303 C CA . GLU A 1 401 ? 9.557 -13.592 -34.586 1.00 76.19 401 GLU A CA 1
ATOM 3304 C C . GLU A 1 401 ? 9.762 -13.504 -33.071 1.00 76.19 401 GLU A C 1
ATOM 3306 O O . GLU A 1 401 ? 8.989 -14.068 -32.298 1.00 76.19 401 GLU A O 1
ATOM 3311 N N . ILE A 1 402 ? 10.778 -12.754 -32.635 1.00 74.44 402 ILE A N 1
ATOM 3312 C CA . ILE A 1 402 ? 11.060 -12.511 -31.210 1.00 74.44 402 ILE A CA 1
ATOM 3313 C C . ILE A 1 402 ? 10.672 -11.097 -30.756 1.00 74.44 402 ILE A C 1
ATOM 3315 O O . ILE A 1 402 ? 11.017 -10.700 -29.643 1.00 74.44 402 ILE A O 1
ATOM 3319 N N . ASN A 1 403 ? 9.954 -10.351 -31.606 1.00 73.88 403 ASN A N 1
ATOM 3320 C CA . ASN A 1 403 ? 9.493 -8.980 -31.374 1.00 73.88 403 ASN A CA 1
ATOM 3321 C C . ASN A 1 403 ? 10.609 -8.039 -30.872 1.00 73.88 403 ASN A C 1
ATOM 3323 O O . ASN A 1 403 ? 10.446 -7.327 -29.880 1.00 73.88 403 ASN A O 1
ATOM 3327 N N . ARG A 1 404 ? 11.773 -8.065 -31.535 1.00 74.38 404 ARG A N 1
ATOM 3328 C CA . ARG A 1 404 ? 12.939 -7.236 -31.189 1.00 74.38 404 ARG A CA 1
ATOM 3329 C C . ARG A 1 404 ? 13.302 -6.287 -32.318 1.00 74.38 404 ARG A C 1
ATOM 3331 O O . ARG A 1 404 ? 13.434 -6.707 -33.462 1.00 74.38 404 ARG A O 1
ATOM 3338 N N . LYS A 1 405 ? 13.562 -5.027 -31.967 1.00 84.00 405 LYS A N 1
ATOM 3339 C CA . LYS A 1 405 ? 13.949 -3.976 -32.910 1.00 84.00 405 LYS A CA 1
ATOM 3340 C C . LYS A 1 405 ? 15.012 -3.058 -32.308 1.00 84.00 405 LYS A C 1
ATOM 3342 O O . LYS A 1 405 ? 14.875 -2.621 -31.166 1.00 84.00 405 LYS A O 1
ATOM 3347 N N . LEU A 1 406 ? 16.061 -2.762 -33.071 1.00 84.38 406 LEU A N 1
ATOM 3348 C CA . LEU A 1 406 ? 17.137 -1.860 -32.661 1.00 84.38 406 LEU A CA 1
ATOM 3349 C C . LEU A 1 406 ? 16.714 -0.388 -32.848 1.00 84.38 406 LEU A C 1
ATOM 3351 O O . LEU A 1 406 ? 16.082 -0.030 -33.847 1.00 84.38 406 LEU A O 1
ATOM 3355 N N . SER A 1 407 ? 17.027 0.487 -31.885 1.00 85.06 407 SER A N 1
ATOM 3356 C CA . SER A 1 407 ? 16.708 1.921 -31.994 1.00 85.06 407 SER A CA 1
ATOM 3357 C C . SER A 1 407 ? 17.617 2.629 -33.012 1.00 85.06 407 SER A C 1
ATOM 3359 O O . SER A 1 407 ? 18.753 2.209 -33.221 1.00 85.06 407 SER A O 1
ATOM 3361 N N . GLN A 1 408 ? 17.151 3.728 -33.621 1.00 84.88 408 GLN A N 1
ATOM 3362 C CA . GLN A 1 408 ? 17.967 4.536 -34.548 1.00 84.88 408 GLN A CA 1
ATOM 3363 C C . GLN A 1 408 ? 19.248 5.048 -33.878 1.00 84.88 408 GLN A C 1
ATOM 3365 O O . GLN A 1 408 ? 20.320 5.012 -34.471 1.00 84.88 408 GL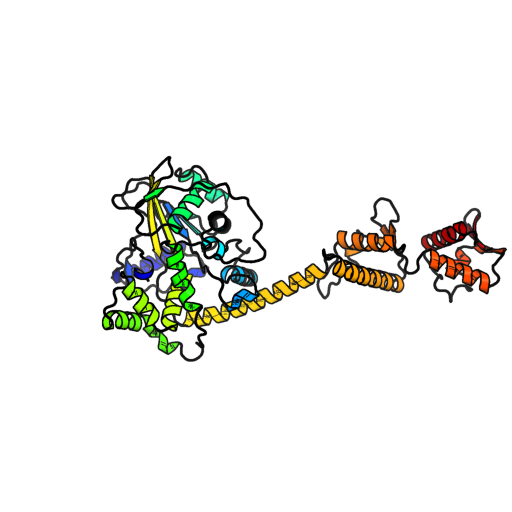N A O 1
ATOM 3370 N N . GLU A 1 409 ? 19.149 5.460 -32.613 1.00 84.56 409 GLU A N 1
ATOM 3371 C CA . GLU A 1 409 ? 20.288 5.905 -31.804 1.00 84.56 409 GLU A CA 1
ATOM 3372 C C . GLU A 1 409 ? 21.340 4.798 -31.620 1.00 84.56 409 GLU A C 1
ATOM 3374 O O . GLU A 1 409 ? 22.543 5.047 -31.729 1.00 84.56 409 GLU A O 1
ATOM 3379 N N . ALA A 1 410 ? 20.900 3.556 -31.387 1.00 85.62 410 ALA A N 1
ATOM 3380 C CA . ALA A 1 410 ? 21.802 2.420 -31.255 1.00 85.62 410 ALA A CA 1
ATOM 3381 C C . ALA A 1 410 ? 22.463 2.063 -32.595 1.00 85.62 410 ALA A C 1
ATOM 3383 O O . ALA A 1 410 ? 23.672 1.842 -32.623 1.00 85.62 410 ALA A O 1
ATOM 3384 N N . ILE A 1 411 ? 21.707 2.079 -33.702 1.00 89.94 411 ILE A N 1
ATOM 3385 C CA . ILE A 1 411 ? 22.251 1.891 -35.059 1.00 89.94 411 ILE A CA 1
ATOM 3386 C C . ILE A 1 411 ? 23.343 2.934 -35.334 1.00 89.94 411 ILE A C 1
ATOM 3388 O O . ILE A 1 411 ? 24.458 2.574 -35.705 1.00 89.94 411 ILE A O 1
ATOM 3392 N N . LEU A 1 412 ? 23.056 4.214 -35.078 1.00 90.12 412 LEU A N 1
ATOM 3393 C CA . LEU A 1 412 ? 24.009 5.304 -35.284 1.00 90.12 412 LEU A CA 1
ATOM 3394 C C . LEU A 1 412 ? 25.276 5.123 -34.439 1.00 90.12 412 LEU A C 1
ATOM 3396 O O . LEU A 1 412 ? 26.381 5.269 -34.950 1.00 90.12 412 LEU A O 1
ATOM 3400 N N . THR A 1 413 ? 25.131 4.745 -33.169 1.00 89.75 413 THR A N 1
ATOM 3401 C CA . THR A 1 413 ? 26.278 4.515 -32.278 1.00 89.75 413 THR A CA 1
ATOM 3402 C C . THR A 1 413 ? 27.170 3.369 -32.767 1.00 89.75 413 THR A C 1
ATOM 3404 O O . THR A 1 413 ? 28.391 3.455 -32.642 1.00 89.75 413 THR A O 1
ATOM 3407 N N . ILE A 1 414 ? 26.588 2.297 -33.320 1.00 91.81 414 ILE A N 1
ATOM 3408 C CA . ILE A 1 414 ? 27.358 1.186 -33.902 1.00 91.81 414 ILE A CA 1
ATOM 3409 C C . ILE A 1 414 ? 28.127 1.669 -35.136 1.00 91.81 414 ILE A C 1
ATOM 3411 O O . ILE A 1 414 ? 29.321 1.402 -35.247 1.00 91.81 414 ILE A O 1
ATOM 3415 N N . LEU A 1 415 ? 27.474 2.420 -36.027 1.00 91.94 415 LEU A N 1
ATOM 3416 C CA . LEU A 1 415 ? 28.090 2.951 -37.247 1.00 91.94 415 LEU A CA 1
ATOM 3417 C C . LEU A 1 415 ? 29.216 3.952 -36.944 1.00 91.94 415 LEU A C 1
ATOM 3419 O O . LEU A 1 415 ? 30.275 3.906 -37.567 1.00 91.94 415 LEU A O 1
ATOM 3423 N N . GLU A 1 416 ? 29.037 4.808 -35.939 1.00 92.00 416 GLU A N 1
ATOM 3424 C CA . GLU A 1 416 ? 30.087 5.708 -35.457 1.00 92.00 416 GLU A CA 1
ATOM 3425 C C . GLU A 1 416 ? 31.280 4.951 -34.867 1.00 92.00 416 GLU A C 1
ATOM 3427 O O . GLU A 1 416 ? 32.421 5.393 -35.005 1.00 92.00 416 GLU A O 1
ATOM 3432 N N . ASP A 1 417 ? 31.044 3.806 -34.226 1.00 91.19 417 ASP A N 1
ATOM 3433 C CA . ASP A 1 417 ? 32.122 2.961 -33.725 1.00 91.19 417 ASP A CA 1
ATOM 3434 C C . ASP A 1 417 ? 32.865 2.242 -34.862 1.00 91.19 417 ASP A C 1
ATOM 3436 O O . ASP A 1 417 ? 34.095 2.247 -34.883 1.00 91.19 417 ASP A O 1
ATOM 3440 N N . MET A 1 418 ? 32.140 1.741 -35.871 1.00 90.06 418 MET A N 1
ATOM 3441 C CA . MET A 1 418 ? 32.725 1.198 -37.108 1.00 90.06 418 MET A CA 1
ATOM 3442 C C . MET A 1 418 ? 33.566 2.233 -37.859 1.00 90.06 418 MET A C 1
ATOM 3444 O O . MET A 1 418 ? 34.583 1.893 -38.465 1.00 90.06 418 MET A O 1
ATOM 3448 N N . ALA A 1 419 ? 33.183 3.508 -37.813 1.00 89.69 419 ALA A N 1
ATOM 3449 C CA . ALA A 1 419 ? 33.950 4.568 -38.455 1.00 89.69 419 ALA A CA 1
ATOM 3450 C C . ALA A 1 419 ? 35.323 4.796 -37.821 1.00 89.69 419 ALA A C 1
ATOM 3452 O O . ALA A 1 419 ? 36.270 5.130 -38.532 1.00 89.69 419 ALA A O 1
ATOM 3453 N N . LYS A 1 420 ? 35.480 4.550 -36.513 1.00 86.44 420 LYS A N 1
ATOM 3454 C CA . LYS A 1 420 ? 36.788 4.661 -35.840 1.00 86.44 420 LYS A CA 1
ATOM 3455 C C . LYS A 1 420 ? 37.811 3.670 -36.387 1.00 86.44 420 LYS A C 1
ATOM 3457 O O . LYS A 1 420 ? 39.004 3.947 -36.344 1.00 86.44 420 LYS A O 1
ATOM 3462 N N . THR A 1 421 ? 37.349 2.526 -36.887 1.00 82.25 421 THR A N 1
ATOM 3463 C CA . THR A 1 421 ? 38.189 1.484 -37.491 1.00 82.25 421 THR A CA 1
ATOM 3464 C C . THR A 1 421 ? 38.199 1.547 -39.022 1.00 82.25 421 THR A C 1
ATOM 3466 O O . THR A 1 421 ? 38.748 0.658 -39.665 1.00 82.25 421 THR A O 1
ATOM 3469 N N . GLY A 1 422 ? 37.610 2.592 -39.623 1.00 80.62 422 GLY A N 1
ATOM 3470 C CA . GLY A 1 422 ? 37.557 2.776 -41.077 1.00 80.62 422 GLY A CA 1
ATOM 3471 C C . GLY A 1 422 ? 36.603 1.823 -41.805 1.00 80.62 422 GLY A C 1
ATOM 3472 O O . GLY A 1 422 ? 36.687 1.694 -43.024 1.00 80.62 422 GLY A O 1
ATOM 3473 N N . ARG A 1 423 ? 35.701 1.152 -41.076 1.00 83.75 423 ARG A N 1
ATOM 3474 C CA . ARG A 1 423 ? 34.731 0.185 -41.621 1.00 83.75 423 ARG A CA 1
ATOM 3475 C C . ARG A 1 423 ? 33.372 0.792 -41.952 1.00 83.75 423 ARG A C 1
ATOM 3477 O O . ARG A 1 423 ? 32.535 0.116 -42.538 1.00 83.75 423 ARG A O 1
ATOM 3484 N N . ALA A 1 424 ? 33.144 2.053 -41.601 1.00 90.19 424 ALA A N 1
ATOM 3485 C CA . ALA A 1 424 ? 31.968 2.796 -42.028 1.00 90.19 424 ALA A CA 1
ATOM 3486 C C . ALA A 1 424 ? 32.289 4.283 -42.206 1.00 90.19 424 ALA A C 1
ATOM 3488 O O . ALA A 1 424 ? 33.215 4.804 -41.584 1.00 90.19 424 ALA A O 1
ATOM 3489 N N . ALA A 1 425 ? 31.518 4.980 -43.035 1.00 89.00 425 ALA A N 1
ATOM 3490 C CA . ALA A 1 425 ? 31.607 6.428 -43.179 1.00 89.00 425 ALA A CA 1
ATOM 3491 C C . ALA A 1 425 ? 30.228 7.028 -43.488 1.00 89.00 425 ALA A C 1
ATOM 3493 O O . ALA A 1 425 ? 29.470 6.438 -44.257 1.00 89.00 425 ALA A O 1
ATOM 3494 N N . PRO A 1 426 ? 29.880 8.198 -42.928 1.00 90.75 426 PRO A N 1
ATOM 3495 C CA . PRO A 1 426 ? 28.661 8.883 -43.323 1.00 90.75 426 PRO A CA 1
ATOM 3496 C C . PRO A 1 426 ? 28.825 9.453 -44.739 1.00 90.75 426 PRO A C 1
ATOM 3498 O O . PRO A 1 426 ? 29.864 10.029 -45.067 1.00 90.75 426 PRO A O 1
ATOM 3501 N N . VAL A 1 427 ? 27.790 9.317 -45.569 1.00 85.00 427 VAL A N 1
ATOM 3502 C CA . VAL A 1 427 ? 27.782 9.847 -46.945 1.00 85.00 427 VAL A CA 1
ATOM 3503 C C . VAL A 1 427 ? 27.762 11.378 -46.943 1.00 85.00 427 VAL A C 1
ATOM 3505 O O . VAL A 1 427 ? 28.333 12.020 -47.823 1.00 85.00 427 VAL A O 1
ATOM 3508 N N . ASP A 1 428 ? 27.130 11.976 -45.932 1.00 82.00 428 ASP A N 1
ATOM 3509 C CA . ASP A 1 428 ? 26.998 13.418 -45.783 1.00 82.00 428 ASP A CA 1
ATOM 3510 C C . ASP A 1 428 ? 27.098 13.870 -44.313 1.00 82.00 428 ASP A C 1
ATOM 3512 O O . ASP A 1 428 ? 27.232 13.082 -43.375 1.00 82.00 428 ASP A O 1
ATOM 3516 N N . LYS A 1 429 ? 26.999 15.185 -44.091 1.00 81.94 429 LYS A N 1
ATOM 3517 C CA . LYS A 1 429 ? 26.997 15.767 -42.738 1.00 81.94 429 LYS A CA 1
ATOM 3518 C C . LYS A 1 429 ? 25.737 15.434 -41.934 1.00 81.94 429 LYS A C 1
ATOM 3520 O O . LYS A 1 429 ? 25.746 15.622 -40.721 1.00 81.94 429 LYS A O 1
ATOM 3525 N N . SER A 1 430 ? 24.665 14.985 -42.589 1.00 83.88 430 SER A N 1
ATOM 3526 C CA . SER A 1 430 ? 23.399 14.659 -41.934 1.00 83.88 430 SER A CA 1
ATOM 3527 C C . SER A 1 430 ? 23.446 13.308 -41.216 1.00 83.88 430 SER A C 1
ATOM 3529 O O . SER A 1 430 ? 22.612 13.070 -40.347 1.00 83.88 430 SER A O 1
ATOM 3531 N N . LYS A 1 431 ? 24.437 12.452 -41.534 1.00 86.75 431 LYS A N 1
ATOM 3532 C CA . LYS A 1 431 ? 24.633 11.113 -40.943 1.00 86.75 431 LYS A CA 1
ATOM 3533 C C . LYS A 1 431 ? 23.389 10.217 -41.048 1.00 86.75 431 LYS A C 1
ATOM 3535 O O . LYS A 1 431 ? 23.219 9.296 -40.250 1.00 86.75 431 LYS A O 1
ATOM 3540 N N . ASN A 1 432 ? 22.528 10.478 -42.030 1.00 88.19 432 ASN A N 1
ATOM 3541 C CA . ASN A 1 432 ? 21.336 9.670 -42.276 1.00 88.19 432 ASN A CA 1
ATOM 3542 C C . ASN A 1 432 ? 21.668 8.413 -43.076 1.00 88.19 432 ASN A C 1
ATOM 3544 O O . ASN A 1 432 ? 21.119 7.351 -42.800 1.00 88.19 432 ASN A O 1
ATOM 3548 N N . VAL A 1 433 ? 22.590 8.530 -44.032 1.00 89.88 433 VAL A N 1
ATOM 3549 C CA . VAL A 1 433 ? 23.054 7.419 -44.864 1.00 89.88 433 VAL A CA 1
ATOM 3550 C C . VAL A 1 433 ? 24.526 7.173 -44.581 1.00 89.88 433 VAL A C 1
ATOM 3552 O O . VAL A 1 433 ? 25.338 8.102 -44.576 1.00 89.88 433 VAL A O 1
ATOM 3555 N N . TRP A 1 434 ? 24.855 5.913 -44.337 1.00 92.38 434 TRP A N 1
ATOM 3556 C CA . TRP A 1 434 ? 26.201 5.448 -44.043 1.00 92.38 434 TRP A CA 1
ATOM 3557 C C . TRP A 1 434 ? 26.628 4.419 -45.068 1.00 92.38 434 TRP A C 1
ATOM 3559 O O . TRP A 1 434 ? 25.861 3.521 -45.394 1.00 92.38 434 TRP A O 1
ATOM 3569 N N . GLU A 1 435 ? 27.859 4.526 -45.538 1.00 88.38 435 GLU A N 1
ATOM 3570 C CA . GLU A 1 435 ? 28.537 3.456 -46.256 1.00 88.38 435 GLU A CA 1
ATOM 3571 C C . GLU A 1 435 ? 29.204 2.533 -45.243 1.00 88.38 435 GLU A C 1
ATOM 3573 O O . GLU A 1 435 ? 29.796 3.001 -44.266 1.00 88.38 435 GLU A O 1
ATOM 3578 N N . VAL A 1 436 ? 29.119 1.229 -45.481 1.00 88.62 436 VAL A N 1
ATOM 3579 C CA . VAL A 1 436 ? 29.767 0.202 -44.666 1.00 88.62 436 VAL A CA 1
ATOM 3580 C C . VAL A 1 436 ? 30.651 -0.646 -45.563 1.00 88.62 436 VAL A C 1
ATOM 3582 O O . 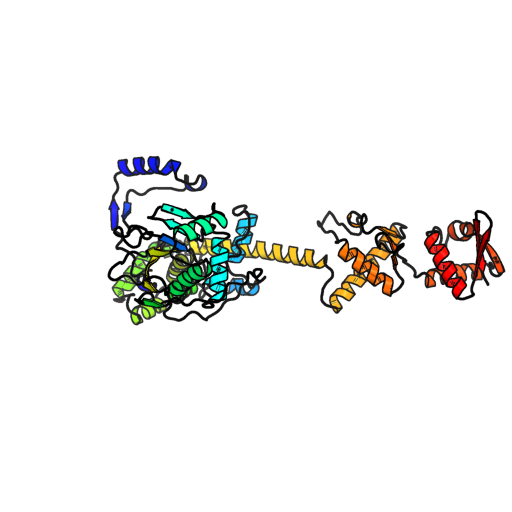VAL A 1 436 ? 30.238 -1.090 -46.634 1.00 88.62 436 VAL A O 1
ATOM 3585 N N . TYR A 1 437 ? 31.875 -0.876 -45.107 1.00 81.75 437 TYR A N 1
ATOM 3586 C CA . TYR A 1 437 ? 32.916 -1.535 -45.872 1.00 81.75 437 TYR A CA 1
ATOM 3587 C C . TYR A 1 437 ? 33.288 -2.866 -45.208 1.00 81.75 437 TYR A C 1
ATOM 3589 O O . TYR A 1 437 ? 33.808 -2.882 -44.092 1.00 81.75 437 TYR A O 1
ATOM 3597 N N . TRP A 1 438 ? 33.029 -3.989 -45.889 1.00 78.00 438 TRP A N 1
ATOM 3598 C CA . TRP A 1 438 ? 33.427 -5.318 -45.396 1.00 78.00 438 TRP A CA 1
ATOM 3599 C C . TRP A 1 438 ? 34.917 -5.621 -45.600 1.00 78.00 438 TRP A C 1
ATOM 3601 O O . TRP A 1 438 ? 35.481 -6.425 -44.863 1.00 78.00 438 TRP A O 1
ATOM 3611 N N . HIS A 1 439 ? 35.553 -4.923 -46.540 1.00 76.06 439 HIS A N 1
ATOM 3612 C CA . HIS A 1 439 ? 36.992 -4.671 -46.564 1.00 76.06 439 HIS A CA 1
ATOM 3613 C C . HIS A 1 439 ? 37.203 -3.174 -46.403 1.00 76.06 439 HIS A C 1
ATOM 3615 O O . HIS A 1 439 ? 36.477 -2.390 -47.009 1.00 76.06 439 HIS A O 1
ATOM 3621 N N . SER A 1 440 ? 38.186 -2.758 -45.614 1.00 77.88 440 SER A N 1
ATOM 3622 C CA . SER A 1 440 ? 38.591 -1.352 -45.566 1.00 77.88 440 SER A CA 1
ATOM 3623 C C . SER A 1 440 ? 38.946 -0.844 -46.970 1.00 77.88 440 SER A C 1
ATOM 3625 O O . SER A 1 440 ? 39.357 -1.613 -47.839 1.00 77.88 440 SER A O 1
ATOM 3627 N N . LEU A 1 441 ? 38.841 0.469 -47.203 1.00 81.75 441 LEU A N 1
ATOM 3628 C CA . LEU A 1 441 ? 39.265 1.070 -48.479 1.00 81.75 441 LEU A CA 1
ATOM 3629 C C . LEU A 1 441 ? 40.726 0.726 -48.824 1.00 81.75 441 LEU A C 1
ATOM 3631 O O . LEU A 1 441 ? 41.088 0.668 -49.995 1.00 81.75 441 LEU A O 1
ATOM 3635 N N . ASP A 1 442 ? 41.552 0.492 -47.802 1.00 82.69 442 ASP A N 1
ATOM 3636 C CA . ASP A 1 442 ? 42.937 0.045 -47.937 1.00 82.69 442 ASP A CA 1
ATOM 3637 C C . ASP A 1 442 ? 43.043 -1.375 -48.497 1.00 82.69 442 ASP A C 1
ATOM 3639 O O . ASP A 1 442 ? 43.750 -1.612 -49.472 1.00 82.69 442 ASP A O 1
ATOM 3643 N N . GLU A 1 443 ? 42.310 -2.314 -47.897 1.00 84.69 443 GLU A N 1
ATOM 3644 C CA . GLU A 1 443 ? 42.248 -3.713 -48.321 1.00 84.69 443 GLU A CA 1
ATOM 3645 C C . GLU A 1 443 ? 41.654 -3.836 -49.721 1.00 84.69 443 GLU A C 1
ATOM 3647 O O . GLU A 1 443 ? 42.217 -4.550 -50.548 1.00 84.69 443 GLU A O 1
ATOM 3652 N N . TRP A 1 444 ? 40.590 -3.084 -50.020 1.00 87.00 444 TRP A N 1
ATOM 3653 C CA . TRP A 1 444 ? 40.043 -3.010 -51.371 1.00 87.00 444 TRP A CA 1
ATOM 3654 C C . TRP A 1 444 ? 41.066 -2.512 -52.376 1.00 87.00 444 TRP A C 1
ATOM 3656 O O . TRP A 1 444 ? 41.268 -3.143 -53.411 1.00 87.00 444 TRP A O 1
ATOM 3666 N N . GLY A 1 445 ? 41.752 -1.417 -52.047 1.00 87.19 445 GLY A N 1
ATOM 3667 C CA . GLY A 1 445 ? 42.845 -0.918 -52.864 1.00 87.19 445 GLY A CA 1
ATOM 3668 C C . GLY A 1 445 ? 43.912 -1.992 -53.087 1.00 87.19 445 GLY A C 1
ATOM 3669 O O . GLY A 1 445 ? 44.313 -2.254 -54.215 1.00 87.19 445 GLY A O 1
ATOM 3670 N N . ASN A 1 446 ? 44.350 -2.677 -52.033 1.00 88.81 446 ASN A N 1
ATOM 3671 C CA . ASN A 1 446 ? 45.372 -3.714 -52.153 1.00 88.81 446 ASN A CA 1
ATOM 3672 C C . ASN A 1 446 ? 44.902 -4.908 -53.006 1.00 88.81 446 ASN A C 1
ATOM 3674 O O . ASN A 1 446 ? 45.692 -5.406 -53.802 1.00 88.81 446 ASN A O 1
ATOM 3678 N N . LEU A 1 447 ? 43.642 -5.345 -52.898 1.00 88.88 447 LEU A N 1
ATOM 3679 C CA . LEU A 1 447 ? 43.078 -6.406 -53.745 1.00 88.88 447 LEU A CA 1
ATOM 3680 C C . LEU A 1 447 ? 43.071 -6.005 -55.224 1.00 88.88 447 LEU A C 1
ATOM 3682 O O . LEU A 1 447 ? 43.549 -6.766 -56.065 1.00 88.88 447 LEU A O 1
ATOM 3686 N N . ILE A 1 448 ? 42.596 -4.794 -55.527 1.00 90.12 448 ILE A N 1
ATOM 3687 C CA . ILE A 1 448 ? 42.554 -4.259 -56.894 1.00 90.12 448 ILE A CA 1
ATOM 3688 C C . ILE A 1 448 ? 43.975 -4.117 -57.459 1.00 90.12 448 ILE A C 1
ATOM 3690 O O . ILE A 1 448 ? 44.243 -4.535 -58.584 1.00 90.12 448 ILE A O 1
ATOM 3694 N N . TYR A 1 449 ? 44.908 -3.581 -56.668 1.00 90.56 449 TYR A N 1
ATOM 3695 C CA . TYR A 1 449 ? 46.304 -3.411 -57.072 1.00 90.56 449 TYR A CA 1
ATOM 3696 C C . TYR A 1 449 ? 47.004 -4.755 -57.317 1.00 90.56 449 TYR A C 1
ATOM 3698 O O . TYR A 1 449 ? 47.685 -4.925 -58.326 1.00 90.56 449 TYR A O 1
ATOM 3706 N N . ASN A 1 450 ? 46.800 -5.737 -56.433 1.00 90.06 450 ASN A N 1
ATOM 3707 C CA . ASN A 1 450 ? 47.361 -7.078 -56.595 1.00 90.06 450 ASN A CA 1
ATOM 3708 C C . ASN A 1 450 ? 46.819 -7.763 -57.854 1.00 90.06 450 ASN A C 1
ATOM 3710 O O . ASN A 1 450 ? 47.590 -8.380 -58.588 1.00 90.06 450 ASN A O 1
ATOM 3714 N N . TRP A 1 451 ? 45.519 -7.629 -58.138 1.00 91.44 451 TRP A N 1
ATOM 3715 C CA . TRP A 1 451 ? 44.944 -8.113 -59.394 1.00 91.44 451 TRP A CA 1
ATOM 3716 C C . TRP A 1 451 ? 45.591 -7.432 -60.605 1.00 91.44 451 TRP A C 1
ATOM 3718 O O . TRP A 1 451 ? 45.981 -8.127 -61.546 1.00 91.44 451 TRP A O 1
ATOM 3728 N N . ALA A 1 452 ? 45.771 -6.107 -60.565 1.00 89.19 452 ALA A N 1
ATOM 3729 C CA . ALA A 1 452 ? 46.382 -5.355 -61.659 1.00 89.19 452 ALA A CA 1
ATOM 3730 C C . ALA A 1 452 ? 47.826 -5.815 -61.931 1.00 89.19 452 ALA A C 1
ATOM 3732 O O . ALA A 1 452 ? 48.185 -6.076 -63.080 1.00 89.19 452 ALA A O 1
ATOM 3733 N N . CYS A 1 453 ? 48.623 -6.018 -60.878 1.00 87.00 453 CYS A N 1
ATOM 3734 C CA . CYS A 1 453 ? 49.978 -6.561 -60.982 1.00 87.00 453 CYS A CA 1
ATOM 3735 C C . CYS A 1 453 ? 49.997 -7.985 -61.555 1.00 87.00 453 CYS A C 1
ATOM 3737 O O . CYS A 1 453 ? 50.772 -8.276 -62.465 1.00 87.00 453 CYS A O 1
ATOM 3739 N N . ASN A 1 454 ? 49.132 -8.870 -61.052 1.00 88.12 454 ASN A N 1
ATOM 3740 C CA . ASN A 1 454 ? 49.101 -10.279 -61.454 1.00 88.12 454 ASN A CA 1
ATOM 3741 C C . ASN A 1 454 ? 48.641 -10.479 -62.906 1.00 88.12 454 ASN A C 1
ATOM 3743 O O . ASN A 1 454 ? 49.057 -11.441 -63.547 1.00 88.12 454 ASN A O 1
ATOM 3747 N N . ASN A 1 455 ? 47.817 -9.569 -63.430 1.00 85.62 455 ASN A N 1
ATOM 3748 C CA . ASN A 1 455 ? 47.288 -9.632 -64.795 1.00 85.62 455 ASN A CA 1
ATOM 3749 C C . ASN A 1 455 ? 48.066 -8.759 -65.793 1.00 85.62 455 ASN A C 1
ATOM 3751 O O . ASN A 1 455 ? 47.620 -8.572 -66.922 1.00 85.62 455 ASN A O 1
ATOM 3755 N N . GLY A 1 456 ? 49.227 -8.222 -65.400 1.00 83.75 456 GLY A N 1
ATOM 3756 C CA . GLY A 1 456 ? 50.075 -7.422 -66.289 1.00 83.75 456 GLY A CA 1
ATOM 3757 C C . GLY A 1 456 ? 49.477 -6.065 -66.673 1.00 83.75 456 GLY A C 1
ATOM 3758 O O . GLY A 1 456 ? 49.862 -5.502 -67.693 1.00 83.75 456 GLY A O 1
ATOM 3759 N N . MET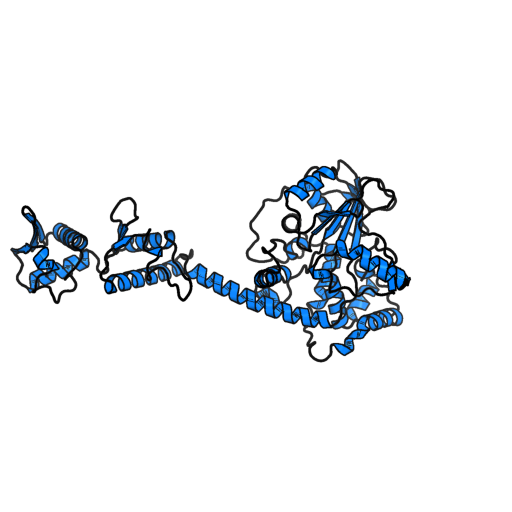 A 1 457 ? 48.561 -5.530 -65.861 1.00 83.19 457 MET A N 1
ATOM 3760 C CA . MET A 1 457 ? 47.888 -4.250 -66.110 1.00 83.19 457 MET A CA 1
ATOM 3761 C C . MET A 1 457 ? 48.726 -3.034 -65.679 1.00 83.19 457 MET A C 1
ATOM 3763 O O . MET A 1 457 ? 48.306 -1.890 -65.875 1.00 83.19 457 MET A O 1
ATOM 3767 N N . ASN A 1 458 ? 49.919 -3.241 -65.114 1.00 82.38 458 ASN A N 1
ATOM 3768 C CA . ASN A 1 458 ? 50.816 -2.149 -64.735 1.00 82.38 458 ASN A CA 1
ATOM 3769 C C . ASN A 1 458 ? 51.224 -1.333 -65.970 1.00 82.38 458 ASN A C 1
ATOM 3771 O O . ASN A 1 458 ? 51.599 -1.882 -67.005 1.00 82.38 458 ASN A O 1
ATOM 3775 N N . ASN A 1 459 ? 51.179 -0.008 -65.846 1.00 83.12 459 ASN A N 1
ATOM 3776 C CA . ASN A 1 459 ? 51.376 0.974 -66.916 1.00 83.12 459 ASN A CA 1
ATOM 3777 C C . ASN A 1 459 ? 50.327 0.961 -68.042 1.00 83.12 459 ASN A C 1
ATOM 3779 O O . ASN A 1 459 ? 50.467 1.735 -68.993 1.00 83.12 459 ASN A O 1
ATOM 3783 N N . SER A 1 460 ? 49.266 0.159 -67.926 1.00 82.81 460 SER A N 1
ATOM 3784 C CA . SER A 1 460 ? 48.100 0.208 -68.813 1.00 82.81 460 SER A CA 1
ATOM 3785 C C . SER A 1 460 ? 46.953 0.988 -68.162 1.00 82.81 460 SER A C 1
ATOM 3787 O O . SER A 1 460 ? 46.870 1.084 -66.936 1.00 82.81 460 SER A O 1
ATOM 3789 N N . VAL A 1 461 ? 46.093 1.588 -68.987 1.00 85.38 461 VAL A N 1
ATOM 3790 C CA . VAL A 1 461 ? 44.871 2.260 -68.527 1.00 85.38 461 VAL A CA 1
ATOM 3791 C C . VAL A 1 461 ? 43.724 1.261 -68.627 1.00 85.38 461 VAL A C 1
ATOM 3793 O O . VAL A 1 461 ? 43.521 0.678 -69.688 1.00 85.38 461 VAL A O 1
ATOM 3796 N N . CYS A 1 462 ? 42.984 1.091 -67.536 1.00 86.50 462 CYS A N 1
ATOM 3797 C CA . CYS A 1 462 ? 41.783 0.264 -67.465 1.00 86.50 462 CYS A CA 1
ATOM 3798 C C . CYS A 1 462 ? 40.591 1.152 -67.100 1.00 86.50 462 CYS A C 1
ATOM 3800 O O . CYS A 1 462 ? 40.717 2.063 -66.276 1.00 86.50 462 CYS A O 1
ATOM 3802 N N . THR A 1 463 ? 39.431 0.922 -67.705 1.00 89.44 463 THR A N 1
ATOM 3803 C CA . THR A 1 463 ? 38.212 1.637 -67.318 1.00 89.44 463 THR A CA 1
ATOM 3804 C C . THR A 1 463 ? 37.683 1.105 -65.985 1.00 89.44 463 THR A C 1
ATOM 3806 O O . THR A 1 463 ? 37.836 -0.069 -65.645 1.00 89.44 463 THR A O 1
ATOM 3809 N N . LEU A 1 464 ? 37.008 1.955 -65.208 1.00 89.00 464 LEU A N 1
ATOM 3810 C CA . LEU A 1 464 ? 36.373 1.498 -63.966 1.00 89.00 464 LEU A CA 1
ATOM 3811 C C . LEU A 1 464 ? 35.263 0.468 -64.231 1.00 89.00 464 LEU A C 1
ATOM 3813 O O . LEU A 1 464 ? 35.000 -0.383 -63.383 1.00 89.00 464 LEU A O 1
ATOM 3817 N N . PHE A 1 465 ? 34.658 0.509 -65.423 1.00 86.06 465 PHE A N 1
ATOM 3818 C CA . PHE A 1 465 ? 33.706 -0.501 -65.875 1.00 86.06 465 PHE A CA 1
ATOM 3819 C C . PHE A 1 465 ? 34.375 -1.868 -66.066 1.00 86.06 465 PHE A C 1
ATOM 3821 O O . PHE A 1 465 ? 33.869 -2.858 -65.556 1.00 86.06 465 PHE A O 1
ATOM 3828 N N . GLU A 1 466 ? 35.539 -1.938 -66.716 1.00 86.19 466 GLU A N 1
ATOM 3829 C CA . GLU A 1 466 ? 36.293 -3.192 -66.874 1.00 86.19 466 GLU A CA 1
ATOM 3830 C C . GLU A 1 466 ? 36.757 -3.768 -65.529 1.00 86.19 466 GLU A C 1
ATOM 3832 O O . GLU A 1 466 ? 36.747 -4.984 -65.346 1.00 86.19 466 GLU A O 1
ATOM 3837 N N . LEU A 1 467 ? 37.101 -2.920 -64.554 1.00 86.69 467 LEU A N 1
ATOM 3838 C CA . LEU A 1 467 ? 37.412 -3.378 -63.196 1.00 86.69 467 LEU A CA 1
ATOM 3839 C C . LEU A 1 467 ? 36.190 -3.966 -62.487 1.00 86.69 467 LEU A C 1
ATOM 3841 O O . LEU A 1 467 ? 36.282 -5.010 -61.839 1.00 86.69 467 LEU A O 1
ATOM 3845 N N . ARG A 1 468 ? 35.044 -3.295 -62.599 1.00 87.12 468 ARG A N 1
ATOM 3846 C CA . ARG A 1 468 ? 33.824 -3.657 -61.875 1.00 87.12 468 ARG A CA 1
ATOM 3847 C C . ARG A 1 468 ? 33.064 -4.811 -62.525 1.00 87.12 468 ARG A C 1
ATOM 3849 O O . ARG A 1 468 ? 32.537 -5.650 -61.807 1.00 87.12 468 ARG A O 1
ATOM 3856 N N . GLU A 1 469 ? 32.966 -4.825 -63.846 1.00 84.69 469 GLU A N 1
ATOM 3857 C CA . GLU A 1 469 ? 32.063 -5.688 -64.622 1.00 84.69 469 GLU A CA 1
ATOM 3858 C C . GLU A 1 469 ? 32.776 -6.460 -65.744 1.00 84.69 469 GLU A C 1
ATOM 3860 O O . GLU A 1 469 ? 32.130 -7.175 -66.505 1.00 84.69 469 GLU A O 1
ATOM 3865 N N . GLY A 1 470 ? 34.102 -6.354 -65.862 1.00 85.56 470 GLY A N 1
ATOM 3866 C CA . GLY A 1 470 ? 34.857 -7.070 -66.887 1.00 85.56 470 GLY A CA 1
ATOM 3867 C C . GLY A 1 470 ? 34.890 -8.586 -66.674 1.00 85.56 470 GLY A C 1
ATOM 3868 O O . GLY A 1 470 ? 34.894 -9.088 -65.550 1.00 85.56 470 GLY A O 1
ATOM 3869 N N . GLU A 1 471 ? 34.998 -9.334 -67.774 1.00 81.38 471 GLU A N 1
ATOM 3870 C CA . GLU A 1 471 ? 35.104 -10.802 -67.740 1.00 81.38 471 GLU A CA 1
ATOM 3871 C C . GLU A 1 471 ? 36.352 -11.275 -66.968 1.00 81.38 471 GLU A C 1
ATOM 3873 O O . GLU A 1 471 ? 36.306 -12.281 -66.264 1.00 81.38 471 GLU A O 1
ATOM 3878 N N . ASN A 1 472 ? 37.441 -10.499 -67.020 1.00 82.44 472 ASN A N 1
ATOM 3879 C CA . ASN A 1 472 ? 38.712 -10.790 -66.342 1.00 82.44 472 ASN A CA 1
ATOM 3880 C C . ASN A 1 472 ? 38.701 -10.511 -64.829 1.00 82.44 472 ASN A C 1
ATOM 3882 O O . ASN A 1 472 ? 39.697 -10.771 -64.152 1.00 82.44 472 ASN A O 1
ATOM 3886 N N . THR A 1 473 ? 37.620 -9.931 -64.303 1.00 86.81 473 THR A N 1
ATOM 3887 C CA . THR A 1 473 ? 37.451 -9.700 -62.863 1.00 86.81 473 THR A CA 1
ATOM 3888 C C . THR A 1 473 ? 36.344 -10.556 -62.271 1.00 86.81 473 THR A C 1
ATOM 3890 O O . THR A 1 473 ? 36.130 -10.479 -61.071 1.00 86.81 473 THR A O 1
ATOM 3893 N N . ALA A 1 474 ? 35.666 -11.400 -63.058 1.00 85.38 474 ALA A N 1
ATOM 3894 C CA . ALA A 1 474 ? 34.498 -12.170 -62.619 1.00 85.38 474 ALA A CA 1
ATOM 3895 C C . ALA A 1 474 ? 34.762 -13.112 -61.425 1.00 85.38 474 ALA A C 1
ATOM 3897 O O . ALA A 1 474 ? 33.834 -13.447 -60.689 1.00 85.38 474 ALA A O 1
ATOM 3898 N N . ASP A 1 475 ? 36.011 -13.534 -61.221 1.00 83.88 475 ASP A N 1
ATOM 3899 C CA . ASP A 1 475 ? 36.459 -14.367 -60.101 1.00 83.88 475 ASP A CA 1
ATOM 3900 C C . ASP A 1 475 ? 36.988 -13.560 -58.897 1.00 83.88 475 ASP A C 1
ATOM 3902 O O . ASP A 1 475 ? 37.349 -14.139 -57.872 1.00 83.88 475 ASP A O 1
ATOM 3906 N N . GLN A 1 476 ? 37.025 -12.230 -58.997 1.00 86.25 476 GLN A N 1
ATOM 3907 C CA . GLN A 1 476 ? 37.556 -11.339 -57.969 1.00 86.25 476 GLN A CA 1
ATOM 3908 C C . GLN A 1 476 ? 36.468 -10.850 -57.011 1.00 86.25 476 GLN A C 1
ATOM 3910 O O . GLN A 1 476 ? 35.348 -10.533 -57.408 1.00 86.25 476 GLN A O 1
ATOM 3915 N N . GLU A 1 477 ? 36.821 -10.683 -55.733 1.00 82.31 477 GLU A N 1
ATOM 3916 C CA . GLU A 1 477 ? 35.877 -10.218 -54.703 1.00 82.31 477 GLU A CA 1
ATOM 3917 C C . GLU A 1 477 ? 35.351 -8.792 -54.944 1.00 82.31 477 GLU A C 1
ATOM 3919 O O . GLU A 1 477 ? 34.275 -8.448 -54.455 1.00 82.31 477 GLU A O 1
ATOM 3924 N N . PHE A 1 478 ? 36.087 -7.961 -55.693 1.00 84.56 478 PHE A N 1
ATOM 3925 C CA . PHE A 1 478 ? 35.673 -6.596 -56.042 1.00 84.56 478 PHE A CA 1
ATOM 3926 C C . PHE A 1 478 ? 34.779 -6.525 -57.294 1.00 84.56 478 PHE A C 1
ATOM 3928 O O . PHE A 1 478 ? 34.352 -5.434 -57.678 1.00 84.56 478 PHE A O 1
ATOM 3935 N N . HIS A 1 479 ? 34.463 -7.655 -57.932 1.00 85.00 479 HIS A N 1
ATOM 3936 C CA . HIS A 1 479 ? 33.531 -7.680 -59.056 1.00 85.00 479 HIS A CA 1
ATOM 3937 C C . HIS A 1 479 ? 32.120 -7.280 -58.607 1.00 85.00 479 HIS A C 1
ATOM 3939 O O . HIS A 1 479 ? 31.575 -7.798 -57.631 1.00 85.00 479 HIS A O 1
ATOM 3945 N N . GLY A 1 480 ? 31.514 -6.332 -59.317 1.00 79.62 480 GLY A N 1
ATOM 3946 C CA . GLY A 1 480 ? 30.221 -5.747 -58.971 1.00 79.62 480 GLY A CA 1
ATOM 3947 C C . GLY A 1 480 ? 30.247 -4.807 -57.760 1.00 79.62 480 GLY A C 1
ATOM 3948 O O . GLY A 1 480 ? 29.174 -4.401 -57.305 1.00 79.62 480 GLY A O 1
ATOM 3949 N N . LEU A 1 481 ? 31.429 -4.438 -57.243 1.00 81.31 481 LEU A N 1
ATOM 3950 C CA . LEU A 1 481 ? 31.574 -3.487 -56.136 1.00 81.31 481 LEU A CA 1
ATOM 3951 C C . LEU A 1 481 ? 30.861 -2.165 -56.454 1.00 81.31 481 LEU A C 1
ATOM 3953 O O . LEU A 1 481 ? 30.838 -1.719 -57.600 1.00 81.31 481 LEU A O 1
ATOM 3957 N N . ASP A 1 482 ? 30.261 -1.531 -55.448 1.00 81.31 482 ASP A N 1
ATOM 3958 C CA . ASP A 1 482 ? 29.617 -0.231 -55.631 1.00 81.31 482 ASP A CA 1
ATOM 3959 C C . ASP A 1 482 ? 30.606 0.808 -56.189 1.00 81.31 482 ASP A C 1
ATOM 3961 O O . ASP A 1 482 ? 31.741 0.924 -55.718 1.00 81.31 482 ASP A O 1
ATOM 3965 N N . MET A 1 483 ? 30.167 1.566 -57.196 1.00 83.19 483 MET A N 1
ATOM 3966 C CA . MET A 1 483 ? 31.027 2.482 -57.949 1.00 83.19 483 MET A CA 1
ATOM 3967 C C . MET A 1 483 ? 31.660 3.555 -57.051 1.00 83.19 483 MET A C 1
ATOM 3969 O O . MET A 1 483 ? 32.832 3.891 -57.219 1.00 83.19 483 MET A O 1
ATOM 3973 N N . ASN A 1 484 ? 30.931 4.056 -56.048 1.00 82.56 484 ASN A N 1
ATOM 3974 C CA . ASN A 1 484 ? 31.470 5.060 -55.131 1.00 82.56 484 ASN A CA 1
ATOM 3975 C C . ASN A 1 484 ? 32.552 4.466 -54.224 1.00 82.56 484 ASN A C 1
ATOM 3977 O O . ASN A 1 484 ? 33.561 5.123 -53.953 1.00 82.56 484 ASN A O 1
ATOM 3981 N N . VAL A 1 485 ? 32.365 3.222 -53.775 1.00 81.81 485 VAL A N 1
ATOM 3982 C CA . VAL A 1 485 ? 33.354 2.498 -52.962 1.00 81.81 485 VAL A CA 1
ATOM 3983 C C . VAL A 1 485 ? 34.615 2.218 -53.781 1.00 81.81 485 VAL A C 1
ATOM 3985 O O . VAL A 1 485 ? 35.719 2.458 -53.289 1.00 81.81 485 VAL A O 1
ATOM 3988 N N . LEU A 1 486 ? 34.460 1.797 -55.041 1.00 86.38 486 LEU A N 1
ATOM 3989 C CA . LEU A 1 486 ? 35.565 1.561 -55.972 1.00 86.38 486 LEU A CA 1
ATOM 3990 C C . LEU A 1 486 ? 36.408 2.828 -56.177 1.00 86.38 486 LEU A C 1
ATOM 3992 O O . LEU A 1 486 ? 37.621 2.803 -55.973 1.00 86.38 486 LEU A O 1
ATOM 3996 N N . VAL A 1 487 ? 35.770 3.959 -56.494 1.00 88.44 487 VAL A N 1
ATOM 3997 C CA . VAL A 1 487 ? 36.464 5.246 -56.676 1.00 88.44 487 VAL A CA 1
ATOM 3998 C C . VAL A 1 487 ? 37.192 5.670 -55.399 1.00 88.44 487 VAL A C 1
ATOM 4000 O O . VAL A 1 487 ? 38.333 6.123 -55.460 1.00 88.44 487 VAL A O 1
ATOM 4003 N N . LYS A 1 488 ? 36.576 5.507 -54.221 1.00 86.94 488 LYS A N 1
ATOM 4004 C CA . LYS A 1 488 ? 37.211 5.841 -52.933 1.00 86.94 488 LYS A CA 1
ATOM 4005 C C . LYS A 1 488 ? 38.420 4.952 -52.627 1.00 86.94 488 LYS A C 1
ATOM 4007 O O . LYS A 1 488 ? 39.430 5.463 -52.143 1.00 86.94 488 LYS A O 1
ATOM 4012 N N . ALA A 1 489 ? 38.343 3.654 -52.922 1.00 88.19 489 ALA A N 1
ATOM 4013 C CA . ALA A 1 489 ? 39.464 2.729 -52.756 1.00 88.19 489 ALA A CA 1
ATOM 4014 C C . ALA A 1 489 ? 40.635 3.092 -53.687 1.00 88.19 489 ALA A C 1
ATOM 4016 O O . ALA A 1 489 ? 41.786 3.136 -53.248 1.00 88.19 489 ALA A O 1
ATOM 4017 N N . LEU A 1 490 ? 40.340 3.442 -54.942 1.00 90.50 490 LEU A N 1
ATOM 4018 C CA . LEU A 1 490 ? 41.339 3.897 -55.911 1.00 90.50 490 LEU A CA 1
ATOM 4019 C C . LEU A 1 490 ? 41.960 5.248 -55.525 1.00 90.50 490 LEU A C 1
ATOM 4021 O O . LEU A 1 490 ? 43.176 5.386 -55.583 1.00 90.50 490 LEU A O 1
ATOM 4025 N N . LYS A 1 491 ? 41.178 6.211 -55.021 1.00 89.50 491 LYS A N 1
ATOM 4026 C CA . LYS A 1 491 ? 41.719 7.472 -54.473 1.00 89.50 491 LYS A CA 1
ATOM 4027 C C . LYS A 1 491 ? 42.681 7.232 -53.308 1.00 89.50 491 LYS A C 1
ATOM 4029 O O . LYS A 1 491 ? 43.678 7.933 -53.170 1.00 89.50 491 LYS A O 1
ATOM 4034 N N . ASN A 1 492 ? 42.412 6.233 -52.467 1.00 88.06 492 ASN A N 1
ATOM 4035 C CA . ASN A 1 492 ? 43.330 5.858 -51.391 1.00 88.06 492 ASN A CA 1
ATOM 4036 C C . ASN A 1 492 ? 44.649 5.275 -51.947 1.00 88.06 492 ASN A C 1
ATOM 4038 O O . ASN A 1 492 ? 45.731 5.631 -51.484 1.00 88.06 492 ASN A O 1
ATOM 4042 N N . LEU A 1 493 ? 44.589 4.433 -52.985 1.00 89.81 493 LEU A N 1
ATOM 4043 C CA . LEU A 1 493 ? 45.788 3.945 -53.686 1.00 89.81 493 LEU A CA 1
ATOM 4044 C C . LEU A 1 493 ? 46.575 5.056 -54.390 1.00 89.81 493 LEU A C 1
ATOM 4046 O O . LEU A 1 493 ? 47.807 5.013 -54.410 1.00 89.81 493 LEU A O 1
ATOM 4050 N N . GLU A 1 494 ? 45.878 6.040 -54.947 1.00 91.69 494 GLU A N 1
ATOM 4051 C CA . GLU A 1 494 ? 46.469 7.203 -55.608 1.00 91.69 494 GLU A CA 1
ATOM 4052 C C . GLU A 1 494 ? 47.264 8.061 -54.619 1.00 91.69 494 GLU A C 1
ATOM 4054 O O . GLU A 1 494 ? 48.415 8.400 -54.887 1.00 91.69 494 GLU A O 1
ATOM 4059 N N . VAL A 1 495 ? 46.735 8.292 -53.410 1.00 90.31 495 VAL A N 1
ATOM 4060 C CA . VAL A 1 495 ? 47.481 8.948 -52.316 1.00 90.31 495 VAL A CA 1
ATOM 4061 C C . VAL A 1 495 ? 48.756 8.176 -51.947 1.00 90.31 495 VAL A C 1
ATOM 4063 O O . VAL A 1 495 ? 49.752 8.776 -51.543 1.00 90.31 495 VAL A O 1
ATOM 4066 N N . LYS A 1 496 ? 48.761 6.849 -52.114 1.00 89.19 496 LYS A N 1
ATOM 4067 C CA . LYS A 1 496 ? 49.942 5.994 -51.908 1.00 89.19 496 LYS A CA 1
ATOM 4068 C C . LYS A 1 496 ? 50.877 5.926 -53.123 1.00 89.19 496 LYS A C 1
ATOM 4070 O O . LYS A 1 496 ? 51.876 5.210 -53.060 1.00 89.19 496 LYS A O 1
ATOM 4075 N N . GLY A 1 497 ? 50.558 6.620 -54.216 1.00 89.06 497 GLY A N 1
ATOM 4076 C CA . GLY A 1 497 ? 51.349 6.649 -55.448 1.00 89.06 497 GLY A CA 1
ATOM 4077 C C . GLY A 1 497 ? 51.327 5.345 -56.249 1.00 89.06 497 GLY A C 1
ATOM 4078 O O . GLY A 1 497 ? 52.263 5.087 -56.998 1.00 89.06 497 GLY A O 1
ATOM 4079 N N . ARG A 1 498 ? 50.303 4.497 -56.071 1.00 89.88 498 ARG A N 1
ATOM 4080 C CA . ARG A 1 498 ? 50.194 3.183 -56.743 1.00 89.88 498 ARG A CA 1
ATOM 4081 C C . ARG A 1 498 ? 49.308 3.187 -57.989 1.00 89.88 498 ARG A C 1
ATOM 4083 O O . ARG A 1 498 ? 49.349 2.245 -58.777 1.00 89.88 498 ARG A O 1
ATOM 4090 N N . CYS A 1 499 ? 48.494 4.220 -58.160 1.00 92.44 499 CYS A N 1
ATOM 4091 C CA . CYS A 1 499 ? 47.701 4.436 -59.362 1.00 92.44 499 CYS A CA 1
ATOM 4092 C C . CYS A 1 499 ? 47.416 5.927 -59.569 1.00 92.44 499 CYS A C 1
ATOM 4094 O O . CYS A 1 499 ? 47.661 6.730 -58.674 1.00 92.44 499 CYS A O 1
ATOM 4096 N N . GLU A 1 500 ? 46.869 6.274 -60.726 1.00 91.75 500 GLU A N 1
ATOM 4097 C CA . GLU A 1 500 ? 46.362 7.604 -61.071 1.00 91.75 500 GLU A CA 1
ATOM 4098 C C . GLU A 1 500 ? 44.953 7.450 -61.654 1.00 91.75 500 GLU A C 1
ATOM 4100 O O . GLU A 1 500 ? 44.743 6.656 -62.579 1.00 91.75 500 GLU A O 1
ATOM 4105 N N . LEU A 1 501 ? 43.980 8.163 -61.082 1.00 90.81 501 LEU A N 1
ATOM 4106 C CA . LEU A 1 501 ? 42.607 8.189 -61.586 1.00 90.81 501 LEU A CA 1
ATOM 4107 C C . LEU A 1 501 ? 42.498 9.196 -62.733 1.00 90.81 501 LEU A C 1
ATOM 4109 O O . LEU A 1 501 ? 42.941 10.336 -62.629 1.00 90.81 501 LEU A O 1
ATOM 4113 N N . MET A 1 502 ? 41.876 8.773 -63.829 1.00 87.50 502 MET A N 1
ATOM 4114 C CA . MET A 1 502 ? 41.723 9.567 -65.044 1.00 87.50 502 MET A CA 1
ATOM 4115 C C . MET A 1 502 ? 40.241 9.723 -65.388 1.00 87.50 502 MET A C 1
ATOM 4117 O O . MET A 1 502 ? 39.474 8.761 -65.328 1.00 87.50 502 MET A O 1
ATOM 4121 N N . GLU A 1 503 ? 39.842 10.928 -65.786 1.00 83.31 503 GLU A N 1
ATOM 4122 C CA . GLU A 1 503 ? 38.503 11.211 -66.307 1.00 83.31 503 GLU A CA 1
ATOM 4123 C C . GLU A 1 503 ? 38.591 11.464 -67.817 1.00 83.31 503 GLU A C 1
ATOM 4125 O O . GLU A 1 503 ? 39.420 12.251 -68.276 1.00 83.31 503 GLU A O 1
ATOM 4130 N N . PHE A 1 504 ? 37.751 10.775 -68.589 1.00 77.50 504 PHE A N 1
ATOM 4131 C CA . PHE A 1 504 ? 37.659 10.877 -70.043 1.00 77.50 504 PHE A CA 1
ATOM 4132 C C . PHE A 1 504 ? 36.213 11.187 -70.424 1.00 77.50 504 PHE A C 1
ATOM 4134 O 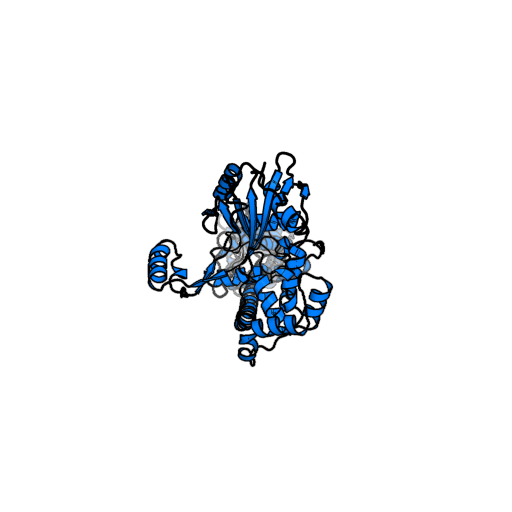O . PHE A 1 504 ? 35.403 10.270 -70.439 1.00 77.50 504 PHE A O 1
ATOM 4141 N N . ASP A 1 505 ? 35.889 12.440 -70.747 1.00 74.50 505 ASP A N 1
ATOM 4142 C CA . ASP A 1 505 ? 34.536 12.888 -71.119 1.00 74.50 505 ASP A CA 1
ATOM 4143 C C . ASP A 1 505 ? 33.428 12.312 -70.198 1.00 74.50 505 ASP A C 1
ATOM 4145 O O . ASP A 1 505 ? 33.211 12.842 -69.109 1.00 74.50 505 ASP A O 1
ATOM 4149 N N . ASP A 1 506 ? 32.779 11.209 -70.604 1.00 68.00 506 ASP A N 1
ATOM 4150 C CA . ASP A 1 506 ? 31.695 10.514 -69.886 1.00 68.00 506 ASP A CA 1
ATOM 4151 C C . ASP A 1 506 ? 32.128 9.243 -69.104 1.00 68.00 506 ASP A C 1
ATOM 4153 O O . ASP A 1 506 ? 31.294 8.598 -68.467 1.00 68.00 506 ASP A O 1
ATOM 4157 N N . ASN A 1 507 ? 33.410 8.858 -69.127 1.00 75.31 507 ASN A N 1
ATOM 4158 C CA . ASN A 1 507 ? 33.941 7.634 -68.512 1.00 75.31 507 ASN A CA 1
ATOM 4159 C C . ASN A 1 507 ? 35.117 7.899 -67.558 1.00 75.31 507 ASN A C 1
ATOM 4161 O O . ASN A 1 507 ? 35.959 8.765 -67.778 1.00 75.31 507 ASN A O 1
ATOM 4165 N N . GLN A 1 508 ? 35.226 7.079 -66.511 1.00 88.00 508 GLN A N 1
ATOM 4166 C CA . GLN A 1 508 ? 36.358 7.088 -65.579 1.00 88.00 508 GLN A CA 1
ATOM 4167 C C . GLN A 1 508 ? 37.267 5.879 -65.822 1.00 88.00 508 GLN A C 1
ATOM 4169 O O . GLN A 1 508 ? 36.797 4.762 -66.063 1.00 88.00 508 GLN A O 1
ATOM 4174 N N . GLY A 1 509 ? 38.576 6.094 -65.727 1.00 89.62 509 GLY A N 1
ATOM 4175 C CA . GLY A 1 509 ? 39.595 5.055 -65.813 1.00 89.62 509 GLY A CA 1
ATOM 4176 C C . GLY A 1 509 ? 40.664 5.208 -64.741 1.00 89.62 509 GLY A C 1
ATOM 4177 O O . GLY A 1 509 ? 40.712 6.193 -64.008 1.00 89.62 509 GLY A O 1
ATOM 4178 N N . VAL A 1 510 ? 41.526 4.208 -64.635 1.00 92.38 510 VAL A N 1
ATOM 4179 C CA . VAL A 1 510 ? 42.648 4.196 -63.702 1.00 92.38 510 VAL A CA 1
ATOM 4180 C C . VAL A 1 510 ? 43.877 3.607 -64.378 1.00 92.38 510 VAL A C 1
ATOM 4182 O O . VAL A 1 510 ? 43.794 2.625 -65.120 1.00 92.38 510 VAL A O 1
ATOM 4185 N N . LYS A 1 511 ? 45.028 4.220 -64.117 1.00 90.75 511 LYS A N 1
ATOM 4186 C CA . LYS A 1 511 ? 46.338 3.726 -64.531 1.00 90.75 511 LYS A CA 1
ATOM 4187 C C . LYS A 1 511 ? 47.095 3.233 -63.306 1.00 90.75 511 LYS A C 1
ATOM 4189 O O . LYS A 1 511 ? 47.301 4.003 -62.375 1.00 90.75 511 LYS A O 1
ATOM 4194 N N . PHE A 1 512 ? 47.516 1.971 -63.300 1.00 90.56 512 PHE A N 1
ATOM 4195 C CA . PHE A 1 512 ? 48.320 1.401 -62.211 1.00 90.56 512 PHE A CA 1
ATOM 4196 C C . PHE A 1 512 ? 49.819 1.556 -62.493 1.00 90.56 512 PHE A C 1
ATOM 4198 O O . PHE A 1 512 ? 50.230 1.481 -63.655 1.00 90.56 512 PHE A O 1
ATOM 4205 N N . PHE A 1 513 ? 50.625 1.758 -61.446 1.00 86.62 513 PHE A N 1
ATOM 4206 C CA . PHE A 1 513 ? 52.082 1.923 -61.532 1.00 86.62 513 PHE A CA 1
ATOM 4207 C C . PHE A 1 513 ? 52.857 0.730 -60.968 1.00 86.62 513 PHE A C 1
ATOM 4209 O O . PHE A 1 513 ? 52.451 0.182 -59.910 1.00 86.62 513 PHE A O 1
#

Radius of gyration: 36.62 Å; chains: 1; bounding box: 90×59×104 Å

Secondary structure (DSSP, 8-state):
-HHHHT-TTPPPPEEEE--HHHHHHHHHHHGGGS-HHHHTT----SEEEE---TT-S-TT-S--EEEEE-----S--GGGGGGT--HHHHHHHHHHHTTS-SS-----HHHHTS--HHHHHHHHHHHHHT-TTTEEEEETTEEEESTT--HHHHHHHHHHH-S-SSHHHHHHHHHHHHHS-TT-SEEE----PPPP--PPPSS--------TTSHHHHHHHHHHTTTT-----TTTGGGGTTHHHHHHHHHHHTT--TTSHHHHHHHHHHS-HHHHHHHHHHHHH-EEEEEEESS--TT--EEE-SS-EEEEEEEEE--PPPPTHHHHHHHHHHHHHHHHHHHHHHHHHHHHTTSPPSSHHHHHHHHHHHHHHHHHHHHHHT--EEETTTGGGSTTTEETTTTEE--HHHHHHHHHHHHHTTSEEESSTT-SEEEE-SS-HHHHHHHHHHHHHHTT-BTSEEEHHHHHH-GGGTTSTTTT--HHHHHHHHHHHHHTTSEEEEEETTEEEEEE-

pLDDT: mean 87.58, std 8.54, range [50.5, 98.38]

Organism: Spodoptera frugiperda (NCBI:txid7108)

InterPro domains:
  IPR008570 ESCRT-II complex, Vps25 subunit [PF05871] (356-482)
  IPR008570 ESCRT-II complex, Vps25 subunit [PTHR13149] (356-513)
  IPR009286 Inositol-pentakisphosphate 2-kinase [PF06090] (1-336)
  IPR014041 ESCRT-II complex, Vps25 subunit, N-terminal winged helix [G3DSA:1.10.10.570] (348-436)
  IPR036388 Winged helix-like DNA-binding domain superfamily [G3DSA:1.10.10.10] (437-513)
  IPR036390 Winged helix DNA-binding domain superfamily [SSF46785] (356-444)
  IPR036390 Winged helix DNA-binding domain superfamily [SSF46785] (439-512)